Protein AF-A0A7S0HPK4-F1 (afdb_monomer)

Structure (mmCIF, N/CA/C/O backbone):
data_AF-A0A7S0HPK4-F1
#
_entry.id   AF-A0A7S0HPK4-F1
#
loop_
_atom_site.group_PDB
_atom_site.id
_atom_site.type_symbol
_atom_site.label_atom_id
_atom_site.label_alt_id
_atom_site.label_comp_id
_atom_site.label_asym_id
_atom_site.label_entity_id
_atom_site.label_seq_id
_atom_site.pdbx_PDB_ins_code
_atom_site.Cartn_x
_atom_site.Cartn_y
_atom_site.Cartn_z
_atom_site.occupancy
_atom_site.B_iso_or_equiv
_atom_site.auth_seq_id
_atom_site.auth_comp_id
_atom_site.auth_asym_id
_atom_site.auth_atom_id
_atom_site.pdbx_PDB_model_num
ATOM 1 N N . LEU A 1 1 ? 4.032 11.973 -24.132 1.00 57.94 1 LEU A N 1
ATOM 2 C CA . LEU A 1 1 ? 3.463 12.704 -22.970 1.00 57.94 1 LEU A CA 1
ATOM 3 C C . LEU A 1 1 ? 2.819 14.046 -23.347 1.00 57.94 1 LEU A C 1
ATOM 5 O O . LEU A 1 1 ? 1.602 14.115 -23.286 1.00 57.94 1 LEU A O 1
ATOM 9 N N . ARG A 1 2 ? 3.557 15.093 -23.772 1.00 53.19 2 ARG A N 1
ATOM 10 C CA . ARG A 1 2 ? 2.979 16.451 -23.987 1.00 53.19 2 ARG A CA 1
ATOM 11 C C . ARG A 1 2 ? 1.850 16.557 -25.026 1.00 53.19 2 ARG A C 1
ATOM 13 O O . ARG A 1 2 ? 1.040 17.463 -24.925 1.00 53.19 2 ARG A O 1
ATOM 20 N N . SER A 1 3 ? 1.793 15.668 -26.015 1.00 58.78 3 SER A N 1
ATOM 21 C CA . SER A 1 3 ? 0.718 15.642 -27.022 1.00 58.78 3 SER A CA 1
ATOM 22 C C . SER A 1 3 ? -0.564 14.946 -26.549 1.00 58.78 3 SER A C 1
ATOM 24 O O . SER A 1 3 ? -1.574 15.019 -27.240 1.00 58.78 3 SER A O 1
ATOM 26 N N . SER A 1 4 ? -0.510 14.249 -25.410 1.00 71.00 4 SER A N 1
ATOM 27 C CA . SER A 1 4 ? -1.569 13.347 -24.930 1.00 71.00 4 SER A CA 1
ATOM 28 C C . SER A 1 4 ? -2.071 13.701 -23.529 1.00 71.00 4 SER A C 1
ATOM 30 O O . SER A 1 4 ? -3.142 13.241 -23.149 1.00 71.00 4 SER A O 1
ATOM 32 N N . LEU A 1 5 ? -1.324 14.508 -22.766 1.00 80.12 5 LEU A N 1
ATOM 33 C CA . LEU A 1 5 ? -1.651 14.912 -21.398 1.00 80.12 5 LEU A CA 1
ATOM 34 C C . LEU A 1 5 ? -1.548 16.429 -21.229 1.00 80.12 5 LEU A C 1
ATOM 36 O O . LEU A 1 5 ? -0.562 17.040 -21.646 1.00 80.12 5 LEU A O 1
ATOM 40 N N . GLU A 1 6 ? -2.515 17.002 -20.525 1.00 84.31 6 GLU A N 1
ATOM 41 C CA . GLU A 1 6 ? -2.501 18.381 -20.043 1.00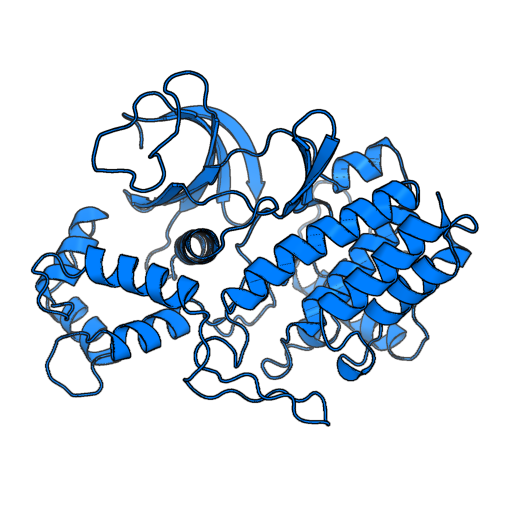 84.31 6 GLU A CA 1
ATOM 42 C C . GLU A 1 6 ? -2.225 18.400 -18.541 1.00 84.31 6 GLU A C 1
ATOM 44 O O . GLU A 1 6 ? -2.950 17.776 -17.771 1.00 84.31 6 GLU A O 1
ATOM 49 N N . MET A 1 7 ? -1.179 19.101 -18.106 1.00 86.12 7 MET A N 1
ATOM 50 C CA . MET A 1 7 ? -0.830 19.183 -16.683 1.00 86.12 7 MET A CA 1
ATOM 51 C C . MET A 1 7 ? -1.745 20.189 -15.982 1.00 86.12 7 MET A C 1
ATOM 53 O O . MET A 1 7 ? -1.786 21.350 -16.380 1.00 86.12 7 MET A O 1
ATOM 57 N N . CYS A 1 8 ? -2.451 19.756 -14.937 1.00 86.69 8 CYS A N 1
ATOM 58 C CA . CYS A 1 8 ? -3.436 20.576 -14.231 1.00 86.69 8 CYS A CA 1
ATOM 59 C C . CYS A 1 8 ? -2.849 21.213 -12.966 1.00 86.69 8 CYS A C 1
ATOM 61 O O . CYS A 1 8 ? -2.929 22.425 -12.786 1.00 86.69 8 CYS A O 1
ATOM 63 N N . SER A 1 9 ? -2.266 20.405 -12.077 1.00 88.06 9 SER A N 1
ATOM 64 C CA . SER A 1 9 ? -1.754 20.871 -10.782 1.00 88.06 9 SER A CA 1
ATOM 65 C C . SER A 1 9 ? -0.655 19.964 -10.227 1.00 88.06 9 SER A C 1
ATOM 67 O O . SER A 1 9 ? -0.541 18.796 -10.601 1.00 88.06 9 SER A O 1
ATOM 69 N N . VAL A 1 10 ? 0.158 20.501 -9.314 1.00 87.94 10 VAL A N 1
ATOM 70 C CA . VAL A 1 10 ? 1.072 19.706 -8.481 1.00 87.94 10 VAL A CA 1
ATOM 71 C C . VAL A 1 10 ? 0.269 19.140 -7.315 1.00 87.94 10 VAL A C 1
ATOM 73 O O . VAL A 1 10 ? -0.391 19.899 -6.611 1.00 87.94 10 VAL A O 1
ATOM 76 N N . ILE A 1 11 ? 0.317 17.822 -7.121 1.00 86.12 11 ILE A N 1
ATOM 77 C CA . ILE A 1 11 ? -0.388 17.127 -6.028 1.00 86.12 11 ILE A CA 1
ATOM 78 C C . ILE A 1 11 ? 0.565 16.529 -4.989 1.00 86.12 11 ILE A C 1
ATOM 80 O O . ILE A 1 11 ? 0.126 16.110 -3.927 1.00 86.12 11 ILE A O 1
ATOM 84 N N . GLY A 1 12 ? 1.871 16.514 -5.265 1.00 77.88 12 GLY A N 1
ATOM 85 C CA . GLY A 1 12 ? 2.880 16.109 -4.294 1.00 77.88 12 GLY A CA 1
ATOM 86 C C . GLY A 1 12 ? 4.286 16.516 -4.717 1.00 77.88 12 GLY A C 1
ATOM 87 O O . GLY A 1 12 ? 4.620 16.513 -5.903 1.00 77.88 12 GLY A O 1
ATOM 88 N N . GLN A 1 13 ? 5.125 16.855 -3.742 1.00 71.81 13 GLN A N 1
ATOM 89 C CA . GLN A 1 13 ? 6.540 17.146 -3.945 1.00 71.81 13 GLN A CA 1
ATOM 90 C C . GLN A 1 13 ? 7.333 16.518 -2.798 1.00 71.81 13 GLN A C 1
ATOM 92 O O . GLN A 1 13 ? 7.083 16.818 -1.634 1.00 71.81 13 GLN A O 1
ATOM 97 N N . GLY A 1 14 ? 8.271 15.632 -3.126 1.00 62.38 14 GLY A N 1
ATOM 98 C CA . GLY A 1 14 ? 9.060 14.895 -2.142 1.00 62.38 14 GLY A CA 1
ATOM 99 C C . GLY A 1 14 ? 10.541 14.843 -2.497 1.00 62.38 14 GLY A C 1
ATOM 100 O O . GLY A 1 14 ? 10.974 15.354 -3.530 1.00 62.38 14 GLY A O 1
ATOM 101 N N . SER A 1 15 ? 11.320 14.174 -1.646 1.00 51.53 15 SER A N 1
ATOM 102 C CA . SER A 1 15 ? 12.773 13.987 -1.797 1.00 51.53 15 SER A CA 1
ATOM 103 C C . SER A 1 15 ? 13.166 13.331 -3.129 1.00 51.53 15 SER A C 1
ATOM 105 O O . SER A 1 15 ? 14.276 13.533 -3.615 1.00 51.53 15 SER A O 1
ATOM 107 N N . PHE A 1 16 ? 12.243 12.564 -3.718 1.00 58.38 16 PHE A N 1
ATOM 108 C CA . PHE A 1 16 ? 12.465 11.695 -4.875 1.00 58.38 16 PHE A CA 1
ATOM 109 C C . PHE A 1 16 ? 11.746 12.163 -6.150 1.00 58.38 16 PHE A C 1
ATOM 111 O O . PHE A 1 16 ? 11.762 11.460 -7.153 1.00 58.38 16 PHE A O 1
ATOM 118 N N . GLY A 1 17 ? 11.111 13.342 -6.154 1.00 71.75 17 GLY A N 1
ATOM 119 C CA . GLY A 1 17 ? 10.465 13.864 -7.359 1.00 71.75 17 GLY A CA 1
ATOM 120 C C . GLY A 1 17 ? 9.186 14.654 -7.113 1.00 71.75 17 GLY A C 1
ATOM 121 O O . GLY A 1 17 ? 8.886 15.083 -5.998 1.00 71.75 17 GLY A O 1
ATOM 122 N N . MET A 1 18 ? 8.438 14.860 -8.193 1.00 84.25 18 MET A N 1
ATOM 123 C CA . MET A 1 18 ? 7.190 15.623 -8.213 1.00 84.25 18 MET A CA 1
ATOM 124 C C . MET A 1 18 ? 6.059 14.762 -8.768 1.00 84.25 18 MET A C 1
ATOM 126 O O . MET A 1 18 ? 6.260 14.039 -9.740 1.00 84.25 18 MET A O 1
ATOM 130 N N . VAL A 1 19 ? 4.872 14.874 -8.178 1.00 86.69 19 VAL A N 1
ATOM 131 C CA . VAL A 1 19 ? 3.646 14.220 -8.640 1.00 86.69 19 VAL A CA 1
ATOM 132 C C . VAL A 1 19 ? 2.668 15.286 -9.123 1.00 86.69 19 VAL A C 1
ATOM 134 O O . VAL A 1 19 ? 2.378 16.254 -8.417 1.00 86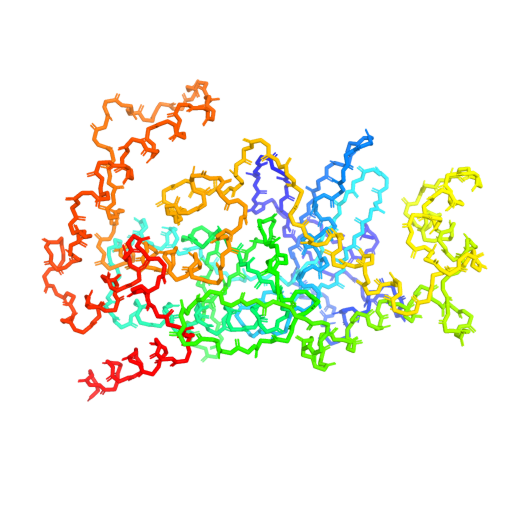.69 19 VAL A O 1
ATOM 137 N N . LEU A 1 20 ? 2.162 15.110 -10.340 1.00 90.06 20 LEU A N 1
ATOM 138 C CA . LEU A 1 20 ? 1.243 16.022 -11.013 1.00 90.06 20 LEU A CA 1
ATOM 139 C C . LEU A 1 20 ? -0.104 15.342 -11.261 1.00 90.06 20 LEU A C 1
ATOM 141 O O . LEU A 1 20 ? -0.140 14.174 -11.639 1.00 90.06 20 LEU A O 1
ATOM 145 N N . LYS A 1 21 ? -1.202 16.085 -11.133 1.00 90.94 21 LYS A N 1
ATOM 146 C CA . LYS A 1 21 ? -2.494 15.713 -11.719 1.00 90.94 21 LYS A CA 1
ATOM 147 C C . LYS A 1 21 ? -2.516 16.191 -13.166 1.00 90.94 21 LYS A C 1
ATOM 149 O O . LYS A 1 21 ? -2.214 17.356 -13.433 1.00 90.94 21 LYS A O 1
ATOM 154 N N . ALA A 1 22 ? -2.886 15.312 -14.089 1.00 88.75 22 ALA A N 1
ATOM 155 C CA . ALA A 1 22 ? -2.996 15.627 -15.506 1.00 88.75 22 ALA A CA 1
ATOM 156 C C . ALA A 1 22 ? -4.315 15.116 -16.093 1.00 88.75 22 ALA A C 1
ATOM 158 O O . ALA A 1 22 ? -4.840 14.095 -15.656 1.00 88.75 22 ALA A O 1
ATOM 159 N N . ARG A 1 23 ? -4.839 15.816 -17.097 1.00 87.00 23 ARG A N 1
ATOM 160 C CA . ARG A 1 23 ? -6.013 15.421 -17.880 1.00 87.00 23 ARG A CA 1
ATOM 161 C C . ARG A 1 23 ? -5.573 14.711 -19.157 1.00 87.00 23 ARG A C 1
ATOM 163 O O . ARG A 1 23 ? -4.655 15.174 -19.837 1.00 87.00 23 ARG A O 1
ATOM 170 N N . VAL A 1 24 ? -6.225 13.598 -19.491 1.00 82.56 24 VAL A N 1
ATOM 171 C CA . VAL A 1 24 ? -5.961 12.862 -20.737 1.00 82.56 24 VAL A CA 1
ATOM 172 C C . VAL A 1 24 ? -6.644 13.573 -21.909 1.00 82.56 24 VAL A C 1
ATOM 174 O O . VAL A 1 24 ? -7.866 13.701 -21.936 1.00 82.56 24 VAL A O 1
ATOM 177 N N . LEU A 1 25 ? -5.845 14.043 -22.871 1.00 74.62 25 LEU A N 1
ATOM 178 C CA . LEU A 1 25 ? -6.308 14.790 -24.047 1.00 74.62 25 LEU A CA 1
ATOM 179 C C . LEU A 1 25 ? -6.608 13.899 -25.257 1.00 74.62 25 LEU A C 1
ATOM 181 O O . LEU A 1 25 ? -7.503 14.223 -26.029 1.00 74.62 25 LEU A O 1
ATOM 185 N N . ARG A 1 26 ? -5.827 12.829 -25.457 1.00 66.12 26 ARG A N 1
ATOM 186 C CA . ARG A 1 26 ? -5.985 11.861 -26.556 1.00 66.12 26 ARG A CA 1
ATOM 187 C C . ARG A 1 26 ? -5.492 10.489 -26.127 1.00 66.12 26 ARG A C 1
ATOM 189 O O . ARG A 1 26 ? -4.371 10.387 -25.616 1.00 66.12 26 ARG A O 1
ATOM 196 N N . VAL A 1 27 ? -6.268 9.448 -26.410 1.00 59.94 27 VAL A N 1
ATOM 197 C CA . VAL A 1 27 ? -5.786 8.064 -26.348 1.00 59.94 27 VAL A CA 1
ATOM 198 C C . VAL A 1 27 ? -5.205 7.749 -27.724 1.00 59.94 27 VAL A C 1
ATOM 200 O O . VAL A 1 27 ? -5.918 7.702 -28.713 1.00 59.94 27 VAL A O 1
ATOM 203 N N . SER A 1 28 ? -3.880 7.637 -27.833 1.00 50.72 28 SER A N 1
ATOM 204 C CA . SER A 1 28 ? -3.264 7.245 -29.112 1.00 50.72 28 SER A CA 1
ATOM 205 C C . SER A 1 28 ? -3.283 5.724 -29.241 1.00 50.72 28 SER A C 1
ATOM 207 O O . SER A 1 28 ? -2.766 5.058 -28.343 1.00 50.72 28 SER A O 1
ATOM 209 N N . ASP A 1 29 ? -3.821 5.214 -30.355 1.00 45.53 29 ASP A N 1
ATOM 210 C CA . ASP A 1 29 ? -4.127 3.803 -30.689 1.00 45.53 29 ASP A CA 1
ATOM 211 C C . ASP A 1 29 ? -2.940 2.807 -30.684 1.00 45.53 29 ASP A C 1
ATOM 213 O O . ASP A 1 29 ? -3.004 1.742 -31.292 1.00 45.53 29 ASP A O 1
ATOM 217 N N . GLY A 1 30 ? -1.827 3.111 -30.019 1.00 44.53 30 GLY A N 1
ATOM 218 C CA . GLY A 1 30 ? -0.682 2.198 -29.978 1.00 44.53 30 GLY A CA 1
ATOM 219 C C . GLY A 1 30 ? 0.512 2.618 -29.128 1.00 44.53 30 GLY A C 1
ATOM 220 O O . GLY A 1 30 ? 1.554 1.977 -29.223 1.00 44.53 30 GLY A O 1
ATOM 221 N N . THR A 1 31 ? 0.408 3.672 -28.310 1.00 42.88 31 THR A N 1
ATOM 222 C CA . THR A 1 31 ? 1.541 4.131 -27.474 1.00 42.88 31 THR A CA 1
ATOM 223 C C . THR A 1 31 ? 1.290 4.056 -25.976 1.00 42.88 31 THR A C 1
ATOM 225 O O . THR A 1 31 ? 2.198 4.344 -25.208 1.00 42.88 31 THR A O 1
ATOM 228 N N . VAL A 1 32 ? 0.090 3.658 -25.550 1.00 47.28 32 VAL A N 1
ATOM 229 C CA . VAL A 1 32 ? -0.235 3.501 -24.130 1.00 47.28 32 VAL A CA 1
ATOM 230 C C . VAL A 1 32 ? -1.079 2.241 -23.958 1.00 47.28 32 VAL A C 1
ATOM 232 O O . VAL A 1 32 ? -2.307 2.295 -23.955 1.00 47.28 32 VAL A O 1
ATOM 235 N N . ASN A 1 33 ? -0.421 1.085 -23.851 1.00 45.78 33 ASN A N 1
ATOM 236 C CA . ASN A 1 33 ? -1.088 -0.218 -23.711 1.00 45.78 33 ASN A CA 1
ATOM 237 C C . ASN A 1 33 ? -2.015 -0.299 -22.472 1.00 45.78 33 ASN A C 1
ATOM 239 O O . ASN A 1 33 ? -2.855 -1.190 -22.408 1.00 45.78 33 ASN A O 1
ATOM 243 N N . GLY A 1 34 ? -1.917 0.643 -21.521 1.00 45.09 34 GLY A N 1
ATOM 244 C CA . GLY A 1 34 ? -2.773 0.735 -20.331 1.00 45.09 34 GLY A CA 1
ATOM 245 C C . GLY A 1 34 ? -4.007 1.649 -20.435 1.00 45.09 34 GLY A C 1
ATOM 246 O O . GLY A 1 34 ? -4.773 1.712 -19.477 1.00 45.09 34 GLY A O 1
ATOM 247 N N . LEU A 1 35 ? -4.230 2.364 -21.550 1.00 45.91 35 LEU A N 1
ATOM 248 C CA . LEU A 1 35 ? -5.402 3.253 -21.724 1.00 45.91 35 LEU A CA 1
ATOM 249 C C . LEU A 1 35 ? -6.591 2.595 -22.445 1.00 45.91 35 LEU A C 1
ATOM 251 O O . LEU A 1 35 ? -7.592 3.267 -22.701 1.00 45.91 35 LEU A O 1
ATOM 255 N N . ALA A 1 36 ? -6.523 1.296 -22.756 1.00 41.50 36 ALA A N 1
ATOM 256 C CA . ALA A 1 36 ? -7.672 0.557 -23.275 1.00 41.50 36 ALA A CA 1
ATOM 257 C C . ALA A 1 36 ? -8.828 0.618 -22.253 1.00 41.50 36 ALA A C 1
ATOM 259 O O . ALA A 1 36 ? -8.762 0.009 -21.187 1.00 41.50 36 ALA A O 1
ATOM 260 N N . GLY A 1 37 ? -9.868 1.402 -22.558 1.00 43.56 37 GLY A N 1
ATOM 261 C CA . GLY A 1 37 ? -11.021 1.628 -21.675 1.00 43.56 37 GLY A CA 1
ATOM 262 C C . GLY A 1 37 ? -11.042 2.966 -20.925 1.00 43.56 37 GLY A C 1
ATOM 263 O O . GLY A 1 37 ? -11.899 3.152 -20.064 1.00 43.56 37 GLY A O 1
ATOM 264 N N . VAL A 1 38 ? -10.139 3.905 -21.229 1.00 50.69 38 VAL A N 1
ATOM 265 C CA . VAL A 1 38 ? -10.174 5.270 -20.678 1.00 50.69 38 VAL A CA 1
ATOM 266 C C . VAL A 1 38 ? -10.930 6.204 -21.626 1.00 50.69 38 VAL A C 1
ATOM 268 O O . VAL A 1 38 ? -10.524 6.380 -22.772 1.00 50.69 38 VAL A O 1
ATOM 271 N N . SER A 1 39 ? -12.024 6.814 -21.159 1.00 51.09 39 SER A N 1
ATOM 272 C CA . SER A 1 39 ? -12.780 7.805 -21.932 1.00 51.09 39 SER A CA 1
ATOM 273 C C . SER A 1 39 ? -11.994 9.115 -22.061 1.00 51.09 39 SER A C 1
ATOM 275 O O . SER A 1 39 ? -11.499 9.664 -21.068 1.00 51.09 39 SER A O 1
ATOM 277 N N . GLU A 1 40 ? -11.873 9.612 -23.295 1.00 54.88 40 GLU A N 1
ATOM 278 C CA . GLU A 1 40 ? -11.239 10.898 -23.606 1.00 54.88 40 GLU A CA 1
ATOM 279 C C . GLU A 1 40 ? -11.957 12.065 -22.901 1.00 54.88 40 GLU A C 1
ATOM 281 O O . GLU A 1 40 ? -13.179 12.069 -22.768 1.00 54.88 40 GLU A O 1
ATOM 286 N N . GLY A 1 41 ? -11.200 13.073 -22.447 1.00 50.44 41 GLY A N 1
ATOM 287 C CA . GLY A 1 41 ? -11.734 14.374 -22.016 1.00 50.44 41 GLY A CA 1
ATOM 288 C C . GLY A 1 41 ? -12.036 14.550 -20.521 1.00 50.44 41 GLY A C 1
ATOM 289 O O . GLY A 1 41 ? -11.820 15.647 -20.007 1.00 50.44 41 GLY A O 1
ATOM 290 N N . GLU A 1 42 ? -12.456 13.505 -19.800 1.00 56.28 42 GLU A N 1
ATOM 291 C CA . GLU A 1 42 ? -12.831 13.610 -18.367 1.00 56.28 42 GLU A CA 1
ATOM 292 C C . GLU A 1 42 ? -11.905 12.846 -17.409 1.00 56.28 42 GLU A C 1
ATOM 294 O O . GLU A 1 42 ? -11.922 13.067 -16.194 1.00 56.28 42 GLU A O 1
ATOM 299 N N . THR A 1 43 ? -11.044 11.978 -17.939 1.00 76.12 43 THR A N 1
ATOM 300 C CA . THR A 1 43 ? -10.190 11.141 -17.096 1.00 76.12 43 THR A CA 1
ATOM 301 C C . THR A 1 43 ? -8.938 11.888 -16.642 1.00 76.12 43 THR A C 1
ATOM 303 O O . THR A 1 43 ? -8.147 12.382 -17.453 1.00 76.12 43 THR A O 1
ATOM 306 N N . HIS A 1 44 ? -8.736 11.922 -15.325 1.00 87.00 44 HIS A N 1
ATOM 307 C CA . HIS A 1 44 ? -7.509 12.409 -14.708 1.00 87.00 44 HIS A CA 1
ATOM 308 C C . HIS A 1 44 ? -6.539 11.258 -14.420 1.00 87.00 44 HIS A C 1
ATOM 310 O O . HIS A 1 44 ? -6.941 10.158 -14.042 1.00 87.00 44 HIS A O 1
ATOM 316 N N . VAL A 1 45 ? -5.247 11.541 -14.556 1.00 90.38 45 VAL A N 1
ATOM 317 C CA . VAL A 1 45 ? -4.137 10.645 -14.218 1.00 90.38 45 VAL A CA 1
ATOM 318 C C . VAL A 1 45 ? -3.169 11.346 -13.273 1.00 90.38 45 VAL A C 1
ATOM 320 O O . VAL A 1 45 ? -3.072 12.576 -13.258 1.00 90.38 45 VAL A O 1
ATOM 323 N N . ALA A 1 46 ? -2.453 10.561 -12.476 1.00 91.25 46 ALA A N 1
ATOM 324 C CA . ALA A 1 46 ? -1.324 11.034 -11.694 1.00 91.25 46 ALA A CA 1
ATOM 325 C C . ALA A 1 46 ? -0.028 10.749 -12.463 1.00 91.25 46 ALA A C 1
ATOM 327 O O . ALA A 1 46 ? 0.164 9.652 -12.987 1.00 91.25 46 ALA A O 1
ATOM 328 N N . VAL A 1 47 ? 0.863 11.736 -12.539 1.00 89.56 47 VAL A N 1
ATOM 329 C CA . VAL A 1 47 ? 2.151 11.637 -13.231 1.00 89.56 47 VAL A CA 1
ATOM 330 C C . VAL A 1 47 ? 3.268 11.934 -12.243 1.00 89.56 47 VAL A C 1
ATOM 332 O O . VAL A 1 47 ? 3.449 13.083 -11.839 1.00 89.56 47 VAL A O 1
ATOM 335 N N . LYS A 1 48 ? 4.026 10.908 -11.859 1.00 89.06 48 LYS A N 1
ATOM 336 C CA . LYS A 1 48 ? 5.234 11.047 -11.036 1.00 89.06 48 LYS A CA 1
ATOM 337 C C . LYS A 1 48 ? 6.432 11.266 -11.954 1.00 89.06 48 LYS A C 1
ATOM 339 O O . LYS A 1 48 ? 6.570 10.577 -12.960 1.00 89.06 48 LYS A O 1
ATOM 344 N N . LEU A 1 49 ? 7.274 12.242 -11.628 1.00 86.19 49 LEU A N 1
ATOM 345 C CA . LEU A 1 49 ? 8.434 12.661 -12.411 1.00 86.19 49 LEU A CA 1
ATOM 346 C C . LEU A 1 49 ? 9.677 12.726 -11.524 1.00 86.19 49 LEU A C 1
ATOM 348 O O . LEU A 1 49 ? 9.655 13.353 -10.463 1.00 86.19 49 LEU A O 1
ATOM 352 N N . MET A 1 50 ? 10.785 12.167 -12.006 1.00 82.44 50 MET A N 1
ATOM 353 C CA . MET A 1 50 ? 12.084 12.221 -11.334 1.00 82.44 50 MET A CA 1
ATOM 354 C C . MET A 1 50 ? 13.195 12.429 -12.362 1.00 82.44 50 MET A C 1
ATOM 356 O O . MET A 1 50 ? 13.228 11.770 -13.400 1.00 82.44 50 MET A O 1
ATOM 360 N N . LYS A 1 51 ? 14.127 13.349 -12.093 1.00 79.38 51 LYS A N 1
ATOM 361 C CA . LYS A 1 51 ? 15.316 13.502 -12.943 1.00 79.38 51 LYS A CA 1
ATOM 362 C C . LYS A 1 51 ? 16.181 12.249 -12.817 1.00 79.38 51 LYS A C 1
ATOM 364 O O . LYS A 1 51 ? 16.551 11.879 -11.709 1.00 79.38 51 LYS A O 1
ATOM 369 N N . SER A 1 52 ? 16.531 11.642 -13.944 1.00 71.00 52 SER A N 1
ATOM 370 C CA . SER A 1 52 ? 17.522 10.570 -13.983 1.00 71.00 52 SER A CA 1
ATOM 371 C C . SER A 1 52 ? 18.916 11.187 -13.888 1.00 71.00 52 SER A C 1
ATOM 373 O O . SER A 1 52 ? 19.258 12.100 -14.647 1.00 71.00 52 SER A O 1
ATOM 375 N N . ARG A 1 53 ? 19.720 10.723 -12.929 1.00 66.94 53 ARG A N 1
ATOM 376 C CA . ARG A 1 53 ? 21.135 11.085 -12.830 1.00 66.94 53 ARG A CA 1
ATOM 377 C C . ARG A 1 53 ? 21.971 10.056 -13.576 1.00 66.94 53 ARG A C 1
ATOM 379 O O . ARG A 1 53 ? 21.678 8.865 -13.584 1.00 66.94 53 ARG A O 1
ATOM 386 N N . LYS A 1 54 ? 23.023 10.531 -14.239 1.00 58.19 54 LYS A N 1
ATOM 387 C CA . LYS A 1 54 ? 23.888 9.686 -15.063 1.00 58.19 54 LYS A CA 1
ATOM 388 C C . LYS A 1 54 ? 24.629 8.687 -14.166 1.00 58.19 54 LYS A C 1
ATOM 390 O O . LYS A 1 54 ? 25.414 9.111 -13.327 1.00 58.19 54 LYS A O 1
ATOM 395 N N . GLY A 1 55 ? 24.396 7.392 -14.380 1.00 53.78 55 GLY A N 1
ATOM 396 C CA . GLY A 1 55 ? 25.013 6.313 -13.600 1.00 53.78 55 GLY A CA 1
ATOM 397 C C . GLY A 1 55 ? 24.250 5.904 -12.336 1.00 53.78 55 GLY A C 1
ATOM 398 O O . GLY A 1 55 ? 24.706 4.995 -11.656 1.00 53.78 55 GLY A O 1
ATOM 399 N N . GLU A 1 56 ? 23.107 6.529 -12.034 1.00 58.47 56 GLU A N 1
ATOM 400 C CA . GLU A 1 56 ? 22.191 6.052 -10.993 1.00 58.47 56 GLU A CA 1
ATOM 401 C C . GLU A 1 56 ? 21.080 5.213 -11.633 1.00 58.47 56 GLU A C 1
ATOM 403 O O . GLU A 1 56 ? 20.589 5.535 -12.723 1.00 58.47 56 GLU A O 1
ATOM 408 N N . GLU A 1 57 ? 20.669 4.140 -10.958 1.00 58.06 57 GLU A N 1
ATOM 409 C CA . GLU A 1 57 ? 19.520 3.364 -11.404 1.00 58.06 57 GLU A CA 1
ATOM 410 C C . GLU A 1 57 ? 18.248 4.214 -11.381 1.00 58.06 57 GLU A C 1
ATOM 412 O O . GLU A 1 57 ? 18.028 5.018 -10.467 1.00 58.06 57 GLU A O 1
ATOM 417 N N . PRO A 1 58 ? 17.371 4.062 -12.381 1.00 65.50 58 PRO A N 1
ATOM 418 C CA . PRO A 1 58 ? 16.140 4.819 -12.430 1.00 65.50 58 PRO A CA 1
ATOM 419 C C . PRO A 1 58 ? 15.133 4.241 -11.422 1.00 65.50 58 PRO A C 1
ATOM 421 O O . PRO A 1 58 ? 14.207 3.545 -11.816 1.00 65.50 58 PRO A O 1
ATOM 424 N N . ILE A 1 59 ? 15.268 4.565 -10.130 1.00 72.12 59 ILE A N 1
ATOM 425 C CA . ILE A 1 59 ? 14.396 4.084 -9.031 1.00 72.12 59 ILE A CA 1
ATOM 426 C C . ILE A 1 59 ? 12.902 4.231 -9.378 1.00 72.12 59 ILE A C 1
ATOM 428 O O . ILE A 1 59 ? 12.096 3.341 -9.126 1.00 72.12 59 ILE A O 1
ATOM 432 N N . LEU A 1 60 ? 12.533 5.324 -10.052 1.00 76.75 60 LEU A N 1
ATOM 433 C CA . LEU A 1 60 ? 11.158 5.564 -10.486 1.00 76.75 60 LEU A CA 1
ATOM 434 C C . LEU A 1 60 ? 10.677 4.598 -11.595 1.00 76.75 60 LEU A C 1
ATOM 436 O O . LEU A 1 60 ? 9.492 4.296 -11.669 1.00 76.75 60 LEU A O 1
ATOM 440 N N . MET A 1 61 ? 11.570 4.081 -12.445 1.00 75.38 61 MET A N 1
ATOM 441 C CA . MET A 1 61 ? 11.219 3.028 -13.413 1.00 75.38 61 MET A CA 1
ATOM 442 C C . MET A 1 61 ? 10.881 1.717 -12.708 1.00 75.38 61 MET A C 1
ATOM 444 O O . MET A 1 61 ? 9.941 1.042 -13.116 1.00 75.38 61 MET A O 1
ATOM 448 N N . ARG A 1 62 ? 11.619 1.374 -11.645 1.00 74.81 62 ARG A N 1
ATOM 449 C CA . ARG A 1 62 ? 11.316 0.206 -10.813 1.00 74.81 62 ARG A CA 1
ATOM 450 C C . ARG A 1 62 ? 9.942 0.339 -10.164 1.00 74.81 62 ARG A C 1
ATOM 452 O O . ARG A 1 62 ? 9.173 -0.611 -10.199 1.00 74.81 62 ARG A O 1
ATOM 459 N N . GLU A 1 63 ? 9.603 1.515 -9.640 1.00 83.69 63 GLU A N 1
ATOM 460 C CA . GLU A 1 63 ? 8.263 1.780 -9.100 1.00 83.69 63 GLU A CA 1
ATOM 461 C C . GLU A 1 63 ? 7.165 1.563 -10.155 1.00 83.69 63 GLU A C 1
ATOM 463 O O . GLU A 1 63 ? 6.192 0.857 -9.894 1.00 83.69 63 GLU A O 1
ATOM 468 N N . GLY A 1 64 ? 7.338 2.113 -11.364 1.00 80.38 64 GLY A N 1
ATOM 469 C CA . GLY A 1 64 ? 6.399 1.910 -12.474 1.00 80.38 64 GLY A CA 1
ATOM 470 C C . GLY A 1 64 ? 6.248 0.441 -12.870 1.00 80.38 64 GLY A C 1
ATOM 471 O O . GLY A 1 64 ? 5.135 -0.023 -13.123 1.00 80.38 64 GLY A O 1
ATOM 472 N N . LEU A 1 65 ? 7.357 -0.299 -12.856 1.00 77.44 65 LEU A N 1
ATOM 473 C CA . LEU A 1 65 ? 7.382 -1.724 -13.147 1.00 77.44 65 LEU A CA 1
ATOM 474 C C . LEU A 1 65 ? 6.635 -2.545 -12.090 1.00 77.44 65 LEU A C 1
ATOM 476 O O . LEU A 1 65 ? 5.752 -3.319 -12.452 1.00 77.44 65 LEU A O 1
ATOM 480 N N . VAL A 1 66 ? 6.933 -2.341 -10.803 1.00 81.19 66 VAL A N 1
ATOM 481 C CA . VAL A 1 66 ? 6.224 -2.997 -9.689 1.00 81.19 66 VAL A CA 1
ATOM 482 C C . VAL A 1 66 ? 4.724 -2.727 -9.793 1.00 81.19 66 VAL A C 1
ATOM 484 O O . VAL A 1 66 ? 3.922 -3.660 -9.782 1.00 81.19 66 VAL A O 1
ATOM 487 N N . LEU A 1 67 ? 4.340 -1.461 -9.984 1.00 84.00 67 LEU A N 1
ATOM 488 C CA . LEU A 1 67 ? 2.938 -1.068 -10.094 1.00 84.00 67 LEU A CA 1
ATOM 489 C C . LEU A 1 67 ? 2.238 -1.715 -11.301 1.00 84.00 67 LEU A C 1
ATOM 491 O O . LEU A 1 67 ? 1.055 -2.026 -11.225 1.00 84.00 67 LEU A O 1
ATOM 495 N N . SER A 1 68 ? 2.952 -1.945 -12.410 1.00 81.00 68 SER A N 1
ATOM 496 C CA . SER A 1 68 ? 2.393 -2.601 -13.603 1.00 81.00 68 SER A CA 1
ATOM 497 C C . SER A 1 68 ? 2.078 -4.089 -13.408 1.00 81.00 68 SER A C 1
ATOM 499 O O . SER A 1 68 ? 1.235 -4.644 -14.115 1.00 81.00 68 SER A O 1
ATOM 501 N N . LEU A 1 69 ? 2.724 -4.739 -12.436 1.00 79.38 69 LEU A N 1
ATOM 502 C CA . LEU A 1 69 ? 2.529 -6.159 -12.150 1.00 79.38 69 LEU A CA 1
ATOM 503 C C . LEU A 1 69 ? 1.378 -6.432 -11.181 1.00 79.38 69 LEU A C 1
ATOM 505 O O . LEU A 1 69 ? 0.857 -7.548 -11.150 1.00 79.38 69 LEU A O 1
ATOM 509 N N . ILE A 1 70 ? 0.925 -5.424 -10.445 1.00 80.69 70 ILE A N 1
ATOM 510 C CA . ILE A 1 70 ? -0.122 -5.563 -9.434 1.00 80.69 70 ILE A CA 1
ATOM 511 C C . ILE A 1 70 ? -1.478 -5.242 -10.066 1.00 80.69 70 ILE A C 1
ATOM 513 O O . ILE A 1 70 ? -1.648 -4.206 -10.701 1.00 80.69 70 ILE A O 1
ATOM 517 N N . ASP A 1 71 ? -2.453 -6.136 -9.901 1.00 81.31 71 ASP A N 1
ATOM 518 C CA . ASP A 1 71 ? -3.852 -5.862 -10.246 1.00 81.31 71 ASP A CA 1
ATOM 519 C C . ASP A 1 71 ? -4.703 -5.959 -8.980 1.00 81.31 71 ASP A C 1
ATOM 521 O O . ASP A 1 71 ? -4.755 -7.005 -8.336 1.00 81.31 71 ASP A O 1
ATOM 525 N N . SER A 1 72 ? -5.292 -4.838 -8.566 1.00 88.56 72 SER A N 1
ATOM 526 C CA . SER A 1 72 ? -6.061 -4.749 -7.328 1.00 88.56 72 SER A CA 1
ATOM 527 C C . SER A 1 72 ? -6.968 -3.519 -7.335 1.00 88.56 72 SER A C 1
ATOM 529 O O . SER A 1 72 ? -6.518 -2.439 -7.714 1.00 88.56 72 SER A O 1
ATOM 531 N N . PRO A 1 73 ? -8.209 -3.599 -6.822 1.00 91.00 73 PRO A N 1
ATOM 532 C CA . PRO A 1 73 ? -9.054 -2.415 -6.642 1.00 91.00 73 PRO A CA 1
ATOM 533 C C . PRO A 1 73 ? -8.512 -1.436 -5.581 1.00 91.00 73 PRO A C 1
ATOM 535 O O . PRO A 1 73 ? -8.943 -0.277 -5.530 1.00 91.00 73 PRO A O 1
ATOM 538 N N . HIS A 1 74 ? -7.568 -1.892 -4.749 1.00 95.88 74 HIS A N 1
ATOM 539 C CA . HIS A 1 74 ? -6.933 -1.120 -3.680 1.00 95.88 74 HIS A CA 1
ATOM 540 C C . HIS A 1 74 ? -5.553 -0.568 -4.064 1.00 95.88 74 HIS A C 1
ATOM 542 O O . HIS A 1 74 ? -4.879 0.011 -3.216 1.00 95.88 74 HIS A O 1
ATOM 548 N N . VAL A 1 75 ? -5.139 -0.712 -5.328 1.00 94.00 75 VAL A N 1
ATOM 549 C CA . VAL A 1 75 ? -3.871 -0.197 -5.861 1.00 94.00 75 VAL A CA 1
ATOM 550 C C . VAL A 1 75 ? -4.150 0.560 -7.166 1.00 94.00 75 VAL A C 1
ATOM 552 O O . VAL A 1 75 ? -4.880 0.050 -8.015 1.00 94.00 75 VAL A O 1
ATOM 555 N N . PRO A 1 76 ? -3.620 1.782 -7.363 1.00 91.75 76 PRO A N 1
ATOM 556 C CA . PRO A 1 76 ? -3.779 2.501 -8.622 1.00 91.75 76 PRO A CA 1
ATOM 557 C C . PRO A 1 76 ? -3.179 1.717 -9.787 1.00 91.75 76 PRO A C 1
ATOM 559 O O . PRO A 1 76 ? -2.038 1.270 -9.718 1.00 91.75 76 PRO A O 1
ATOM 562 N N . ARG A 1 77 ? -3.906 1.614 -10.900 1.00 86.38 77 ARG A N 1
ATOM 563 C CA . ARG A 1 77 ? -3.353 0.973 -12.101 1.00 86.38 77 ARG A CA 1
ATOM 564 C C . ARG A 1 77 ? -2.206 1.796 -12.688 1.00 86.38 77 ARG A C 1
ATOM 566 O O . ARG A 1 77 ? -2.358 3.004 -12.896 1.00 86.38 77 ARG A O 1
ATOM 573 N N . CYS A 1 78 ? -1.097 1.137 -13.016 1.00 84.25 78 CYS A N 1
ATOM 574 C CA . CYS A 1 78 ? -0.056 1.713 -13.863 1.00 84.25 78 CYS A CA 1
ATOM 575 C C . CYS A 1 78 ? -0.571 1.799 -15.306 1.00 84.25 78 CYS A C 1
ATOM 577 O O . CYS A 1 78 ? -1.079 0.816 -15.843 1.00 84.25 78 CYS A O 1
ATOM 579 N N . LEU A 1 79 ? -0.472 2.975 -15.920 1.00 81.00 79 LEU A N 1
ATOM 580 C CA . LEU A 1 79 ? -0.923 3.219 -17.293 1.00 81.00 79 LEU A CA 1
ATOM 581 C C . LEU A 1 79 ? 0.257 3.261 -18.267 1.00 81.00 79 LEU A C 1
ATOM 583 O O . LEU A 1 79 ? 0.141 2.779 -19.392 1.00 81.00 79 LEU A O 1
ATOM 587 N N . ASP A 1 80 ? 1.367 3.859 -17.831 1.00 76.44 80 ASP A N 1
ATOM 588 C CA . ASP A 1 80 ? 2.599 4.009 -18.602 1.00 76.44 80 ASP A CA 1
ATOM 589 C C . ASP A 1 80 ? 3.777 4.308 -17.667 1.00 76.44 80 ASP A C 1
ATOM 591 O O . ASP A 1 80 ? 3.595 4.886 -16.595 1.00 76.44 80 ASP A O 1
ATOM 595 N N . TYR A 1 81 ? 4.996 3.988 -18.076 1.00 80.88 81 TYR A N 1
ATOM 596 C CA . TYR A 1 81 ? 6.210 4.425 -17.391 1.00 80.88 81 TYR A CA 1
ATOM 597 C C . TYR A 1 81 ? 7.390 4.408 -18.359 1.00 80.88 81 TYR A C 1
ATOM 599 O O . TYR A 1 81 ? 7.442 3.623 -19.303 1.00 80.88 81 TYR A O 1
ATOM 607 N N . GLY A 1 82 ? 8.365 5.285 -18.143 1.00 73.50 82 GLY A N 1
ATOM 608 C CA . GLY A 1 82 ? 9.484 5.377 -19.068 1.00 73.50 82 GLY A CA 1
ATOM 609 C C . GLY A 1 82 ? 10.528 6.419 -18.706 1.00 73.50 82 GLY A C 1
ATOM 610 O O . GLY A 1 82 ? 10.440 7.129 -17.706 1.00 73.50 82 GLY A O 1
ATOM 611 N N . LEU A 1 83 ? 11.524 6.532 -19.582 1.00 71.69 83 LEU A N 1
ATOM 612 C CA . LEU A 1 83 ? 12.547 7.568 -19.552 1.00 71.69 83 LEU A CA 1
ATOM 613 C C . LEU A 1 83 ? 12.387 8.443 -20.797 1.00 71.69 83 LEU A C 1
ATOM 615 O O . LEU A 1 83 ? 12.327 7.947 -21.917 1.00 71.69 83 LEU A O 1
ATOM 619 N N . SER A 1 84 ? 12.318 9.758 -20.610 1.00 68.69 84 SER A N 1
ATOM 620 C CA . SER A 1 84 ? 12.237 10.714 -21.714 1.00 68.69 84 SER A CA 1
ATOM 621 C C . SER A 1 84 ? 13.060 11.952 -21.387 1.00 68.69 84 SER A C 1
ATOM 623 O O . SER A 1 84 ? 12.820 12.610 -20.378 1.00 68.69 84 SER A O 1
ATOM 625 N N . ASN A 1 85 ? 14.006 12.313 -22.259 1.00 71.50 85 ASN A N 1
ATOM 626 C CA . ASN A 1 85 ? 14.863 13.500 -22.106 1.00 71.50 85 ASN A CA 1
ATOM 627 C C . ASN A 1 85 ? 15.562 13.586 -20.731 1.00 71.50 85 ASN A C 1
ATOM 629 O O . ASN A 1 85 ? 15.646 14.659 -20.137 1.00 71.50 85 ASN A O 1
ATOM 633 N N . GLY A 1 86 ? 16.024 12.449 -20.198 1.00 71.19 86 GLY A N 1
ATOM 634 C CA . GLY A 1 86 ? 16.676 12.391 -18.883 1.00 71.19 86 GLY A CA 1
ATOM 635 C C . GLY A 1 86 ? 15.723 12.526 -17.688 1.00 71.19 86 GLY A C 1
ATOM 636 O O . GLY A 1 86 ? 16.176 12.729 -16.563 1.00 71.19 86 GLY A O 1
ATOM 637 N N . VAL A 1 87 ? 14.411 12.419 -17.902 1.00 76.19 87 VAL A N 1
ATOM 638 C CA . VAL A 1 87 ? 13.391 12.418 -16.847 1.00 76.19 87 VAL A CA 1
ATOM 639 C C . VAL A 1 87 ? 12.663 11.079 -16.870 1.00 76.19 87 VAL A C 1
ATOM 641 O O . VAL A 1 87 ? 12.061 10.715 -17.882 1.00 76.19 87 VAL A O 1
ATOM 644 N N . CYS A 1 88 ? 12.737 10.343 -15.764 1.00 80.94 88 CYS A N 1
ATOM 645 C CA . CYS A 1 88 ? 11.904 9.171 -15.533 1.00 80.94 88 CYS A CA 1
ATOM 646 C C . CYS A 1 88 ? 10.483 9.625 -15.209 1.00 80.94 88 CYS A C 1
ATOM 648 O O . CYS A 1 88 ? 10.292 10.632 -14.516 1.00 80.94 88 CYS A O 1
ATOM 650 N N . TYR A 1 89 ? 9.498 8.872 -15.679 1.00 82.81 89 TYR A N 1
ATOM 651 C CA . TYR A 1 89 ? 8.098 9.131 -15.405 1.00 82.81 89 TYR A CA 1
ATOM 652 C C . TYR A 1 89 ? 7.326 7.843 -15.140 1.00 82.81 89 TYR A C 1
ATOM 654 O O . TYR A 1 89 ? 7.640 6.798 -15.705 1.00 82.81 89 TYR A O 1
ATOM 662 N N . VAL A 1 90 ? 6.284 7.959 -14.321 1.00 84.06 90 VAL A N 1
ATOM 663 C CA . VAL A 1 90 ? 5.234 6.951 -14.146 1.00 84.06 90 VAL A CA 1
ATOM 664 C C . VAL A 1 90 ? 3.896 7.663 -14.283 1.00 84.06 90 VAL A C 1
ATOM 666 O O . VAL A 1 90 ? 3.650 8.660 -13.601 1.00 84.06 90 VAL A O 1
ATOM 669 N N . VAL A 1 91 ? 3.052 7.175 -15.185 1.00 85.94 91 VAL A N 1
ATOM 670 C CA . VAL A 1 91 ? 1.658 7.582 -15.353 1.00 85.94 91 VAL A CA 1
ATOM 671 C C . VAL A 1 91 ? 0.791 6.499 -14.734 1.00 85.94 91 VAL A C 1
ATOM 673 O O . VAL A 1 91 ? 0.848 5.337 -15.127 1.00 85.94 91 VAL A O 1
ATOM 676 N N . MET A 1 92 ? -0.036 6.883 -13.776 1.00 89.56 92 MET A N 1
ATOM 677 C CA . MET A 1 92 ? -0.902 5.967 -13.044 1.00 89.56 92 MET A CA 1
ATOM 678 C C . MET A 1 92 ? -2.296 6.558 -12.878 1.00 89.56 92 MET A C 1
ATOM 680 O O . MET A 1 92 ? -2.517 7.760 -13.059 1.00 89.56 92 MET A O 1
ATOM 684 N N . GLN A 1 93 ? -3.251 5.703 -12.534 1.00 90.31 93 GLN A N 1
ATOM 685 C CA . GLN A 1 93 ? -4.595 6.125 -12.175 1.00 90.31 93 GLN A CA 1
ATOM 686 C C . GLN A 1 93 ? -4.546 7.208 -11.087 1.00 90.31 93 GLN A C 1
ATOM 688 O O . GLN A 1 93 ? -3.890 7.045 -10.058 1.00 90.31 93 GLN A O 1
ATOM 693 N N . TYR A 1 94 ? -5.260 8.313 -11.305 1.00 91.25 94 TYR A N 1
ATOM 694 C CA . TYR A 1 94 ? -5.476 9.301 -10.255 1.00 91.25 94 TYR A CA 1
ATOM 695 C C . TYR A 1 94 ? -6.515 8.769 -9.264 1.00 91.25 94 TYR A C 1
ATOM 697 O O . TYR A 1 94 ? -7.619 8.396 -9.665 1.00 91.25 94 TYR A O 1
ATOM 705 N N . VAL A 1 95 ? -6.167 8.737 -7.978 1.00 92.44 95 VAL A N 1
ATOM 706 C CA . VAL A 1 95 ? -7.114 8.411 -6.907 1.00 92.44 95 VAL A CA 1
ATOM 707 C C . VAL A 1 95 ? -7.680 9.714 -6.364 1.00 92.44 95 VAL A C 1
ATOM 709 O O . VAL A 1 95 ? -6.970 10.477 -5.715 1.00 92.44 95 VAL A O 1
ATOM 712 N N . ASP A 1 96 ? -8.954 9.966 -6.649 1.00 91.56 96 ASP A N 1
ATOM 713 C CA . ASP A 1 96 ? -9.663 11.132 -6.129 1.00 91.56 96 ASP A CA 1
ATOM 714 C C . ASP A 1 96 ? -10.110 10.876 -4.683 1.00 91.56 96 ASP A C 1
ATOM 716 O O . ASP A 1 96 ? -10.877 9.944 -4.409 1.00 91.56 96 ASP A O 1
ATOM 720 N N . GLY A 1 97 ? -9.573 11.652 -3.744 1.00 93.94 97 GLY A N 1
ATOM 721 C CA . GLY A 1 97 ? -9.749 11.417 -2.316 1.00 93.94 97 GLY A CA 1
ATOM 722 C C . GLY A 1 97 ? -8.793 12.223 -1.440 1.00 93.94 97 GLY A C 1
ATOM 723 O O . GLY A 1 97 ? -8.035 13.057 -1.930 1.00 93.94 97 GLY A O 1
ATOM 724 N N . ILE A 1 98 ? -8.834 11.945 -0.137 1.00 94.81 98 ILE A N 1
ATOM 725 C CA . ILE A 1 98 ? -7.951 12.543 0.878 1.00 94.81 98 ILE A CA 1
ATOM 726 C C . ILE A 1 98 ? -7.029 11.476 1.462 1.00 94.81 98 ILE A C 1
ATOM 728 O O . ILE A 1 98 ? -7.406 10.303 1.532 1.00 94.81 98 ILE A O 1
ATOM 732 N N . SER A 1 99 ? -5.828 11.864 1.887 1.00 95.94 99 SER A N 1
ATOM 733 C CA . SER A 1 99 ? -4.938 10.922 2.574 1.00 95.94 99 SER A CA 1
ATOM 734 C C . SER A 1 99 ? -5.509 10.531 3.942 1.00 95.94 99 SER A C 1
ATOM 736 O O . SER A 1 99 ? -6.235 11.299 4.574 1.00 95.94 99 SER A O 1
ATOM 738 N N . LEU A 1 100 ? -5.181 9.332 4.417 1.00 97.19 100 LEU A N 1
ATOM 739 C CA . LEU A 1 100 ? -5.564 8.870 5.747 1.00 97.19 100 LEU A CA 1
ATOM 740 C C . LEU A 1 100 ? -4.868 9.699 6.836 1.00 97.19 100 LEU A C 1
ATOM 742 O O . LEU A 1 100 ? -5.420 9.852 7.918 1.00 97.19 100 LEU A O 1
ATOM 746 N N . ASP A 1 101 ? -3.694 10.268 6.549 1.00 94.62 101 ASP A N 1
ATOM 747 C CA . ASP A 1 101 ? -3.019 11.195 7.465 1.00 94.62 101 ASP A CA 1
ATOM 748 C C . ASP A 1 101 ? -3.836 12.472 7.667 1.00 94.62 101 ASP A C 1
ATOM 750 O O . ASP A 1 101 ? -4.172 12.806 8.796 1.00 94.62 101 ASP A O 1
ATOM 754 N N . GLU A 1 102 ? -4.242 13.116 6.570 1.00 95.00 102 GLU A N 1
ATOM 755 C CA . GLU A 1 102 ? -5.094 14.311 6.591 1.00 95.00 102 GLU A CA 1
ATOM 756 C C . GLU A 1 102 ? -6.446 14.027 7.260 1.00 95.00 102 GLU A C 1
ATOM 758 O O . GLU A 1 102 ? -6.976 14.851 8.005 1.00 95.00 102 GLU A O 1
ATOM 763 N N . LEU A 1 103 ? -7.003 12.836 7.028 1.00 96.19 103 LEU A N 1
ATOM 764 C CA . LEU A 1 103 ? -8.233 12.403 7.678 1.00 96.19 103 LEU A CA 1
ATOM 765 C C . LEU A 1 103 ? -8.073 12.316 9.204 1.00 96.19 103 LEU A C 1
ATOM 767 O O . LEU A 1 103 ? -8.907 12.857 9.926 1.00 96.19 103 LEU A O 1
ATOM 771 N N . ILE A 1 104 ? -6.998 11.685 9.687 1.00 95.00 104 ILE A N 1
ATOM 772 C CA . ILE A 1 104 ? -6.692 11.575 11.123 1.00 95.00 104 ILE A CA 1
ATOM 773 C C . ILE A 1 104 ? -6.379 12.953 11.722 1.00 95.00 104 ILE A C 1
ATOM 775 O O . ILE A 1 104 ? -6.791 13.241 12.840 1.00 95.00 104 ILE A O 1
ATOM 779 N N . GLU A 1 105 ? -5.685 13.834 10.999 1.00 93.25 105 GLU A N 1
ATOM 780 C CA . GLU A 1 105 ? -5.431 15.207 11.455 1.00 93.25 105 GLU A CA 1
ATOM 781 C C . GLU A 1 105 ? -6.727 16.010 11.624 1.00 93.25 105 GLU A C 1
ATOM 783 O O . GLU A 1 105 ? -6.848 16.803 12.558 1.00 93.25 105 GLU A O 1
ATOM 788 N N . ARG A 1 106 ? -7.708 15.796 10.738 1.00 93.81 106 ARG A N 1
ATOM 789 C CA . ARG A 1 106 ? -8.993 16.501 10.770 1.00 93.81 106 ARG A CA 1
ATOM 790 C C . ARG A 1 106 ? -9.966 15.938 11.804 1.00 93.81 106 ARG A C 1
ATOM 792 O O . ARG A 1 106 ? -10.671 16.709 12.449 1.00 93.81 106 ARG A O 1
ATOM 799 N N . GLU A 1 107 ? -10.065 14.616 11.898 1.00 93.94 107 GLU A N 1
ATOM 800 C CA . GLU A 1 107 ? -11.116 13.922 12.660 1.00 93.94 107 GLU A CA 1
ATOM 801 C C . GLU A 1 107 ? -10.599 13.322 13.977 1.00 93.94 107 GLU A C 1
ATOM 803 O O . GLU A 1 107 ? -11.389 12.961 14.846 1.00 93.94 107 GLU A O 1
ATOM 808 N N . GLY A 1 108 ? -9.280 13.274 14.172 1.00 92.94 108 GLY A N 1
ATOM 809 C CA . GLY A 1 108 ? -8.651 12.606 15.304 1.00 92.94 108 GLY A CA 1
ATOM 810 C C . GLY A 1 108 ? -8.650 11.086 15.138 1.00 92.94 108 GLY A C 1
ATOM 811 O O . GLY A 1 108 ? -8.471 10.554 14.042 1.00 92.94 108 GLY A O 1
ATOM 812 N N . ALA A 1 109 ? -8.815 10.374 16.253 1.00 94.00 109 ALA A N 1
ATOM 813 C CA . ALA A 1 109 ? -8.957 8.923 16.237 1.00 94.00 109 ALA A CA 1
ATOM 814 C C . ALA A 1 109 ? -10.243 8.516 15.500 1.00 94.00 109 ALA A C 1
ATOM 816 O O . ALA A 1 109 ? -11.325 9.001 15.826 1.00 94.00 109 ALA A O 1
ATOM 817 N N . LEU A 1 110 ? -10.130 7.594 14.545 1.00 95.81 110 LEU A N 1
ATOM 818 C CA . LEU A 1 110 ? -11.276 7.087 13.796 1.00 95.81 110 LEU A CA 1
ATOM 819 C C . LEU A 1 110 ? -12.000 5.993 14.578 1.00 95.81 110 LEU A C 1
ATOM 821 O O . LEU A 1 110 ? -11.404 5.230 15.348 1.00 95.81 110 LEU A O 1
ATOM 825 N N . GLU A 1 111 ? -13.301 5.873 14.329 1.00 95.06 111 GLU A N 1
ATOM 826 C CA . GLU A 1 111 ? -14.109 4.819 14.925 1.00 95.06 111 GLU A CA 1
ATOM 827 C C . GLU A 1 111 ? -13.600 3.435 14.517 1.00 95.06 111 GLU A C 1
ATOM 829 O O . GLU A 1 111 ? -13.147 3.197 13.394 1.00 95.06 111 GLU A O 1
ATOM 834 N N . SER A 1 112 ? -13.751 2.454 15.408 1.00 93.69 112 SER A N 1
ATOM 835 C CA . SER A 1 112 ? -13.212 1.115 15.151 1.00 93.69 112 SER A CA 1
ATOM 836 C C . SER A 1 112 ? -13.844 0.417 13.937 1.00 93.69 112 SER A C 1
ATOM 838 O O . SER A 1 112 ? -13.218 -0.471 13.374 1.00 93.69 112 SER A O 1
ATOM 840 N N . GLY A 1 113 ? -15.044 0.818 13.496 1.00 94.06 113 GLY A N 1
ATOM 841 C CA . GLY A 1 113 ? -15.611 0.338 12.228 1.00 94.06 113 GLY A CA 1
ATOM 842 C C . GLY A 1 113 ? -14.825 0.823 11.003 1.00 94.06 113 GLY A C 1
ATOM 843 O O . GLY A 1 113 ? -14.520 0.030 10.113 1.00 94.06 113 GLY A O 1
ATOM 844 N N . GLU A 1 114 ? -14.438 2.100 10.986 1.00 95.56 114 GLU A N 1
ATOM 845 C CA . GLU A 1 114 ? -13.605 2.676 9.927 1.00 95.56 114 GLU A CA 1
ATOM 846 C C . GLU A 1 114 ? -12.180 2.111 9.984 1.00 95.56 114 GLU A C 1
ATOM 848 O O . GLU A 1 114 ? -11.634 1.728 8.952 1.00 95.56 114 GLU A O 1
ATOM 853 N N . ALA A 1 115 ? -11.616 1.928 11.181 1.00 96.12 115 ALA A N 1
ATOM 854 C CA . ALA A 1 115 ? -10.310 1.291 11.354 1.00 96.12 115 ALA A CA 1
ATOM 855 C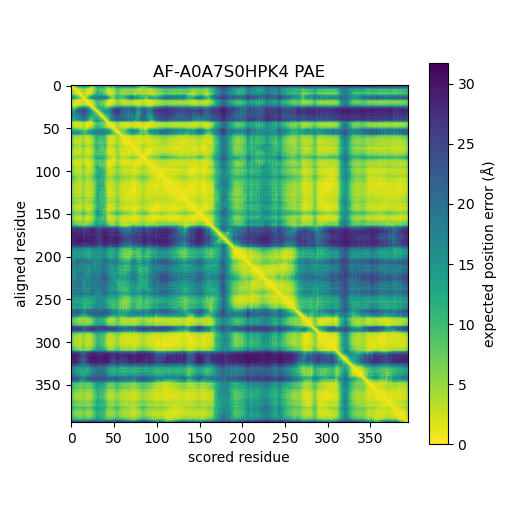 C . ALA A 1 115 ? -10.266 -0.148 10.808 1.00 96.12 115 ALA A C 1
ATOM 857 O O . ALA A 1 115 ? -9.311 -0.524 10.128 1.00 96.12 115 ALA A O 1
ATOM 858 N N . ILE A 1 116 ? -11.313 -0.947 11.050 1.00 96.19 116 ILE A N 1
ATOM 859 C CA . ILE A 1 116 ? -11.428 -2.299 10.482 1.00 96.19 116 ILE A CA 1
ATOM 860 C C . ILE A 1 116 ? -11.532 -2.233 8.955 1.00 96.19 116 ILE A C 1
ATOM 862 O O . ILE A 1 116 ? -10.887 -3.018 8.263 1.00 96.19 116 ILE A O 1
ATOM 866 N N . LYS A 1 117 ? -12.288 -1.273 8.408 1.00 96.31 117 LYS A N 1
ATOM 867 C CA . LYS A 1 117 ? -12.391 -1.079 6.957 1.00 96.31 117 LYS A CA 1
ATOM 868 C C . LYS A 1 117 ? -11.045 -0.697 6.330 1.00 96.31 117 LYS A C 1
ATOM 870 O O . LYS A 1 117 ? -10.693 -1.261 5.293 1.00 96.31 117 LYS A O 1
ATOM 875 N N . VAL A 1 118 ? -10.279 0.194 6.967 1.00 97.75 118 VAL A N 1
ATOM 876 C CA . VAL A 1 118 ? -8.892 0.506 6.580 1.00 97.75 118 VAL A CA 1
ATOM 877 C C . VAL A 1 118 ? -8.056 -0.774 6.575 1.00 97.75 118 VAL A C 1
ATOM 879 O O . VAL A 1 118 ? -7.439 -1.085 5.560 1.00 97.75 118 VAL A O 1
ATOM 882 N N . ALA A 1 119 ? -8.082 -1.550 7.664 1.00 96.88 119 ALA A N 1
ATOM 883 C CA . ALA A 1 119 ? -7.317 -2.791 7.784 1.00 96.88 119 ALA A CA 1
ATOM 884 C C . ALA A 1 119 ? -7.642 -3.784 6.659 1.00 96.88 119 ALA A C 1
ATOM 886 O O . ALA A 1 119 ? -6.739 -4.275 5.988 1.00 96.88 119 ALA A O 1
ATOM 887 N N . GLN A 1 120 ? -8.926 -4.039 6.407 1.00 95.44 120 GLN A N 1
ATOM 888 C CA . GLN A 1 120 ? -9.377 -4.969 5.371 1.00 95.44 120 GLN A CA 1
ATOM 889 C C . GLN A 1 120 ? -8.937 -4.536 3.965 1.00 95.44 120 GLN A C 1
ATOM 891 O O . GLN A 1 120 ? -8.507 -5.368 3.169 1.00 95.44 120 GLN A O 1
ATOM 896 N N . ASP A 1 121 ? -9.043 -3.246 3.640 1.00 97.19 121 ASP A N 1
ATOM 897 C CA . ASP A 1 121 ? -8.624 -2.727 2.333 1.00 97.19 121 ASP A CA 1
ATOM 898 C C . ASP A 1 121 ? -7.100 -2.779 2.163 1.00 97.19 121 ASP A C 1
ATOM 900 O O . ASP A 1 121 ? -6.614 -3.150 1.093 1.00 97.19 121 ASP A O 1
ATOM 904 N N . MET A 1 122 ? -6.340 -2.489 3.225 1.00 97.44 122 MET A N 1
ATOM 905 C CA . MET A 1 122 ? -4.881 -2.627 3.211 1.00 97.44 122 MET A CA 1
ATOM 906 C C . MET A 1 122 ? -4.448 -4.085 3.091 1.00 97.44 122 MET A C 1
ATOM 908 O O . MET A 1 122 ? -3.545 -4.375 2.315 1.00 97.44 122 MET A O 1
ATOM 912 N N . ILE A 1 123 ? -5.128 -5.020 3.758 1.00 92.88 123 ILE A N 1
ATOM 913 C CA . ILE A 1 123 ? -4.864 -6.452 3.589 1.00 92.88 123 ILE A CA 1
ATOM 914 C C . ILE A 1 123 ? -5.103 -6.876 2.135 1.00 92.88 123 ILE A C 1
ATOM 916 O O . ILE A 1 123 ? -4.255 -7.549 1.560 1.00 92.88 123 ILE A O 1
ATOM 920 N N . ARG A 1 124 ? -6.197 -6.445 1.492 1.00 91.94 124 ARG A N 1
ATOM 921 C CA . ARG A 1 124 ? -6.453 -6.756 0.070 1.00 91.94 124 ARG A CA 1
ATOM 922 C C . ARG A 1 124 ? -5.372 -6.192 -0.857 1.00 91.94 124 ARG A C 1
ATOM 924 O O . ARG A 1 124 ? -4.967 -6.872 -1.803 1.00 91.94 124 ARG A O 1
ATOM 931 N N . ALA A 1 125 ? -4.887 -4.978 -0.586 1.00 94.12 125 ALA A N 1
ATOM 932 C CA . ALA A 1 125 ? -3.755 -4.403 -1.310 1.00 94.12 125 ALA A CA 1
ATOM 933 C C . ALA A 1 125 ? -2.485 -5.248 -1.110 1.00 94.12 125 ALA A C 1
ATOM 935 O O . ALA A 1 125 ? -1.889 -5.690 -2.090 1.00 94.12 125 ALA A O 1
ATOM 936 N N . LEU A 1 126 ? -2.119 -5.540 0.142 1.00 88.88 126 LEU A N 1
ATOM 937 C CA . LEU A 1 126 ? -0.927 -6.316 0.493 1.00 88.88 126 LEU A CA 1
ATOM 938 C C . LEU A 1 126 ? -0.965 -7.737 -0.076 1.00 88.88 126 LEU A C 1
ATOM 940 O O . LEU A 1 126 ? 0.034 -8.171 -0.632 1.00 88.88 126 LEU A O 1
ATOM 944 N N . VAL A 1 127 ? -2.113 -8.424 -0.055 1.00 82.94 127 VAL A N 1
ATOM 945 C CA . VAL A 1 127 ? -2.275 -9.740 -0.700 1.00 82.94 127 VAL A CA 1
ATOM 946 C C . VAL A 1 127 ? -1.918 -9.660 -2.182 1.00 82.94 127 VAL A C 1
ATOM 948 O O . VAL A 1 127 ? -1.206 -10.522 -2.688 1.00 82.94 127 VAL A O 1
ATOM 951 N N . SER A 1 128 ? -2.376 -8.615 -2.875 1.00 81.31 128 SER A N 1
ATOM 952 C CA . SER A 1 128 ? -2.107 -8.429 -4.308 1.00 81.31 128 SER A CA 1
ATOM 953 C C . SER A 1 128 ? -0.621 -8.143 -4.571 1.00 81.31 128 SER A C 1
ATOM 955 O O . SER A 1 128 ? -0.056 -8.635 -5.543 1.00 81.31 128 SER A O 1
ATOM 957 N N . ILE A 1 129 ? 0.023 -7.380 -3.684 1.00 84.44 129 ILE A N 1
ATOM 958 C CA . ILE A 1 129 ? 1.452 -7.038 -3.746 1.00 84.44 129 ILE A CA 1
ATOM 959 C C . ILE A 1 129 ? 2.321 -8.274 -3.478 1.00 84.44 129 ILE A C 1
ATOM 961 O O . ILE A 1 129 ? 3.218 -8.583 -4.261 1.00 84.44 129 ILE A O 1
ATOM 965 N N . HIS A 1 130 ? 2.017 -9.015 -2.410 1.00 81.19 130 HIS A N 1
ATOM 966 C CA . HIS A 1 130 ? 2.739 -10.223 -2.001 1.00 81.19 130 HIS A CA 1
ATOM 967 C C . HIS A 1 130 ? 2.588 -11.336 -3.036 1.00 81.19 130 HIS A C 1
ATOM 969 O O . HIS A 1 130 ? 3.569 -11.988 -3.381 1.00 81.19 130 HIS A O 1
ATOM 975 N N . SER A 1 131 ? 1.391 -11.494 -3.609 1.00 73.12 131 SER A N 1
ATOM 976 C CA . SER A 1 131 ? 1.127 -12.461 -4.688 1.00 73.12 131 SER A CA 1
ATOM 977 C C . SER A 1 131 ? 1.852 -12.109 -5.994 1.00 73.12 131 SER A C 1
ATOM 979 O O . SER A 1 131 ? 2.130 -12.986 -6.811 1.00 73.12 131 SER A O 1
ATOM 981 N N . ALA A 1 132 ? 2.191 -10.832 -6.189 1.00 73.44 132 ALA A N 1
ATOM 982 C CA . ALA A 1 132 ? 3.049 -10.375 -7.280 1.00 73.44 132 ALA A CA 1
ATOM 983 C C . ALA A 1 132 ? 4.555 -10.547 -6.981 1.00 73.44 132 ALA A C 1
ATOM 985 O O . ALA A 1 132 ? 5.377 -10.202 -7.825 1.00 73.44 132 ALA A O 1
ATOM 986 N N . GLY A 1 133 ? 4.923 -11.098 -5.816 1.00 72.56 133 GLY A N 1
ATOM 987 C CA . GLY A 1 133 ? 6.311 -11.351 -5.410 1.00 72.56 133 GLY A CA 1
ATOM 988 C C . GLY A 1 133 ? 6.994 -10.169 -4.713 1.00 72.56 133 GLY A C 1
ATOM 989 O O . GLY A 1 133 ? 8.212 -10.189 -4.525 1.00 72.56 133 GLY A O 1
ATOM 990 N N . PHE A 1 134 ? 6.236 -9.141 -4.317 1.00 79.62 134 PHE A N 1
ATOM 991 C CA . PHE A 1 134 ? 6.765 -7.911 -3.723 1.00 79.62 134 PHE A CA 1
ATOM 992 C C . PHE A 1 134 ? 6.393 -7.758 -2.244 1.00 79.62 134 PHE A C 1
ATOM 994 O O . PHE A 1 134 ? 5.386 -8.282 -1.787 1.00 79.62 134 PHE A O 1
ATOM 1001 N N . ILE A 1 135 ? 7.179 -6.979 -1.506 1.00 83.38 135 ILE A N 1
ATOM 1002 C CA . ILE A 1 135 ? 6.886 -6.464 -0.161 1.00 83.38 135 ILE A CA 1
ATOM 1003 C C . ILE A 1 135 ? 6.757 -4.946 -0.281 1.00 83.38 135 ILE A C 1
ATOM 1005 O O . ILE A 1 135 ? 7.563 -4.316 -0.977 1.00 83.38 135 ILE A O 1
ATOM 1009 N N . TYR A 1 136 ? 5.772 -4.346 0.387 1.00 88.44 136 TYR A N 1
ATOM 1010 C CA . TYR A 1 136 ? 5.473 -2.922 0.228 1.00 88.44 136 TYR A CA 1
ATOM 1011 C C . TYR A 1 136 ? 6.425 -2.004 1.019 1.00 88.44 136 TYR A C 1
ATOM 1013 O O . TYR A 1 136 ? 7.011 -1.084 0.447 1.00 88.44 136 TYR A O 1
ATOM 1021 N N . ARG A 1 137 ? 6.642 -2.297 2.309 1.00 85.19 137 ARG A N 1
ATOM 1022 C CA . ARG A 1 137 ? 7.664 -1.729 3.217 1.00 85.19 137 ARG A CA 1
ATOM 1023 C C . ARG A 1 137 ? 7.516 -0.289 3.706 1.00 85.19 137 ARG A C 1
ATOM 1025 O O . ARG A 1 137 ? 8.299 0.107 4.567 1.00 85.19 137 ARG A O 1
ATOM 1032 N N . ASP A 1 138 ? 6.563 0.492 3.208 1.00 87.56 138 ASP A N 1
ATOM 1033 C CA . ASP A 1 138 ? 6.375 1.892 3.635 1.00 87.56 138 ASP A CA 1
ATOM 1034 C C . ASP A 1 138 ? 4.909 2.201 3.972 1.00 87.56 138 ASP A C 1
ATOM 1036 O O . ASP A 1 138 ? 4.355 3.224 3.568 1.00 87.56 138 ASP A O 1
ATOM 1040 N N . LEU A 1 139 ? 4.239 1.276 4.672 1.00 92.56 139 LEU A N 1
ATOM 1041 C CA . LEU A 1 139 ? 2.824 1.418 5.020 1.00 92.56 139 LEU A CA 1
ATOM 1042 C C . LEU A 1 139 ? 2.633 2.465 6.120 1.00 92.56 139 LEU A C 1
ATOM 1044 O O . LEU A 1 139 ? 3.027 2.272 7.268 1.00 92.56 139 LEU A O 1
ATOM 1048 N N . LYS A 1 140 ? 2.005 3.581 5.744 1.00 92.19 140 LYS A N 1
ATOM 1049 C CA . LYS A 1 140 ? 1.764 4.750 6.597 1.00 92.19 140 LYS A CA 1
ATOM 1050 C C . LYS A 1 140 ? 0.546 5.545 6.109 1.00 92.19 140 LYS A C 1
ATOM 1052 O O . LYS A 1 140 ? 0.192 5.430 4.934 1.00 92.19 140 LYS A O 1
ATOM 1057 N N . PRO A 1 141 ? -0.073 6.392 6.953 1.00 95.31 141 PRO A N 1
ATOM 1058 C CA . PRO A 1 141 ? -1.293 7.115 6.596 1.00 95.31 141 PRO A CA 1
ATOM 1059 C C . PRO A 1 141 ? -1.166 7.994 5.343 1.00 95.31 141 PRO A C 1
ATOM 1061 O O . PRO A 1 141 ? -2.123 8.121 4.585 1.00 95.31 141 PRO A O 1
ATOM 1064 N N . GLN A 1 142 ? 0.012 8.567 5.079 1.00 92.62 142 GLN A N 1
ATOM 1065 C CA . GLN A 1 142 ? 0.245 9.416 3.903 1.00 92.62 142 GLN A CA 1
ATOM 1066 C C . GLN A 1 142 ? 0.137 8.641 2.584 1.00 92.62 142 GLN A C 1
ATOM 1068 O O . GLN A 1 142 ? -0.207 9.220 1.556 1.00 92.62 142 GLN A O 1
ATOM 1073 N N . ASN A 1 143 ? 0.399 7.333 2.621 1.00 95.00 143 ASN A N 1
ATOM 1074 C CA . ASN A 1 143 ? 0.360 6.469 1.449 1.00 95.00 143 ASN A CA 1
ATOM 1075 C C . ASN A 1 143 ? -0.998 5.772 1.279 1.00 95.00 143 ASN A C 1
ATOM 1077 O O . ASN A 1 143 ? -1.164 4.962 0.373 1.00 95.00 143 ASN A O 1
ATOM 1081 N N . VAL A 1 144 ? -1.987 6.073 2.122 1.00 97.75 144 VAL A N 1
ATOM 1082 C CA . VAL A 1 144 ? -3.333 5.499 2.032 1.00 97.75 144 VAL A CA 1
ATOM 1083 C C . VAL A 1 144 ? -4.314 6.611 1.698 1.00 97.75 144 VAL A C 1
ATOM 1085 O O . VAL A 1 144 ? -4.437 7.565 2.455 1.00 97.75 144 VAL A O 1
ATOM 1088 N N . ILE A 1 145 ? -5.039 6.500 0.586 1.00 97.44 145 ILE A N 1
ATOM 1089 C CA . ILE A 1 145 ? -6.059 7.481 0.191 1.00 97.44 145 ILE A CA 1
ATOM 1090 C C . ILE A 1 145 ? -7.452 6.916 0.453 1.00 97.44 145 ILE A C 1
ATOM 1092 O O . ILE A 1 145 ? -7.804 5.861 -0.081 1.00 97.44 145 ILE A O 1
ATOM 1096 N N . ARG A 1 146 ? -8.269 7.648 1.223 1.00 97.38 146 ARG A N 1
ATOM 1097 C CA . ARG A 1 146 ? -9.715 7.422 1.310 1.00 97.38 146 ARG A CA 1
ATOM 1098 C C . ARG A 1 146 ? -10.380 8.029 0.085 1.00 97.38 146 ARG A C 1
ATOM 1100 O O . ARG A 1 146 ? -10.365 9.241 -0.115 1.00 97.38 146 ARG A O 1
ATOM 1107 N N . SER A 1 147 ? -11.004 7.171 -0.702 1.00 95.00 147 SER A N 1
ATOM 1108 C CA . SER A 1 147 ? -11.716 7.508 -1.933 1.00 95.00 147 SER A CA 1
ATOM 1109 C C . SER A 1 147 ? -13.114 6.894 -1.917 1.00 95.00 147 SER A C 1
ATOM 1111 O O . SER A 1 147 ? -13.477 6.204 -0.963 1.00 95.00 147 SER A O 1
ATOM 1113 N N . TRP A 1 148 ? -13.906 7.142 -2.958 1.00 92.38 148 TRP A N 1
ATOM 1114 C CA . TRP A 1 148 ? -15.294 6.688 -3.023 1.00 92.38 148 TRP A CA 1
ATOM 1115 C C . TRP A 1 148 ? -15.545 5.817 -4.249 1.00 92.38 148 TRP A C 1
ATOM 1117 O O . TRP A 1 148 ? -15.074 6.114 -5.346 1.00 92.38 148 TRP A O 1
ATOM 1127 N N . GLN A 1 149 ? -16.300 4.740 -4.056 1.00 88.19 149 GLN A N 1
ATOM 1128 C CA . GLN A 1 149 ? -16.788 3.871 -5.121 1.00 88.19 149 GLN A CA 1
ATOM 1129 C C . GLN A 1 149 ? -18.210 3.433 -4.776 1.00 88.19 149 GLN A C 1
ATOM 1131 O O . GLN A 1 149 ? -18.446 2.915 -3.686 1.00 88.19 149 GLN A O 1
ATOM 1136 N N . ASP A 1 150 ? -19.163 3.699 -5.672 1.00 89.69 150 ASP A N 1
ATOM 1137 C CA . ASP A 1 150 ? -20.588 3.381 -5.490 1.00 89.69 150 ASP A CA 1
ATOM 1138 C C . ASP A 1 150 ? -21.154 3.865 -4.139 1.00 89.69 150 ASP A C 1
ATOM 1140 O O . ASP A 1 150 ? -21.872 3.153 -3.435 1.00 89.69 150 ASP A O 1
ATOM 1144 N N . GLY A 1 151 ? -20.767 5.082 -3.735 1.00 88.44 151 GLY A N 1
ATOM 1145 C CA . GLY A 1 151 ? -21.189 5.703 -2.474 1.00 88.44 151 GLY A CA 1
ATOM 1146 C C . GLY A 1 151 ? -20.549 5.116 -1.210 1.00 88.44 151 GLY A C 1
ATOM 1147 O O . GLY A 1 151 ? -20.923 5.508 -0.108 1.00 88.44 151 GLY A O 1
ATOM 1148 N N . LYS A 1 152 ? -19.580 4.201 -1.335 1.00 91.44 152 LYS A N 1
ATOM 1149 C CA . LYS A 1 152 ? -18.858 3.595 -0.209 1.00 91.44 152 LYS A CA 1
ATOM 1150 C C . LYS A 1 152 ? -17.407 4.052 -0.173 1.00 91.44 152 LYS A C 1
ATOM 1152 O O . LYS A 1 152 ? -16.764 4.184 -1.215 1.00 91.44 152 LYS A O 1
ATOM 1157 N N . ALA A 1 153 ? -16.887 4.246 1.036 1.00 94.00 153 ALA A N 1
ATOM 1158 C CA . ALA A 1 153 ? -15.473 4.518 1.237 1.00 94.00 153 ALA A CA 1
ATOM 1159 C C . ALA A 1 153 ? -14.628 3.296 0.832 1.00 94.00 153 ALA A C 1
ATOM 1161 O O . ALA A 1 153 ? -14.914 2.158 1.222 1.00 94.00 153 ALA A O 1
ATOM 1162 N N . VAL A 1 154 ? -13.579 3.553 0.055 1.00 96.31 154 VAL A N 1
ATOM 1163 C CA . VAL A 1 154 ? -12.568 2.582 -0.368 1.00 96.31 154 VAL A CA 1
ATOM 1164 C C . VAL A 1 154 ? -11.195 3.188 -0.122 1.00 96.31 154 VAL A C 1
ATOM 1166 O O . VAL A 1 154 ? -10.914 4.301 -0.577 1.00 96.31 154 VAL A O 1
ATOM 1169 N N . TYR A 1 155 ? -10.335 2.448 0.571 1.00 97.94 155 TYR A N 1
ATOM 1170 C CA . TYR A 1 155 ? -8.958 2.864 0.813 1.00 97.94 155 TYR A CA 1
ATOM 1171 C C . TYR A 1 155 ? -8.037 2.254 -0.236 1.00 97.94 155 TYR A C 1
ATOM 1173 O O . TYR A 1 155 ? -8.150 1.068 -0.561 1.00 97.94 155 TYR A O 1
ATOM 1181 N N . ARG A 1 156 ? -7.144 3.076 -0.787 1.00 97.56 156 ARG A N 1
ATOM 1182 C CA . ARG A 1 156 ? -6.171 2.663 -1.802 1.00 97.56 156 ARG A CA 1
ATOM 1183 C C . ARG A 1 156 ? -4.761 2.999 -1.355 1.00 97.56 156 ARG A C 1
ATOM 1185 O O . ARG A 1 156 ? -4.520 4.106 -0.879 1.00 97.56 156 ARG A O 1
ATOM 1192 N N . LEU A 1 157 ? -3.859 2.044 -1.524 1.00 96.75 157 LEU A N 1
ATOM 1193 C CA . LEU A 1 157 ? -2.444 2.184 -1.223 1.00 96.75 157 LEU A CA 1
ATOM 1194 C C . LEU A 1 157 ? -1.725 2.793 -2.430 1.00 96.75 157 LEU A C 1
ATOM 1196 O O . LEU A 1 157 ? -1.885 2.319 -3.554 1.00 96.75 157 LEU A O 1
ATOM 1200 N N . ILE A 1 158 ? -0.959 3.852 -2.201 1.00 93.25 158 ILE A N 1
ATOM 1201 C CA . ILE A 1 158 ? -0.198 4.589 -3.215 1.00 93.25 158 ILE A CA 1
ATOM 1202 C C . ILE A 1 158 ? 1.296 4.585 -2.876 1.00 93.25 158 ILE A C 1
ATOM 1204 O O . ILE A 1 158 ? 1.678 4.134 -1.808 1.00 93.25 158 ILE A O 1
ATOM 1208 N N . ASP A 1 159 ? 2.127 5.129 -3.766 1.00 89.00 159 ASP A N 1
ATOM 1209 C CA . ASP A 1 159 ? 3.583 5.282 -3.594 1.00 89.00 159 ASP A CA 1
ATOM 1210 C C . ASP A 1 159 ? 4.327 3.955 -3.366 1.00 89.00 159 ASP A C 1
ATOM 1212 O O . ASP A 1 159 ? 4.440 3.444 -2.255 1.00 89.00 159 ASP A O 1
ATOM 1216 N N . PHE A 1 160 ? 4.857 3.393 -4.452 1.00 86.69 160 PHE A N 1
ATOM 1217 C CA . PHE A 1 160 ? 5.520 2.084 -4.457 1.00 86.69 160 PHE A CA 1
ATOM 1218 C C . PHE A 1 160 ? 7.045 2.218 -4.537 1.00 86.69 160 PHE A C 1
ATOM 1220 O O . PHE A 1 160 ? 7.744 1.243 -4.805 1.00 86.69 160 PHE A O 1
ATOM 1227 N N . GLY A 1 161 ? 7.584 3.420 -4.301 1.00 79.19 161 GLY A N 1
ATOM 1228 C CA . GLY A 1 161 ? 9.017 3.701 -4.426 1.00 79.19 161 GLY A CA 1
ATOM 1229 C C . GLY A 1 161 ? 9.906 2.899 -3.467 1.00 79.19 161 GLY A C 1
ATOM 1230 O O . GLY A 1 161 ? 11.082 2.692 -3.755 1.00 79.19 161 GLY A O 1
ATOM 1231 N N . SER A 1 162 ? 9.342 2.414 -2.357 1.00 75.94 162 SER A N 1
ATOM 1232 C CA . SER A 1 162 ? 10.034 1.571 -1.371 1.00 75.94 162 SER A CA 1
ATOM 1233 C C . SER A 1 162 ? 9.809 0.072 -1.591 1.00 75.94 162 SER A C 1
ATOM 1235 O O . SER A 1 162 ? 10.461 -0.743 -0.927 1.00 75.94 162 SER A O 1
ATOM 1237 N N . ALA A 1 163 ? 8.917 -0.308 -2.511 1.00 77.06 163 ALA A N 1
ATOM 1238 C CA . ALA A 1 163 ? 8.560 -1.698 -2.732 1.00 77.06 163 ALA A CA 1
ATOM 1239 C C . ALA A 1 163 ? 9.743 -2.488 -3.307 1.00 77.06 163 ALA A C 1
ATOM 1241 O O . ALA A 1 163 ? 10.536 -2.016 -4.132 1.00 77.06 163 ALA A O 1
ATOM 1242 N N . THR A 1 164 ? 9.881 -3.723 -2.850 1.00 73.12 164 THR A N 1
ATOM 1243 C CA . THR A 1 164 ? 10.973 -4.599 -3.267 1.00 73.12 164 THR A CA 1
ATOM 1244 C C . THR A 1 164 ? 10.491 -6.000 -3.495 1.00 73.12 164 THR A C 1
ATOM 1246 O O . THR A 1 164 ? 9.517 -6.418 -2.881 1.00 73.12 164 THR A O 1
ATOM 1249 N N . GLY A 1 165 ? 11.191 -6.735 -4.350 1.00 66.25 165 GLY A N 1
ATOM 1250 C CA . GLY A 1 165 ? 11.051 -8.178 -4.371 1.00 66.25 165 GLY A CA 1
ATOM 1251 C C . GLY A 1 165 ? 11.247 -8.746 -2.978 1.00 66.25 165 GLY A C 1
ATOM 1252 O O . GLY A 1 165 ? 12.227 -8.395 -2.313 1.00 66.25 165 GLY A O 1
ATOM 1253 N N . ALA A 1 166 ? 10.323 -9.593 -2.533 1.00 57.69 166 ALA A N 1
ATOM 1254 C CA . ALA A 1 166 ? 10.539 -10.353 -1.314 1.00 57.69 166 ALA A CA 1
ATOM 1255 C C . ALA A 1 166 ? 11.809 -11.185 -1.508 1.00 57.69 166 ALA A C 1
ATOM 1257 O O . ALA A 1 166 ? 11.912 -11.916 -2.502 1.00 57.69 166 ALA A O 1
ATOM 1258 N N . GLN A 1 167 ? 12.774 -11.061 -0.585 1.00 46.19 167 GLN A N 1
ATOM 1259 C CA . GLN A 1 167 ? 13.883 -12.005 -0.536 1.00 46.19 167 GLN A CA 1
ATOM 1260 C C . GLN A 1 167 ? 13.258 -13.383 -0.435 1.00 46.19 167 GLN A C 1
ATOM 1262 O O . GLN A 1 167 ? 12.579 -13.715 0.530 1.00 46.19 167 GLN A O 1
ATOM 1267 N N . GLY A 1 168 ? 13.425 -14.138 -1.504 1.00 39.66 168 GLY A N 1
ATOM 1268 C CA . GLY A 1 168 ? 12.904 -15.468 -1.565 1.00 39.66 168 GLY A CA 1
ATOM 1269 C C . GLY A 1 168 ? 11.526 -15.697 -2.214 1.00 39.66 168 GLY A C 1
ATOM 1270 O O . GLY A 1 168 ? 11.058 -16.832 -2.226 1.00 39.66 168 GLY A O 1
ATOM 1271 N N . CYS A 1 169 ? 10.880 -14.669 -2.770 1.00 39.72 169 CYS A N 1
ATOM 1272 C CA . CYS A 1 169 ? 9.630 -14.834 -3.536 1.00 39.72 169 CYS A CA 1
ATOM 1273 C C . CYS A 1 169 ? 9.756 -14.451 -5.007 1.00 39.72 169 CYS A C 1
ATOM 1275 O O . CYS A 1 169 ? 8.871 -14.795 -5.781 1.00 39.72 169 CYS A O 1
ATOM 1277 N N . LEU A 1 170 ? 10.824 -13.753 -5.411 1.00 37.81 170 LEU A N 1
ATOM 1278 C CA . LEU A 1 170 ? 11.043 -13.536 -6.838 1.00 37.81 170 LEU A CA 1
ATOM 1279 C C . LEU A 1 170 ? 11.345 -14.875 -7.507 1.00 37.81 170 LEU A C 1
ATOM 1281 O O . LEU A 1 170 ? 10.628 -15.268 -8.393 1.00 37.81 170 LEU A O 1
ATOM 1285 N N . PHE A 1 171 ? 12.256 -15.703 -7.013 1.00 37.47 171 PHE A N 1
ATOM 1286 C CA . PHE A 1 171 ? 12.597 -16.953 -7.710 1.00 37.47 171 PHE A CA 1
ATOM 1287 C C . PHE A 1 171 ? 12.360 -18.163 -6.823 1.00 37.47 171 PHE A C 1
ATOM 1289 O O . PHE A 1 171 ? 13.279 -18.950 -6.605 1.00 37.47 171 PHE A O 1
ATOM 1296 N N . GLY A 1 172 ? 11.154 -18.250 -6.237 1.00 30.19 172 GLY A N 1
ATOM 1297 C CA . GLY A 1 172 ? 10.938 -18.963 -4.980 1.00 30.19 172 GLY A CA 1
ATOM 1298 C C . GLY A 1 172 ? 9.616 -19.676 -4.720 1.00 30.19 172 GLY A C 1
ATOM 1299 O O . GLY A 1 172 ? 8.581 -19.028 -4.687 1.00 30.19 172 GLY A O 1
ATOM 1300 N N . LYS A 1 173 ? 9.657 -20.982 -4.431 1.00 32.91 173 LYS A N 1
ATOM 1301 C CA . LYS A 1 173 ? 8.574 -21.882 -4.096 1.00 32.91 173 LYS A CA 1
ATOM 1302 C C . LYS A 1 173 ? 8.325 -21.672 -2.632 1.00 32.91 173 LYS A C 1
ATOM 1304 O O . LYS A 1 173 ? 9.178 -21.999 -1.810 1.00 32.91 173 LYS A O 1
ATOM 1309 N N . TRP A 1 174 ? 7.179 -21.089 -2.324 1.00 37.28 174 TRP A N 1
ATOM 1310 C CA . TRP A 1 174 ? 6.772 -20.909 -0.947 1.00 37.28 174 TRP A CA 1
ATOM 1311 C C . TRP A 1 174 ? 6.394 -22.274 -0.372 1.00 37.28 174 TRP A C 1
ATOM 1313 O O . TRP A 1 174 ? 5.308 -22.798 -0.620 1.00 37.28 174 TRP A O 1
ATOM 1323 N N . THR A 1 175 ? 7.309 -22.886 0.371 1.00 34.94 175 THR A N 1
ATOM 1324 C CA . THR A 1 175 ? 6.973 -23.998 1.257 1.00 34.94 175 THR A CA 1
ATOM 1325 C C . THR A 1 175 ? 6.949 -23.473 2.678 1.00 34.94 175 THR A C 1
ATOM 1327 O O . THR A 1 175 ? 7.980 -23.037 3.186 1.00 34.94 175 THR A O 1
ATOM 1330 N N . ASN A 1 176 ? 5.780 -23.545 3.317 1.00 36.16 176 ASN A N 1
ATOM 1331 C CA . ASN A 1 176 ? 5.658 -23.425 4.765 1.00 36.16 176 ASN A CA 1
ATOM 1332 C C . ASN A 1 176 ? 6.648 -24.395 5.422 1.00 36.16 176 ASN A C 1
ATOM 1334 O O . ASN A 1 176 ? 6.427 -25.607 5.416 1.00 36.16 176 ASN A O 1
ATOM 1338 N N . THR A 1 177 ? 7.736 -23.879 5.984 1.00 37.84 177 THR A N 1
ATOM 1339 C CA . THR A 1 177 ? 8.498 -24.606 6.993 1.00 37.84 177 THR A CA 1
ATOM 1340 C C . THR A 1 177 ? 7.887 -24.280 8.351 1.00 37.84 177 THR A C 1
ATOM 1342 O O . THR A 1 177 ? 7.511 -23.141 8.626 1.00 37.84 177 THR A O 1
ATOM 1345 N N . ASN A 1 178 ? 7.763 -25.291 9.211 1.00 36.78 178 ASN A N 1
ATOM 1346 C CA . ASN A 1 178 ? 7.143 -25.179 10.539 1.00 36.78 178 ASN A CA 1
ATOM 1347 C C . ASN A 1 178 ? 7.887 -24.229 11.508 1.00 36.78 178 ASN A C 1
ATOM 1349 O O . ASN A 1 178 ? 7.475 -24.096 12.655 1.00 36.78 178 ASN A O 1
ATOM 1353 N N . ASP A 1 179 ? 8.980 -23.601 11.072 1.00 39.91 179 ASP A N 1
ATOM 1354 C CA . ASP A 1 179 ? 9.847 -22.713 11.852 1.00 39.91 17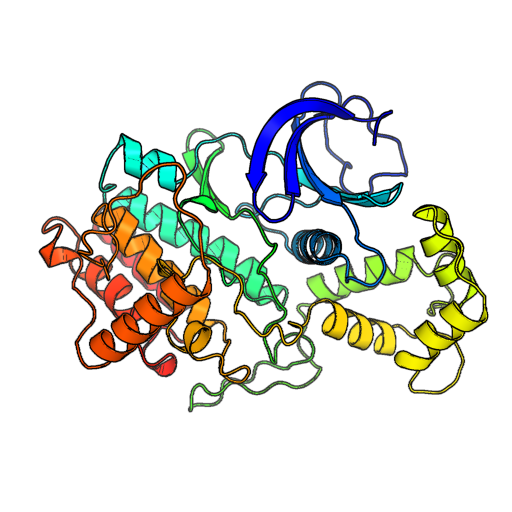9 ASP A CA 1
ATOM 1355 C C . ASP A 1 179 ? 9.761 -21.234 11.429 1.00 39.91 179 ASP A C 1
ATOM 1357 O O . ASP A 1 179 ? 10.527 -20.411 11.921 1.00 39.91 179 ASP A O 1
ATOM 1361 N N . GLY A 1 180 ? 8.849 -20.881 10.512 1.00 40.09 180 GLY A N 1
ATOM 1362 C CA . GLY A 1 180 ? 8.619 -19.490 10.103 1.00 40.09 180 GLY A CA 1
ATOM 1363 C C . GLY A 1 180 ? 9.761 -18.849 9.302 1.00 40.09 180 GLY A C 1
ATOM 1364 O O . GLY A 1 180 ? 9.712 -17.648 9.046 1.00 40.09 180 GLY A O 1
ATOM 1365 N N . SER A 1 181 ? 10.770 -19.623 8.883 1.00 38.38 181 SER A N 1
ATOM 1366 C CA . SER A 1 181 ? 11.990 -19.105 8.242 1.00 38.38 181 SER A CA 1
ATOM 1367 C C . SER A 1 181 ? 11.954 -19.025 6.707 1.00 38.38 181 SER A C 1
ATOM 1369 O O . SER A 1 181 ? 12.898 -18.504 6.125 1.00 38.38 181 SER A O 1
ATOM 1371 N N . GLY A 1 182 ? 10.877 -19.502 6.063 1.00 36.00 182 GLY A N 1
ATOM 1372 C CA . GLY A 1 182 ? 10.530 -19.315 4.642 1.00 36.00 182 GLY A CA 1
ATOM 1373 C C . GLY A 1 182 ? 11.703 -19.174 3.656 1.00 36.00 182 GLY A C 1
ATOM 1374 O O . GLY A 1 182 ? 12.149 -18.064 3.378 1.00 36.00 182 GLY A O 1
ATOM 1375 N N . VAL A 1 183 ? 12.160 -20.284 3.065 1.00 34.03 183 VAL A N 1
ATOM 1376 C CA . VAL A 1 183 ? 13.255 -20.315 2.068 1.00 34.03 183 VAL A CA 1
ATOM 1377 C C . VAL A 1 183 ? 12.715 -20.515 0.634 1.00 34.03 183 VAL A C 1
ATOM 1379 O O . VAL A 1 183 ? 11.672 -21.128 0.434 1.00 34.03 183 VAL A O 1
ATOM 1382 N N . CYS A 1 184 ? 13.440 -20.003 -0.367 1.00 36.94 184 CYS A N 1
ATOM 1383 C CA . CYS A 1 184 ? 13.053 -19.779 -1.774 1.00 36.94 184 CYS A CA 1
ATOM 1384 C C . CYS A 1 184 ? 13.652 -20.753 -2.806 1.00 36.94 184 CYS A C 1
ATOM 1386 O O . CYS A 1 184 ? 14.867 -20.918 -2.827 1.00 36.94 184 CYS A O 1
ATOM 1388 N N . THR A 1 185 ? 12.848 -21.294 -3.739 1.00 31.91 185 THR A N 1
ATOM 1389 C CA . THR A 1 185 ? 13.289 -21.989 -4.997 1.00 31.91 185 THR A CA 1
ATOM 1390 C C . THR A 1 185 ? 12.461 -21.702 -6.291 1.00 31.91 185 THR A C 1
ATOM 1392 O O . THR A 1 185 ? 11.266 -21.636 -6.214 1.00 31.91 185 THR A O 1
ATOM 1395 N N . LEU A 1 186 ? 12.991 -21.594 -7.516 1.00 32.47 186 LEU A N 1
ATOM 1396 C CA . LEU A 1 186 ? 12.364 -21.032 -8.764 1.00 32.47 186 LEU A CA 1
ATOM 1397 C C . LEU A 1 186 ? 10.864 -21.251 -9.188 1.00 32.47 186 LEU A C 1
ATOM 1399 O O . LEU A 1 186 ? 10.447 -20.676 -10.189 1.00 32.47 186 LEU A O 1
ATOM 1403 N N . GLU A 1 187 ? 10.011 -22.012 -8.497 1.00 33.75 187 GLU A N 1
ATOM 1404 C CA . GLU A 1 187 ? 8.745 -22.556 -9.028 1.00 33.75 187 GLU A CA 1
ATOM 1405 C C . GLU A 1 187 ? 7.413 -21.849 -8.647 1.00 33.75 187 GLU A C 1
ATOM 1407 O O . GLU A 1 187 ? 6.362 -22.358 -9.031 1.00 33.75 187 GLU A O 1
ATOM 1412 N N . THR A 1 188 ? 7.367 -20.703 -7.947 1.00 39.50 188 THR A N 1
ATOM 1413 C CA . THR A 1 188 ? 6.081 -19.970 -7.751 1.00 39.50 188 THR A CA 1
ATOM 1414 C C . THR A 1 188 ? 6.181 -18.458 -7.906 1.00 39.50 188 THR A C 1
ATOM 1416 O O . THR A 1 188 ? 6.042 -17.704 -6.948 1.00 39.50 188 THR A O 1
ATOM 1419 N N . TYR A 1 189 ? 6.282 -17.998 -9.146 1.00 49.75 189 TYR A N 1
ATOM 1420 C CA . TYR A 1 189 ? 5.564 -16.780 -9.513 1.00 49.75 189 TYR A CA 1
ATOM 1421 C C . TYR A 1 189 ? 4.090 -17.143 -9.745 1.00 49.75 189 TYR A C 1
ATOM 1423 O O . TYR A 1 189 ? 3.802 -18.179 -10.347 1.00 49.75 189 TYR A O 1
ATOM 1431 N N . GLY A 1 190 ? 3.140 -16.306 -9.316 1.00 52.94 190 GLY A N 1
ATOM 1432 C CA . GLY A 1 190 ? 1.745 -16.471 -9.741 1.00 52.94 190 GLY A CA 1
ATOM 1433 C C . GLY A 1 190 ? 1.662 -16.479 -11.274 1.00 52.94 190 GLY A C 1
ATOM 1434 O O . GLY A 1 190 ? 2.306 -15.647 -11.917 1.00 52.94 190 GLY A O 1
ATOM 1435 N N . GLU A 1 191 ? 0.896 -17.402 -11.872 1.00 58.84 191 GLU A N 1
ATOM 1436 C CA . GLU A 1 191 ? 0.783 -17.545 -13.339 1.00 58.84 191 GLU A CA 1
ATOM 1437 C C . GLU A 1 191 ? 0.471 -16.210 -14.039 1.00 58.84 191 GLU A C 1
ATOM 1439 O O . GLU A 1 191 ? 0.946 -15.942 -15.144 1.00 58.84 191 GLU A O 1
ATOM 1444 N N . ASP A 1 192 ? -0.285 -15.338 -13.370 1.00 59.84 192 ASP A N 1
ATOM 1445 C CA . ASP A 1 192 ? -0.622 -13.997 -13.842 1.00 59.84 192 ASP A CA 1
ATOM 1446 C C . ASP A 1 192 ? 0.584 -13.050 -13.870 1.00 59.84 192 ASP A C 1
ATOM 1448 O O . ASP A 1 192 ? 0.760 -12.312 -14.840 1.00 59.84 192 ASP A O 1
ATOM 1452 N N . THR A 1 193 ? 1.446 -13.087 -12.853 1.00 62.09 193 THR A N 1
ATOM 1453 C CA . THR A 1 193 ? 2.685 -12.298 -12.801 1.00 62.09 193 THR A CA 1
ATOM 1454 C C . THR A 1 193 ? 3.646 -12.749 -13.895 1.00 62.09 193 THR A C 1
ATOM 1456 O O . THR A 1 193 ? 4.165 -11.908 -14.627 1.00 62.09 193 THR A O 1
ATOM 1459 N N . MET A 1 194 ? 3.797 -14.064 -14.097 1.00 66.19 194 MET A N 1
ATOM 1460 C CA . MET A 1 194 ? 4.588 -14.609 -15.209 1.00 66.19 194 MET A CA 1
ATOM 1461 C C . MET A 1 194 ? 4.043 -14.162 -16.555 1.00 66.19 194 MET A C 1
ATOM 1463 O O . MET A 1 194 ? 4.800 -13.744 -17.424 1.00 66.19 194 MET A O 1
ATOM 1467 N N . ARG A 1 195 ? 2.718 -14.180 -16.726 1.00 70.88 195 ARG A N 1
ATOM 1468 C CA . ARG A 1 195 ? 2.079 -13.705 -17.956 1.00 70.88 195 ARG A CA 1
ATOM 1469 C C . ARG A 1 195 ? 2.350 -12.220 -18.201 1.00 70.88 195 ARG A C 1
ATOM 1471 O O . ARG A 1 195 ? 2.587 -11.834 -19.343 1.00 70.88 195 ARG A O 1
ATOM 1478 N N . LYS A 1 196 ? 2.354 -11.391 -17.152 1.00 68.06 196 LYS A N 1
ATOM 1479 C CA . LYS A 1 196 ? 2.674 -9.958 -17.251 1.00 68.06 196 LYS A CA 1
ATOM 1480 C C . LYS A 1 196 ? 4.152 -9.716 -17.560 1.00 68.06 196 LYS A C 1
ATOM 1482 O O . LYS A 1 196 ? 4.443 -8.956 -18.477 1.00 68.06 196 LYS A O 1
ATOM 1487 N N . ILE A 1 197 ? 5.078 -10.396 -16.881 1.00 70.19 197 ILE A N 1
ATOM 1488 C CA . ILE A 1 197 ? 6.519 -10.295 -17.174 1.00 70.19 197 ILE A CA 1
ATOM 1489 C C . ILE A 1 197 ? 6.803 -10.793 -18.597 1.00 70.19 197 ILE A C 1
ATOM 1491 O O . ILE A 1 197 ? 7.487 -10.115 -19.362 1.00 70.19 197 ILE A O 1
ATOM 1495 N N . LYS A 1 198 ? 6.188 -11.908 -19.009 1.00 76.06 198 LYS A N 1
ATOM 1496 C CA . LYS A 1 198 ? 6.246 -12.397 -20.389 1.00 76.06 198 LYS A CA 1
ATOM 1497 C C . LYS A 1 198 ? 5.675 -11.379 -21.377 1.00 76.06 198 LYS A C 1
ATOM 1499 O O . LYS A 1 198 ? 6.240 -11.202 -22.444 1.00 76.06 198 LYS A O 1
ATOM 1504 N N . SER A 1 199 ? 4.606 -10.659 -21.039 1.00 71.81 199 SER A N 1
ATOM 1505 C CA . SER A 1 199 ? 4.105 -9.575 -21.893 1.00 71.81 199 SER A CA 1
ATOM 1506 C C . SER A 1 199 ? 5.126 -8.443 -22.057 1.00 71.81 199 SER A C 1
ATOM 1508 O O . SER A 1 199 ? 5.173 -7.830 -23.124 1.00 71.81 199 SER A O 1
ATOM 1510 N N . VAL A 1 200 ? 5.938 -8.150 -21.033 1.00 71.12 200 VAL A N 1
ATOM 1511 C CA . VAL A 1 200 ? 7.051 -7.193 -21.149 1.00 71.12 200 VAL A CA 1
ATOM 1512 C C . VAL A 1 200 ? 8.129 -7.762 -22.070 1.00 71.12 200 VAL A C 1
ATOM 1514 O O . VAL A 1 200 ? 8.549 -7.069 -22.997 1.00 71.12 200 VAL A O 1
ATOM 1517 N N . PHE A 1 201 ? 8.511 -9.025 -21.881 1.00 75.31 201 PHE A N 1
ATOM 1518 C CA . PHE A 1 201 ? 9.450 -9.731 -22.754 1.00 75.31 201 PHE A CA 1
ATOM 1519 C C . PHE A 1 201 ? 8.996 -9.710 -24.221 1.00 75.31 201 PHE A C 1
ATOM 1521 O O . PHE A 1 201 ? 9.728 -9.240 -25.087 1.00 75.31 201 PHE A O 1
ATOM 1528 N N . ASP A 1 202 ? 7.751 -10.105 -24.491 1.00 76.38 202 ASP A N 1
ATOM 1529 C CA . ASP A 1 202 ? 7.147 -10.136 -25.827 1.00 76.38 202 ASP A CA 1
ATOM 1530 C C . ASP A 1 202 ? 7.087 -8.732 -26.466 1.00 76.38 202 ASP A C 1
ATOM 1532 O O . ASP A 1 202 ? 7.133 -8.595 -27.688 1.00 76.38 202 ASP A O 1
ATOM 1536 N N . SER A 1 203 ? 6.989 -7.664 -25.661 1.00 68.94 203 SER A N 1
ATOM 1537 C CA . SER A 1 203 ? 7.032 -6.281 -26.161 1.00 68.94 203 SER A CA 1
ATOM 1538 C C . SER A 1 203 ? 8.437 -5.841 -26.597 1.00 68.94 203 SER A C 1
ATOM 1540 O O . SER A 1 203 ? 8.573 -4.983 -27.478 1.00 68.94 203 SER A O 1
ATOM 1542 N N . MET A 1 204 ? 9.476 -6.435 -25.997 1.00 70.88 204 MET A N 1
ATOM 1543 C CA . MET A 1 204 ? 10.878 -6.227 -26.361 1.00 70.88 204 MET A CA 1
ATOM 1544 C C . MET A 1 204 ? 11.294 -7.135 -27.528 1.00 70.88 204 MET A C 1
ATOM 1546 O O . MET A 1 204 ? 11.973 -6.663 -28.439 1.00 70.88 204 MET A O 1
ATOM 1550 N N . ASP A 1 205 ? 10.821 -8.384 -27.566 1.00 75.69 205 ASP A N 1
ATOM 1551 C CA . ASP A 1 205 ? 10.999 -9.330 -28.674 1.00 75.69 205 ASP A CA 1
ATOM 1552 C C . ASP A 1 205 ? 10.064 -9.007 -29.855 1.00 75.69 205 ASP A C 1
ATOM 1554 O O . ASP A 1 205 ? 9.099 -9.708 -30.177 1.00 75.69 205 ASP A O 1
ATOM 1558 N N . ARG A 1 206 ? 10.358 -7.913 -30.564 1.00 66.88 206 ARG A N 1
ATOM 1559 C CA . ARG A 1 206 ? 9.549 -7.480 -31.718 1.00 66.88 206 ARG A CA 1
ATOM 1560 C C . ARG A 1 206 ? 9.521 -8.491 -32.858 1.00 66.88 206 ARG A C 1
ATOM 1562 O O . ARG A 1 206 ? 8.572 -8.489 -33.645 1.00 66.88 206 ARG A O 1
ATOM 1569 N N . LYS A 1 207 ? 10.571 -9.303 -32.991 1.00 76.38 207 LYS A N 1
ATOM 1570 C CA . LYS A 1 207 ? 10.665 -10.326 -34.038 1.00 76.38 207 LYS A CA 1
ATOM 1571 C C . LYS A 1 207 ? 9.905 -11.600 -33.669 1.00 76.38 207 LYS A C 1
ATOM 1573 O O . LYS A 1 207 ? 9.709 -12.426 -34.557 1.00 76.38 207 LYS A O 1
ATOM 1578 N N . LYS A 1 208 ? 9.432 -11.719 -32.421 1.00 78.56 208 LYS A N 1
ATOM 1579 C CA . LYS A 1 208 ? 8.712 -12.879 -31.881 1.00 78.56 208 LYS A CA 1
ATOM 1580 C C . LYS A 1 208 ? 9.507 -14.173 -32.046 1.00 78.56 208 LYS A C 1
ATOM 1582 O O . LYS A 1 208 ? 8.952 -15.207 -32.414 1.00 78.56 208 LYS A O 1
ATOM 1587 N N . ILE A 1 209 ? 10.818 -14.084 -31.839 1.00 79.94 209 ILE A N 1
ATOM 1588 C CA . ILE A 1 209 ? 11.757 -15.204 -31.974 1.00 79.94 209 ILE A CA 1
ATOM 1589 C C . ILE A 1 209 ? 12.028 -15.911 -30.640 1.00 79.94 209 ILE A C 1
ATOM 1591 O O . ILE A 1 209 ? 12.746 -16.905 -30.621 1.00 79.94 209 ILE A O 1
ATOM 1595 N N . GLY A 1 210 ? 11.436 -15.433 -29.544 1.00 81.12 210 GLY A N 1
ATOM 1596 C CA . GLY A 1 210 ? 11.570 -15.994 -28.203 1.00 81.12 210 GLY A CA 1
ATOM 1597 C C . GLY A 1 210 ? 12.833 -15.559 -27.461 1.00 81.12 210 GLY A C 1
ATOM 1598 O O . GLY A 1 210 ? 13.153 -16.169 -26.445 1.00 81.12 210 GLY A O 1
ATOM 1599 N N . VAL A 1 211 ? 13.546 -14.538 -27.954 1.00 84.75 211 VAL A N 1
ATOM 1600 C CA . VAL A 1 211 ? 14.797 -14.008 -27.378 1.00 84.75 211 VAL A CA 1
ATOM 1601 C C . VAL A 1 211 ? 14.905 -12.497 -27.596 1.00 84.75 211 VAL A C 1
ATOM 1603 O O . VAL A 1 211 ? 14.406 -11.972 -28.591 1.00 84.75 211 VAL A O 1
ATOM 1606 N N . ILE A 1 212 ? 15.596 -11.794 -26.698 1.00 82.94 212 ILE A N 1
ATOM 1607 C CA . ILE A 1 212 ? 15.904 -10.363 -26.832 1.00 82.94 212 ILE A CA 1
ATOM 1608 C C . ILE A 1 212 ? 17.338 -10.207 -27.342 1.00 82.94 212 ILE A C 1
ATOM 1610 O O . ILE A 1 212 ? 18.297 -10.619 -26.691 1.00 82.94 212 ILE A O 1
ATOM 1614 N N . SER A 1 213 ? 17.500 -9.579 -28.508 1.00 84.12 213 SER A N 1
ATOM 1615 C CA . SER A 1 213 ? 18.812 -9.352 -29.121 1.00 84.12 213 SER A CA 1
ATOM 1616 C C . SER A 1 213 ? 19.414 -7.988 -28.766 1.00 84.12 213 SER A C 1
ATOM 1618 O O . SER A 1 213 ? 18.723 -7.059 -28.340 1.00 84.12 213 SER A O 1
ATOM 1620 N N . SER A 1 214 ? 20.709 -7.805 -29.044 1.00 81.62 214 SER A N 1
ATOM 1621 C CA . SER A 1 214 ? 21.384 -6.498 -28.940 1.00 81.62 214 SER A CA 1
ATOM 1622 C C . SER A 1 214 ? 20.699 -5.400 -29.755 1.00 81.62 214 SER A C 1
ATOM 1624 O O . SER A 1 214 ? 20.672 -4.243 -29.332 1.00 81.62 214 SER A O 1
ATOM 1626 N N . ALA A 1 215 ? 20.088 -5.745 -30.891 1.00 78.62 215 ALA A N 1
ATOM 1627 C CA . ALA A 1 215 ? 19.328 -4.807 -31.708 1.00 78.62 215 ALA A CA 1
ATOM 1628 C C . ALA A 1 215 ? 18.038 -4.344 -31.013 1.00 78.62 215 ALA A C 1
ATOM 1630 O O . ALA A 1 215 ? 17.713 -3.153 -31.089 1.00 78.62 215 ALA A O 1
ATOM 1631 N N . ASP A 1 216 ? 17.353 -5.254 -30.315 1.00 79.56 216 ASP A N 1
ATOM 1632 C CA . ASP A 1 216 ? 16.134 -4.958 -29.557 1.00 79.56 216 ASP A CA 1
ATOM 1633 C C . ASP A 1 216 ? 16.465 -4.052 -28.365 1.00 79.56 216 ASP A C 1
ATOM 1635 O O . ASP A 1 216 ? 15.873 -2.980 -28.217 1.00 79.56 216 ASP A O 1
ATOM 1639 N N . VAL A 1 217 ? 17.517 -4.383 -27.605 1.00 73.31 217 VAL A N 1
ATOM 1640 C CA . VAL A 1 217 ? 18.026 -3.543 -26.505 1.00 73.31 217 VAL A CA 1
ATOM 1641 C C . VAL A 1 217 ? 18.440 -2.158 -27.015 1.00 73.31 217 VAL A C 1
ATOM 1643 O O . VAL A 1 217 ? 18.029 -1.135 -26.461 1.00 73.31 217 VAL A O 1
ATOM 1646 N N . ALA A 1 218 ? 19.195 -2.089 -28.118 1.00 71.06 218 ALA A N 1
ATOM 1647 C CA . ALA A 1 218 ? 19.590 -0.823 -28.738 1.00 71.06 218 ALA A CA 1
ATOM 1648 C C . ALA A 1 218 ? 18.375 0.029 -29.125 1.00 71.06 218 ALA A C 1
ATOM 1650 O O . ALA A 1 218 ? 18.409 1.259 -29.042 1.00 71.06 218 ALA A O 1
ATOM 1651 N N . GLN A 1 219 ? 17.300 -0.613 -29.579 1.00 67.12 219 GLN A N 1
ATOM 1652 C CA . GLN A 1 219 ? 16.072 0.059 -29.971 1.00 67.12 219 GLN A CA 1
ATOM 1653 C C . GLN A 1 219 ? 15.279 0.565 -28.767 1.00 67.12 219 GLN A C 1
ATOM 1655 O O . GLN A 1 219 ? 14.786 1.692 -28.829 1.00 67.12 219 GLN A O 1
ATOM 1660 N N . CYS A 1 220 ? 15.229 -0.194 -27.671 1.00 64.25 220 CYS A N 1
ATOM 1661 C CA . CYS A 1 220 ? 14.683 0.268 -26.396 1.00 64.25 220 CYS A CA 1
ATOM 1662 C C . CYS A 1 220 ? 15.406 1.535 -25.916 1.00 64.25 220 CYS A C 1
ATOM 1664 O O . CYS A 1 220 ? 14.756 2.533 -25.604 1.00 64.25 220 CYS A O 1
ATOM 1666 N N . PHE A 1 221 ? 16.743 1.564 -25.973 1.00 60.62 221 PHE A N 1
ATOM 1667 C CA . PHE A 1 221 ? 17.512 2.770 -25.650 1.00 60.62 221 PHE A CA 1
ATOM 1668 C C . PHE A 1 221 ? 17.201 3.944 -26.585 1.00 60.62 221 PHE A C 1
ATOM 1670 O O . PHE A 1 221 ? 17.004 5.068 -26.120 1.00 60.62 221 PHE A O 1
ATOM 1677 N N . ARG A 1 222 ? 17.094 3.697 -27.896 1.00 63.59 222 ARG A N 1
ATOM 1678 C CA . ARG A 1 222 ? 16.716 4.743 -28.861 1.00 63.59 222 ARG A CA 1
ATOM 1679 C C . ARG A 1 222 ? 15.325 5.310 -28.582 1.00 63.59 222 ARG A C 1
ATOM 1681 O O . ARG A 1 222 ? 15.145 6.518 -28.719 1.00 63.59 222 ARG A O 1
ATOM 1688 N N . ALA A 1 223 ? 14.370 4.473 -28.173 1.00 51.88 223 ALA A N 1
ATOM 1689 C CA . ALA A 1 223 ? 13.011 4.895 -27.838 1.00 51.88 223 ALA A CA 1
ATOM 1690 C C . ALA A 1 223 ? 12.970 5.855 -26.636 1.00 51.88 223 ALA A C 1
ATOM 1692 O O . ALA A 1 223 ? 12.157 6.775 -26.622 1.00 51.88 223 ALA A O 1
ATOM 1693 N N . VAL A 1 224 ? 13.896 5.707 -25.682 1.00 44.66 224 VAL A N 1
ATOM 1694 C CA . VAL A 1 224 ? 14.050 6.612 -24.525 1.00 44.66 224 VAL A CA 1
ATOM 1695 C C . VAL A 1 224 ? 15.020 7.780 -24.776 1.00 44.66 224 VAL A C 1
ATOM 1697 O O . VAL A 1 224 ? 15.377 8.519 -23.857 1.00 44.66 224 VAL A O 1
ATOM 1700 N N . GLY A 1 225 ? 15.454 7.976 -26.028 1.00 43.97 225 GLY A N 1
ATOM 1701 C CA . GLY A 1 225 ? 16.346 9.067 -26.435 1.00 43.97 225 GLY A CA 1
ATOM 1702 C C . GLY A 1 225 ? 17.832 8.835 -26.134 1.00 43.97 225 GLY A C 1
ATOM 1703 O O . GLY A 1 225 ? 18.631 9.762 -26.258 1.00 43.97 225 GLY A O 1
ATOM 1704 N N . ALA A 1 226 ? 18.224 7.615 -25.765 1.00 54.50 226 ALA A N 1
ATOM 1705 C CA . ALA A 1 226 ? 19.607 7.222 -25.519 1.00 54.50 226 ALA A CA 1
ATOM 1706 C C . ALA A 1 226 ? 20.231 6.523 -26.743 1.00 54.50 226 ALA A C 1
ATOM 1708 O O . ALA A 1 226 ? 19.562 5.842 -27.519 1.00 54.50 226 ALA A O 1
ATOM 1709 N N . ARG A 1 227 ? 21.546 6.688 -26.929 1.00 71.19 227 ARG A N 1
ATOM 1710 C CA . ARG A 1 227 ? 22.323 6.034 -27.999 1.00 71.19 227 ARG A CA 1
ATOM 1711 C C . ARG A 1 227 ? 23.587 5.392 -27.415 1.00 71.19 227 ARG A C 1
ATOM 1713 O O . ARG A 1 227 ? 24.655 5.994 -27.507 1.00 71.19 227 ARG A O 1
ATOM 1720 N N . PRO A 1 228 ? 23.465 4.234 -26.748 1.00 71.00 228 PRO A N 1
ATOM 1721 C CA . PRO A 1 228 ? 24.617 3.525 -26.202 1.00 71.00 228 PRO A CA 1
ATOM 1722 C C . PRO A 1 228 ? 25.523 2.988 -27.317 1.00 71.00 228 PRO A C 1
ATOM 1724 O O . PRO A 1 228 ? 25.061 2.696 -28.422 1.00 71.00 228 PRO A O 1
ATOM 1727 N N . LEU A 1 229 ? 26.815 2.863 -27.011 1.00 78.25 229 LEU A N 1
ATOM 1728 C CA . LEU A 1 229 ? 27.787 2.191 -27.875 1.00 78.25 229 LEU A CA 1
ATOM 1729 C C . LEU A 1 229 ? 27.530 0.680 -27.882 1.00 78.25 229 LEU A C 1
ATOM 1731 O O . LEU A 1 229 ? 27.068 0.122 -26.888 1.00 78.25 229 LEU A O 1
ATOM 1735 N N . GLU A 1 230 ? 27.894 0.008 -28.971 1.00 79.31 230 GLU A N 1
ATOM 1736 C CA . GLU A 1 230 ? 27.701 -1.440 -29.123 1.00 79.31 230 GLU A CA 1
ATOM 1737 C C . GLU A 1 230 ? 28.374 -2.237 -27.993 1.00 79.31 230 GLU A C 1
ATOM 1739 O O . GLU A 1 230 ? 27.744 -3.096 -27.387 1.00 79.31 230 GLU A O 1
ATOM 1744 N N . GLU A 1 231 ? 29.588 -1.858 -27.582 1.00 77.94 231 GLU A N 1
ATOM 1745 C CA . GLU A 1 231 ? 30.283 -2.459 -26.432 1.00 77.94 231 GLU A CA 1
ATOM 1746 C C . GLU A 1 231 ? 29.543 -2.306 -25.092 1.00 77.94 231 GLU A C 1
ATOM 1748 O O . GLU A 1 231 ? 29.766 -3.084 -24.165 1.00 77.94 231 GLU A O 1
ATOM 1753 N N . GLN A 1 232 ? 28.705 -1.279 -24.929 1.00 71.25 232 GLN A N 1
ATOM 1754 C CA . GLN A 1 232 ? 27.895 -1.117 -23.717 1.00 71.25 232 GLN A CA 1
ATOM 1755 C C . GLN A 1 232 ? 26.714 -2.082 -23.735 1.00 71.25 232 GLN A C 1
ATOM 1757 O O . GLN A 1 232 ? 26.436 -2.716 -22.724 1.00 71.25 232 GLN A O 1
ATOM 1762 N N . ILE A 1 233 ? 26.070 -2.237 -24.893 1.00 72.31 233 ILE A N 1
ATOM 1763 C CA . ILE A 1 233 ? 24.958 -3.173 -25.078 1.00 72.31 233 ILE A CA 1
ATOM 1764 C C . ILE A 1 233 ? 25.445 -4.612 -24.910 1.00 72.31 233 ILE A C 1
ATOM 1766 O O . ILE A 1 233 ? 24.838 -5.378 -24.170 1.00 72.31 233 ILE A O 1
ATOM 1770 N N . SER A 1 234 ? 26.579 -4.961 -25.522 1.00 76.69 234 SER A N 1
ATOM 1771 C CA . SER A 1 234 ? 27.177 -6.291 -25.386 1.00 76.69 234 SER A CA 1
ATOM 1772 C C . SER A 1 234 ? 27.551 -6.606 -23.939 1.00 76.69 234 SER A C 1
ATOM 1774 O O . SER A 1 234 ? 27.331 -7.723 -23.492 1.00 76.69 234 SER A O 1
ATOM 1776 N N . ARG A 1 235 ? 28.049 -5.623 -23.172 1.00 75.56 235 ARG A N 1
ATOM 1777 C CA . ARG A 1 235 ? 28.299 -5.790 -21.729 1.00 75.56 235 ARG A CA 1
ATOM 1778 C C . ARG A 1 235 ? 27.021 -5.977 -20.916 1.00 75.56 235 ARG A C 1
ATOM 1780 O O . ARG A 1 235 ? 27.041 -6.723 -19.947 1.00 75.56 235 ARG A O 1
ATOM 1787 N N . MET A 1 236 ? 25.936 -5.297 -21.285 1.00 69.81 236 MET A N 1
ATOM 1788 C CA . MET A 1 236 ? 24.644 -5.460 -20.617 1.00 69.81 236 MET A CA 1
ATOM 1789 C C . MET A 1 236 ? 24.054 -6.848 -20.856 1.00 69.81 236 MET A C 1
ATOM 1791 O O . MET A 1 236 ? 23.577 -7.455 -19.908 1.00 69.81 236 MET A O 1
ATOM 1795 N N . ILE A 1 237 ? 24.111 -7.349 -22.093 1.00 78.00 237 ILE A N 1
ATOM 1796 C CA . ILE A 1 237 ? 23.643 -8.701 -22.424 1.00 78.00 237 ILE A CA 1
ATOM 1797 C C . ILE A 1 237 ? 24.523 -9.742 -21.738 1.00 78.00 237 ILE A C 1
ATOM 1799 O O . ILE A 1 237 ? 23.999 -10.566 -21.006 1.00 78.00 237 ILE A O 1
ATOM 1803 N N . ALA A 1 238 ? 25.850 -9.629 -21.851 1.00 80.31 238 ALA A N 1
ATOM 1804 C CA . ALA A 1 238 ? 26.798 -10.566 -21.242 1.00 80.31 238 ALA A CA 1
ATOM 1805 C C . ALA A 1 238 ? 26.707 -10.664 -19.707 1.00 80.31 238 ALA A C 1
ATOM 1807 O O . ALA A 1 238 ? 27.283 -11.575 -19.124 1.00 80.31 238 ALA A O 1
ATOM 1808 N N . LYS A 1 239 ? 26.032 -9.719 -19.038 1.00 77.06 239 LYS A N 1
ATOM 1809 C CA . LYS A 1 239 ? 25.762 -9.804 -17.599 1.00 77.06 239 LYS A CA 1
ATOM 1810 C C . LYS A 1 239 ? 24.723 -10.888 -17.273 1.00 77.06 239 LYS A C 1
ATOM 1812 O O . LYS A 1 239 ? 24.830 -11.501 -16.218 1.00 77.06 239 LYS A O 1
ATOM 1817 N N . TYR A 1 240 ? 23.739 -11.081 -18.149 1.00 73.62 240 TYR A N 1
ATOM 1818 C CA . TYR A 1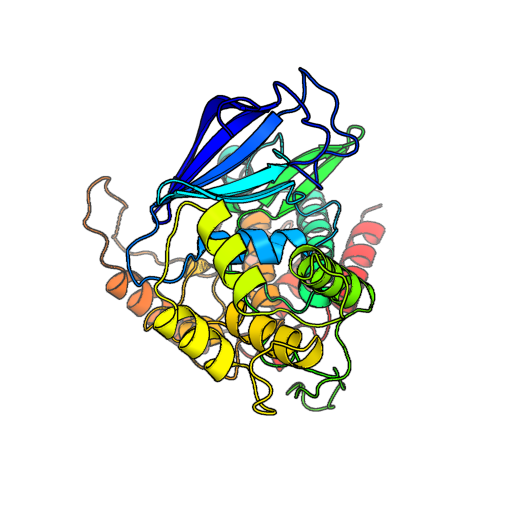 240 ? 22.574 -11.947 -17.923 1.00 73.62 240 TYR A CA 1
ATOM 1819 C C . TYR A 1 240 ? 22.499 -13.135 -18.888 1.00 73.62 240 TYR A C 1
ATOM 1821 O O . TYR A 1 240 ? 21.754 -14.067 -18.632 1.00 73.62 240 TYR A O 1
ATOM 1829 N N . ASP A 1 241 ? 23.266 -13.102 -19.975 1.00 80.81 241 ASP A N 1
ATOM 1830 C CA . ASP A 1 241 ? 23.489 -14.211 -20.901 1.00 80.81 241 ASP A CA 1
ATOM 1831 C C . ASP A 1 241 ? 24.378 -15.269 -20.223 1.00 80.81 241 ASP A C 1
ATOM 1833 O O . ASP A 1 241 ? 25.609 -15.167 -20.201 1.00 80.81 241 ASP A O 1
ATOM 1837 N N . VAL A 1 242 ? 23.734 -16.250 -19.593 1.00 76.56 242 VAL A N 1
ATOM 1838 C CA . VAL A 1 242 ? 24.385 -17.330 -18.841 1.00 76.56 242 VAL A CA 1
ATOM 1839 C C . VAL A 1 242 ? 24.943 -18.377 -19.800 1.00 76.56 242 VAL A C 1
ATOM 1841 O O . VAL A 1 242 ? 25.976 -18.993 -19.521 1.00 76.56 242 VAL A O 1
ATOM 1844 N N . ASN A 1 243 ? 24.266 -18.598 -20.928 1.00 78.62 243 ASN A N 1
ATOM 1845 C CA . ASN A 1 243 ? 24.602 -19.661 -21.870 1.00 78.62 243 ASN A CA 1
ATOM 1846 C C . ASN A 1 243 ? 25.644 -19.232 -22.940 1.00 78.62 243 ASN A C 1
ATOM 1848 O O . ASN A 1 243 ? 26.240 -20.091 -23.598 1.00 78.62 243 ASN A O 1
ATOM 1852 N N . GLY A 1 244 ? 25.916 -17.929 -23.069 1.00 81.50 244 GLY A N 1
ATOM 1853 C CA . GLY A 1 244 ? 26.902 -17.323 -23.964 1.00 81.50 244 GLY A CA 1
ATOM 1854 C C . GLY A 1 244 ? 26.439 -17.124 -25.414 1.00 81.50 244 GLY A C 1
ATOM 1855 O O . GLY A 1 244 ? 27.288 -16.940 -26.298 1.00 81.50 244 GLY A O 1
ATOM 1856 N N . ASP A 1 245 ? 25.137 -17.192 -25.696 1.00 85.50 245 ASP A N 1
ATOM 1857 C CA . ASP A 1 245 ? 24.560 -17.104 -27.044 1.00 85.50 245 ASP A CA 1
ATOM 1858 C C . ASP A 1 245 ? 24.378 -15.660 -27.558 1.00 85.50 245 ASP A C 1
ATOM 1860 O O . ASP A 1 245 ? 24.038 -15.445 -28.730 1.00 85.50 245 ASP A O 1
ATOM 1864 N N . ARG A 1 246 ? 24.723 -14.665 -26.730 1.00 83.38 246 ARG A N 1
ATOM 1865 C CA . ARG A 1 246 ? 24.647 -13.217 -26.987 1.00 83.38 246 ARG A CA 1
ATOM 1866 C C . ARG A 1 246 ? 23.227 -12.694 -27.182 1.00 83.38 246 ARG A C 1
ATOM 1868 O O . ARG A 1 246 ? 23.052 -11.608 -27.756 1.00 83.38 246 ARG A O 1
ATOM 1875 N N . VAL A 1 247 ? 22.227 -13.425 -26.712 1.00 85.50 247 VAL A N 1
ATOM 1876 C CA . VAL A 1 247 ? 20.850 -12.957 -26.578 1.00 85.50 247 VAL A CA 1
ATOM 1877 C C . VAL A 1 247 ? 20.394 -13.127 -25.128 1.00 85.50 247 VAL A C 1
ATOM 1879 O O . VAL A 1 247 ? 21.144 -13.584 -24.279 1.00 85.50 247 VAL A O 1
ATOM 1882 N N . ILE A 1 248 ? 19.199 -12.636 -24.807 1.00 81.75 248 ILE A N 1
ATOM 1883 C CA . ILE A 1 248 ? 18.570 -12.873 -23.505 1.00 81.75 248 ILE A CA 1
ATOM 1884 C C . ILE A 1 248 ? 17.346 -13.748 -23.760 1.00 81.75 248 ILE A C 1
ATOM 1886 O O . ILE A 1 248 ? 16.386 -13.311 -24.409 1.00 81.75 248 ILE A O 1
ATOM 1890 N N . SER A 1 249 ? 17.391 -14.988 -23.285 1.00 82.81 249 SER A N 1
ATOM 1891 C CA . SER A 1 249 ? 16.256 -15.912 -23.285 1.00 82.81 249 SER A CA 1
ATOM 1892 C C . SER A 1 249 ? 15.170 -15.473 -22.296 1.00 82.81 249 SER A C 1
ATOM 1894 O O . SER A 1 249 ? 15.375 -14.591 -21.465 1.00 82.81 249 SER A O 1
ATOM 1896 N N . LEU A 1 250 ? 13.983 -16.083 -22.362 1.00 76.88 250 LEU A N 1
ATOM 1897 C CA . LEU A 1 250 ? 12.918 -15.792 -21.395 1.00 76.88 250 LEU A CA 1
ATOM 1898 C C . LEU A 1 250 ? 13.329 -16.145 -19.950 1.00 76.88 250 LEU A C 1
ATOM 1900 O O . LEU A 1 250 ? 12.932 -15.444 -19.026 1.00 76.88 250 LEU A O 1
ATOM 1904 N N . GLU A 1 251 ? 14.126 -17.199 -19.761 1.00 74.25 251 GLU A N 1
ATOM 1905 C CA . GLU A 1 251 ? 14.633 -17.623 -18.447 1.00 74.25 251 GLU A CA 1
ATOM 1906 C C . GLU A 1 251 ? 15.632 -16.605 -17.880 1.00 74.25 251 GLU A C 1
ATOM 1908 O O . GLU A 1 251 ? 15.427 -16.081 -16.789 1.00 74.25 251 GLU A O 1
ATOM 1913 N N . GLU A 1 252 ? 16.619 -16.200 -18.678 1.00 72.62 252 GLU A N 1
ATOM 1914 C CA . GLU A 1 252 ? 17.585 -15.153 -18.306 1.00 72.62 252 GLU A CA 1
ATOM 1915 C C . GLU A 1 252 ? 16.913 -13.786 -18.120 1.00 72.62 252 GLU A C 1
ATOM 1917 O O . GLU A 1 252 ? 17.336 -12.968 -17.300 1.00 72.62 252 GLU A O 1
ATOM 1922 N N . PHE A 1 253 ? 15.830 -13.523 -18.857 1.00 73.44 253 PHE A N 1
ATOM 1923 C CA . PHE A 1 253 ? 15.021 -12.328 -18.660 1.00 73.44 253 PHE A CA 1
ATOM 1924 C C . PHE A 1 253 ? 14.301 -12.345 -17.314 1.00 73.44 253 PHE A C 1
ATOM 1926 O O . PHE A 1 253 ? 14.192 -11.286 -16.695 1.00 73.44 253 PHE A O 1
ATOM 1933 N N . TYR A 1 254 ? 13.828 -13.506 -16.845 1.00 70.94 254 TYR A N 1
ATOM 1934 C CA . TYR A 1 254 ? 13.285 -13.616 -15.494 1.00 70.94 254 TYR A CA 1
ATOM 1935 C C . TYR A 1 254 ? 14.363 -13.295 -14.465 1.00 70.94 254 TYR A C 1
ATOM 1937 O O . TYR A 1 254 ? 14.112 -12.437 -13.623 1.00 70.94 254 TYR A O 1
ATOM 1945 N N . ASP A 1 255 ? 15.556 -13.884 -14.564 1.00 66.12 255 ASP A N 1
ATOM 1946 C CA . ASP A 1 255 ? 16.666 -13.622 -13.634 1.00 66.12 255 ASP A CA 1
ATOM 1947 C C . ASP A 1 255 ? 17.052 -12.136 -13.602 1.00 66.12 255 ASP A C 1
ATOM 1949 O O . ASP A 1 255 ? 17.117 -11.513 -12.536 1.00 66.12 255 ASP A O 1
ATOM 1953 N N . MET A 1 256 ? 17.197 -11.527 -14.783 1.00 68.12 256 MET A N 1
ATOM 1954 C CA . MET A 1 256 ? 17.415 -10.088 -14.931 1.00 68.12 256 MET A CA 1
ATOM 1955 C C . MET A 1 256 ? 16.301 -9.274 -14.262 1.00 68.12 256 MET A C 1
ATOM 1957 O O . MET A 1 256 ? 16.567 -8.263 -13.606 1.00 68.12 256 MET A O 1
ATOM 1961 N N . PHE A 1 257 ? 15.045 -9.689 -14.437 1.00 66.88 257 PHE A N 1
ATOM 1962 C CA . PHE A 1 257 ? 13.889 -9.001 -13.881 1.00 66.88 257 PHE A CA 1
ATOM 1963 C C . PHE A 1 257 ? 13.935 -8.968 -12.359 1.00 66.88 257 PHE A C 1
ATOM 1965 O O . PHE A 1 257 ? 13.722 -7.916 -11.757 1.00 66.88 257 PHE A O 1
ATOM 1972 N N . GLY A 1 258 ? 14.226 -10.098 -11.724 1.00 63.34 258 GLY A N 1
ATOM 1973 C CA . GLY A 1 258 ? 14.272 -10.134 -10.272 1.00 63.34 258 GLY A CA 1
ATOM 1974 C C . GLY A 1 258 ? 15.500 -9.451 -9.679 1.00 63.34 258 GLY A C 1
ATOM 1975 O O . GLY A 1 258 ? 15.366 -8.899 -8.594 1.00 63.34 258 GLY A O 1
ATOM 1976 N N . GLU A 1 259 ? 16.638 -9.357 -10.380 1.00 63.66 259 GLU A N 1
ATOM 1977 C CA . GLU A 1 259 ? 17.721 -8.454 -9.946 1.00 63.66 259 GLU A CA 1
ATOM 1978 C C . GLU A 1 259 ? 17.266 -6.983 -9.998 1.00 63.66 259 GLU A C 1
ATOM 1980 O O . GLU A 1 259 ? 17.492 -6.227 -9.056 1.00 63.66 259 GLU A O 1
ATOM 1985 N N . LEU A 1 260 ? 16.552 -6.581 -11.057 1.00 62.28 260 LEU A N 1
ATOM 1986 C CA . LEU A 1 260 ? 16.076 -5.203 -11.241 1.00 62.28 260 LEU A CA 1
ATOM 1987 C C . LEU A 1 260 ? 15.108 -4.746 -10.136 1.00 62.28 260 LEU A C 1
ATOM 1989 O O . LEU A 1 260 ? 15.053 -3.563 -9.784 1.00 62.28 260 LEU A O 1
ATOM 1993 N N . VAL A 1 261 ? 14.312 -5.672 -9.605 1.00 63.12 261 VAL A N 1
ATOM 1994 C CA . VAL A 1 261 ? 13.353 -5.392 -8.530 1.00 63.12 261 VAL A CA 1
ATOM 1995 C C . VAL A 1 261 ? 13.835 -5.820 -7.142 1.00 63.12 261 VAL A C 1
ATOM 1997 O O . VAL A 1 261 ? 13.179 -5.491 -6.147 1.00 63.12 261 VAL A O 1
ATOM 2000 N N . ALA A 1 262 ? 14.972 -6.510 -7.044 1.00 60.91 262 ALA A N 1
ATOM 2001 C CA . ALA A 1 262 ? 15.638 -6.782 -5.780 1.00 60.91 262 ALA A CA 1
ATOM 2002 C C . ALA A 1 262 ? 16.180 -5.480 -5.186 1.00 60.91 262 ALA A C 1
ATOM 2004 O O . ALA A 1 262 ? 16.597 -4.559 -5.885 1.00 60.91 262 ALA A O 1
ATOM 2005 N N . GLU A 1 263 ? 16.115 -5.351 -3.867 1.00 58.62 263 GLU A N 1
ATOM 2006 C CA . GLU A 1 263 ? 16.721 -4.226 -3.164 1.00 58.62 263 GLU A CA 1
ATOM 2007 C C . GLU A 1 263 ? 18.231 -4.200 -3.421 1.00 58.62 263 GLU A C 1
ATOM 2009 O O . GLU A 1 263 ? 18.909 -5.205 -3.227 1.00 58.62 263 GLU A O 1
ATOM 2014 N N . GLN A 1 264 ? 18.754 -3.044 -3.831 1.00 52.38 264 GLN A N 1
ATOM 2015 C CA . GLN A 1 264 ? 20.193 -2.815 -3.796 1.00 52.38 264 GLN A CA 1
ATOM 2016 C C . GLN A 1 264 ? 20.602 -2.422 -2.383 1.00 52.38 264 GLN A C 1
ATOM 2018 O O . GLN A 1 264 ? 19.880 -1.673 -1.722 1.00 52.38 264 GLN A O 1
ATOM 2023 N N . ASP A 1 265 ? 21.765 -2.901 -1.939 1.00 47.50 265 ASP A N 1
ATOM 2024 C CA . ASP A 1 265 ? 22.352 -2.556 -0.646 1.00 47.50 265 ASP A CA 1
ATOM 2025 C C . ASP A 1 265 ? 22.618 -1.046 -0.559 1.00 47.50 265 ASP A C 1
ATOM 2027 O O . ASP A 1 265 ? 23.699 -0.537 -0.857 1.00 47.50 265 ASP A O 1
ATOM 2031 N N . SER A 1 266 ? 21.608 -0.294 -0.137 1.00 48.19 266 SER A N 1
ATOM 2032 C CA . SER A 1 266 ? 21.768 1.090 0.268 1.00 48.19 266 SER A CA 1
ATOM 2033 C C . SER A 1 266 ? 22.211 1.123 1.725 1.00 48.19 266 SER A C 1
ATOM 2035 O O . SER A 1 266 ? 21.592 0.497 2.586 1.00 48.19 266 SER A O 1
ATOM 2037 N N . ALA A 1 267 ? 23.228 1.930 2.033 1.00 44.03 267 ALA A N 1
ATOM 2038 C CA . ALA A 1 267 ? 23.718 2.125 3.403 1.00 44.03 267 ALA A CA 1
ATOM 2039 C C . ALA A 1 267 ? 22.637 2.634 4.390 1.00 44.03 267 ALA A C 1
ATOM 2041 O O . ALA A 1 267 ? 22.829 2.582 5.610 1.00 44.03 267 ALA A O 1
ATOM 2042 N N . PHE A 1 268 ? 21.499 3.114 3.872 1.00 50.72 268 PHE A N 1
ATOM 2043 C CA . PHE A 1 268 ? 20.385 3.666 4.635 1.00 50.72 268 PHE A CA 1
ATOM 2044 C C . PHE A 1 268 ? 19.054 3.033 4.201 1.00 50.72 268 PHE A C 1
ATOM 2046 O O . PHE A 1 268 ? 18.746 3.081 3.012 1.00 50.72 268 PHE A O 1
ATOM 2053 N N . PRO A 1 269 ? 18.249 2.477 5.127 1.00 56.88 269 PRO A N 1
ATOM 2054 C CA . PRO A 1 269 ? 16.930 1.951 4.794 1.00 56.88 269 PRO A CA 1
ATOM 2055 C C . PRO A 1 269 ? 15.988 3.088 4.366 1.00 56.88 269 PRO A C 1
ATOM 2057 O O . PRO A 1 269 ? 15.873 4.104 5.052 1.00 56.88 269 PRO A O 1
ATOM 2060 N N . ALA A 1 270 ? 15.320 2.918 3.225 1.00 56.12 270 ALA A N 1
ATOM 2061 C CA . ALA A 1 270 ? 14.322 3.857 2.717 1.00 56.12 270 ALA A CA 1
ATOM 2062 C C . ALA A 1 270 ? 12.967 3.668 3.422 1.00 56.12 270 ALA A C 1
ATOM 2064 O O . ALA A 1 270 ? 12.529 2.536 3.618 1.00 56.12 270 ALA A O 1
ATOM 2065 N N . GLY A 1 271 ? 12.300 4.770 3.783 1.00 62.28 271 GLY A N 1
ATOM 2066 C CA . GLY A 1 271 ? 10.944 4.780 4.352 1.00 62.28 271 GLY A CA 1
ATOM 2067 C C . GLY A 1 271 ? 10.784 5.758 5.518 1.00 62.28 271 GLY A C 1
ATOM 2068 O O . GLY A 1 271 ? 11.696 6.513 5.857 1.00 62.28 271 GLY A O 1
ATOM 2069 N N . THR A 1 272 ? 9.607 5.773 6.142 1.00 74.38 272 THR A N 1
ATOM 2070 C CA . THR A 1 272 ? 9.348 6.586 7.343 1.00 74.38 272 THR A CA 1
ATOM 2071 C C . THR A 1 272 ? 9.628 5.787 8.616 1.00 74.38 272 THR A C 1
ATOM 2073 O O . THR A 1 272 ? 8.842 4.921 8.987 1.00 74.38 272 THR A O 1
ATOM 2076 N N . TYR A 1 273 ? 10.729 6.108 9.308 1.00 78.06 273 TYR A N 1
ATOM 2077 C CA . TYR A 1 273 ? 11.257 5.340 10.450 1.00 78.06 273 TYR A CA 1
ATOM 2078 C C . TYR A 1 273 ? 10.226 4.995 11.540 1.00 78.06 273 TYR A C 1
ATOM 2080 O O . TYR A 1 273 ? 10.281 3.903 12.090 1.00 78.06 273 TYR A O 1
ATOM 2088 N N . ALA A 1 274 ? 9.255 5.875 11.806 1.00 82.50 274 ALA A N 1
ATOM 2089 C CA . ALA A 1 274 ? 8.206 5.656 12.807 1.00 82.50 274 ALA A CA 1
ATOM 2090 C C . ALA A 1 274 ? 7.287 4.448 12.525 1.00 82.50 274 ALA A C 1
ATOM 2092 O O . ALA A 1 274 ? 6.647 3.944 13.444 1.00 82.50 274 ALA A O 1
ATOM 2093 N N . TYR A 1 275 ? 7.199 4.008 11.265 1.00 87.00 275 TYR A N 1
ATOM 2094 C CA . TYR A 1 275 ? 6.376 2.873 10.829 1.00 87.00 275 TYR A CA 1
ATOM 2095 C C . TYR A 1 275 ? 7.215 1.646 10.457 1.00 87.00 275 TYR A C 1
ATOM 2097 O O . TYR A 1 275 ? 6.651 0.599 10.139 1.00 87.00 275 TYR A O 1
ATOM 2105 N N . MET A 1 276 ? 8.547 1.760 10.474 1.00 84.50 276 MET A N 1
ATOM 2106 C CA . MET A 1 276 ? 9.430 0.645 10.143 1.00 84.50 276 MET A CA 1
ATOM 2107 C C . MET A 1 276 ? 9.419 -0.404 11.247 1.00 84.50 276 MET A C 1
ATOM 2109 O O . MET A 1 276 ? 9.454 -0.088 12.437 1.00 84.50 276 MET A O 1
ATOM 2113 N N . SER A 1 277 ? 9.441 -1.660 10.825 1.00 84.50 277 SER A N 1
ATOM 2114 C CA . SER A 1 277 ? 9.654 -2.790 11.719 1.00 84.50 277 SER A CA 1
ATOM 2115 C C . SER A 1 277 ? 11.076 -2.802 12.311 1.00 84.50 277 SER A C 1
ATOM 2117 O O . SER A 1 277 ? 12.011 -2.258 11.703 1.00 84.50 277 SER A O 1
ATOM 2119 N N . PRO A 1 278 ? 11.281 -3.429 13.485 1.00 80.88 278 PRO A N 1
ATOM 2120 C CA . PRO A 1 278 ? 12.605 -3.558 14.093 1.00 80.88 278 PRO A CA 1
ATOM 2121 C C . PRO A 1 278 ? 13.641 -4.187 13.163 1.00 80.88 278 PRO A C 1
ATOM 2123 O O . PRO A 1 278 ? 14.761 -3.686 13.049 1.00 80.88 278 PRO A O 1
ATOM 2126 N N . GLU A 1 279 ? 13.258 -5.229 12.429 1.00 77.00 279 GLU A N 1
ATOM 2127 C CA . GLU A 1 279 ? 14.137 -5.910 11.485 1.00 77.00 279 GLU A CA 1
ATOM 2128 C C . GLU A 1 279 ? 14.575 -5.015 10.309 1.00 77.00 279 GLU A C 1
ATOM 2130 O O . GLU A 1 279 ? 15.709 -5.127 9.837 1.00 77.00 279 GLU A O 1
ATOM 2135 N N . GLN A 1 280 ? 13.735 -4.066 9.873 1.00 76.88 280 GLN A N 1
ATOM 2136 C CA . GLN A 1 280 ? 14.107 -3.084 8.849 1.00 76.88 280 GLN A CA 1
ATOM 2137 C C . GLN A 1 280 ? 15.143 -2.077 9.372 1.00 76.88 280 GLN A C 1
ATOM 2139 O O . GLN A 1 280 ? 16.086 -1.735 8.654 1.00 76.88 280 GLN A O 1
ATOM 2144 N N . LEU A 1 281 ? 14.999 -1.622 10.621 1.00 73.25 281 LEU A N 1
ATOM 2145 C CA . LEU A 1 281 ? 15.875 -0.620 11.244 1.00 73.25 281 LEU A CA 1
ATOM 2146 C C . LEU A 1 281 ? 17.247 -1.169 11.657 1.00 73.25 281 LEU A C 1
ATOM 2148 O O . LEU A 1 281 ? 18.229 -0.416 11.715 1.00 73.25 281 LEU A O 1
ATOM 2152 N N . LEU A 1 282 ? 17.327 -2.473 11.916 1.00 68.88 282 LEU A N 1
ATOM 2153 C CA . LEU A 1 282 ? 18.571 -3.174 12.236 1.00 68.88 282 LEU A CA 1
ATOM 2154 C C . LEU A 1 282 ? 19.392 -3.552 10.990 1.00 68.88 282 LEU A C 1
ATOM 2156 O O . LEU A 1 282 ? 20.500 -4.056 11.130 1.00 68.88 282 LEU A O 1
ATOM 2160 N N . CYS A 1 283 ? 18.906 -3.245 9.779 1.00 59.06 283 CYS A N 1
ATOM 2161 C CA . CYS A 1 283 ? 19.588 -3.498 8.502 1.00 59.06 283 CYS A CA 1
ATOM 2162 C C . CYS A 1 283 ? 20.007 -4.961 8.264 1.00 59.06 283 CYS A C 1
ATOM 2164 O O . CYS A 1 283 ? 20.901 -5.209 7.455 1.00 59.06 283 CYS A O 1
ATOM 2166 N N . ASN A 1 284 ? 19.345 -5.934 8.892 1.00 52.50 284 ASN A N 1
ATOM 2167 C CA . ASN A 1 284 ? 19.549 -7.335 8.546 1.00 52.50 284 ASN A CA 1
ATOM 2168 C C . ASN A 1 284 ? 18.829 -7.611 7.221 1.00 52.50 284 ASN A C 1
ATOM 2170 O O . ASN A 1 284 ? 17.606 -7.732 7.165 1.00 52.50 284 ASN A O 1
ATOM 2174 N N . ALA A 1 285 ? 19.598 -7.653 6.129 1.00 45.25 285 ALA A N 1
ATOM 2175 C CA . ALA A 1 285 ? 19.072 -7.907 4.789 1.00 45.25 285 ALA A CA 1
ATOM 2176 C C . ALA A 1 285 ? 18.286 -9.227 4.727 1.00 45.25 285 ALA A C 1
ATOM 2178 O O . ALA A 1 285 ? 17.249 -9.279 4.079 1.00 45.25 285 ALA A O 1
ATOM 2179 N N . SER A 1 286 ? 18.726 -10.231 5.491 1.00 42.59 286 SER A N 1
ATOM 2180 C CA . SER A 1 286 ? 18.166 -11.582 5.590 1.00 42.59 286 SER A CA 1
ATOM 2181 C C . SER A 1 286 ? 16.827 -11.704 6.334 1.00 42.59 286 SER A C 1
ATOM 2183 O O . SER A 1 286 ? 16.290 -12.804 6.410 1.00 42.59 286 SER A O 1
ATOM 2185 N N . THR A 1 287 ? 16.270 -10.620 6.889 1.00 47.41 287 THR A N 1
ATOM 2186 C CA . THR A 1 287 ? 15.022 -10.666 7.686 1.00 47.41 287 THR A CA 1
ATOM 2187 C C . THR A 1 287 ? 13.899 -9.778 7.146 1.00 47.41 287 THR A C 1
ATOM 2189 O O . THR A 1 287 ? 12.843 -9.681 7.770 1.00 47.41 287 THR A O 1
ATOM 2192 N N . ARG A 1 288 ? 14.088 -9.126 5.988 1.00 56.34 288 ARG A N 1
ATOM 2193 C CA . ARG A 1 288 ? 13.057 -8.286 5.348 1.00 56.34 288 ARG A CA 1
ATOM 2194 C C . ARG A 1 288 ? 11.997 -9.173 4.697 1.00 56.34 288 ARG A C 1
ATOM 2196 O O . ARG A 1 288 ? 12.071 -9.495 3.515 1.00 56.34 288 ARG A O 1
ATOM 2203 N N . SER A 1 289 ? 11.035 -9.587 5.509 1.00 68.50 289 SER A N 1
ATOM 2204 C CA . SER A 1 289 ? 9.977 -10.526 5.149 1.00 68.50 289 SER A CA 1
ATOM 2205 C C . SER A 1 289 ? 8.629 -9.819 5.015 1.00 68.50 289 SER A C 1
ATOM 2207 O O . SER A 1 289 ? 8.461 -8.663 5.409 1.00 68.50 289 SER A O 1
ATOM 2209 N N . VAL A 1 290 ? 7.631 -10.536 4.500 1.00 75.31 290 VAL A N 1
ATOM 2210 C CA . VAL A 1 290 ? 6.224 -10.097 4.518 1.00 75.31 290 VAL A CA 1
ATOM 2211 C C . VAL A 1 290 ? 5.751 -9.702 5.924 1.00 75.31 290 VAL A C 1
ATOM 2213 O O . VAL A 1 290 ? 4.867 -8.857 6.051 1.00 75.31 290 VAL A O 1
ATOM 2216 N N . SER A 1 291 ? 6.388 -10.243 6.975 1.00 83.06 291 SER A N 1
ATOM 2217 C CA . SER A 1 291 ? 6.126 -9.914 8.381 1.00 83.06 291 SER A CA 1
ATOM 2218 C C . SER A 1 291 ? 6.326 -8.424 8.692 1.00 83.06 291 SER A C 1
ATOM 2220 O O . SER A 1 291 ? 5.633 -7.871 9.550 1.00 83.06 291 SER A O 1
ATOM 2222 N N . SER A 1 292 ? 7.214 -7.732 7.970 1.00 85.44 292 SER A N 1
ATOM 2223 C CA . SER A 1 292 ? 7.435 -6.294 8.157 1.00 85.44 292 SER A CA 1
ATOM 2224 C C . SER A 1 292 ? 6.206 -5.458 7.777 1.00 85.44 292 SER A C 1
ATOM 2226 O O . SER A 1 292 ? 5.889 -4.496 8.475 1.00 85.44 292 SER A O 1
ATOM 2228 N N . ASP A 1 293 ? 5.456 -5.857 6.740 1.00 89.75 293 ASP A N 1
ATOM 2229 C CA . ASP A 1 293 ? 4.215 -5.167 6.355 1.00 89.75 293 ASP A CA 1
ATOM 2230 C C . ASP A 1 293 ? 3.120 -5.333 7.427 1.00 89.75 293 ASP A C 1
ATOM 2232 O O . ASP A 1 293 ? 2.332 -4.410 7.642 1.00 89.75 293 ASP A O 1
ATOM 2236 N N . PHE A 1 294 ? 3.100 -6.455 8.165 1.00 90.75 294 PHE A N 1
ATOM 2237 C CA . PHE A 1 294 ? 2.199 -6.619 9.315 1.00 90.75 294 PHE A CA 1
ATOM 2238 C C . PHE A 1 294 ? 2.532 -5.643 10.437 1.00 90.75 294 PHE A C 1
ATOM 2240 O O . PHE A 1 294 ? 1.617 -5.059 11.016 1.00 90.75 294 PHE A O 1
ATOM 2247 N N . TYR A 1 295 ? 3.816 -5.436 10.734 1.00 91.81 295 TYR A N 1
ATOM 2248 C CA . TYR A 1 295 ? 4.221 -4.479 11.760 1.00 91.81 295 TYR A CA 1
ATOM 2249 C C . TYR A 1 295 ? 3.802 -3.059 11.384 1.00 91.81 295 TYR A C 1
ATOM 2251 O O . TYR A 1 295 ? 3.139 -2.381 12.171 1.00 91.81 295 TYR A O 1
ATOM 2259 N N . SER A 1 296 ? 4.105 -2.625 10.157 1.00 92.75 296 SER A N 1
ATOM 2260 C CA . SER A 1 296 ? 3.695 -1.303 9.678 1.00 92.75 296 SER A CA 1
ATOM 2261 C C . SER A 1 296 ? 2.169 -1.146 9.653 1.00 92.75 296 SER A C 1
ATOM 2263 O O . SER A 1 296 ? 1.663 -0.077 9.994 1.00 92.75 296 SER A O 1
ATOM 2265 N N . LEU A 1 297 ? 1.414 -2.211 9.344 1.00 95.56 297 LEU A N 1
ATOM 2266 C CA . LEU A 1 297 ? -0.049 -2.219 9.456 1.00 95.56 297 LEU A CA 1
ATOM 2267 C C . LEU A 1 297 ? -0.507 -2.085 10.915 1.00 95.56 297 LEU A C 1
ATOM 2269 O O . LEU A 1 297 ? -1.443 -1.340 11.191 1.00 95.56 297 LEU A O 1
ATOM 2273 N N . GLY A 1 298 ? 0.171 -2.732 11.863 1.00 95.44 298 GLY A N 1
ATOM 2274 C CA . GLY A 1 298 ? -0.073 -2.565 13.297 1.00 95.44 298 GLY A CA 1
ATOM 2275 C C . GLY A 1 298 ? 0.130 -1.122 13.762 1.00 95.44 298 GLY A C 1
ATOM 2276 O O . GLY A 1 298 ? -0.740 -0.564 14.430 1.00 95.44 298 GLY A O 1
ATOM 2277 N N . VAL A 1 299 ? 1.233 -0.486 13.352 1.00 94.31 299 VAL A N 1
ATOM 2278 C CA . VAL A 1 299 ? 1.512 0.930 13.659 1.00 94.31 299 VAL A CA 1
ATOM 2279 C C . VAL A 1 299 ? 0.457 1.840 13.026 1.00 94.31 299 VAL A C 1
ATOM 2281 O O . VAL A 1 299 ? -0.054 2.746 13.689 1.00 94.31 299 VAL A O 1
ATOM 2284 N N . LEU A 1 300 ? 0.094 1.582 11.765 1.00 96.19 300 LEU A N 1
ATOM 2285 C CA . LEU A 1 300 ? -0.956 2.310 11.057 1.00 96.19 300 LEU A CA 1
ATOM 2286 C C . LEU A 1 300 ? -2.282 2.238 11.822 1.00 96.19 300 LEU A C 1
ATOM 2288 O O . LEU A 1 300 ? -2.879 3.273 12.108 1.00 96.19 300 LEU A O 1
ATOM 2292 N N . LEU A 1 301 ? -2.728 1.033 12.185 1.00 96.94 301 LEU A N 1
ATOM 2293 C CA . LEU A 1 301 ? -3.994 0.823 12.887 1.00 96.94 301 LEU A CA 1
ATOM 2294 C C . LEU A 1 301 ? -3.979 1.409 14.295 1.00 96.94 301 LEU A C 1
ATOM 2296 O O . LEU A 1 301 ? -4.977 2.001 14.699 1.00 96.94 301 LEU A O 1
ATOM 2300 N N . TYR A 1 302 ? -2.854 1.319 15.010 1.00 95.81 302 TYR A N 1
ATOM 2301 C CA . TYR A 1 302 ? -2.677 2.006 16.287 1.00 95.81 302 TYR A CA 1
ATOM 2302 C C . TYR A 1 302 ? -2.914 3.512 16.121 1.00 95.81 302 TYR A C 1
ATOM 2304 O O . TYR A 1 302 ? -3.707 4.093 16.865 1.00 95.81 302 TYR A O 1
ATOM 2312 N N . LYS A 1 303 ? -2.292 4.145 15.116 1.00 95.12 303 LYS A N 1
ATOM 2313 C CA . LYS A 1 303 ? -2.489 5.577 14.852 1.00 95.12 303 LYS A CA 1
ATOM 2314 C C . LYS A 1 303 ? -3.919 5.901 14.444 1.00 95.12 303 LYS A C 1
ATOM 2316 O O . LYS A 1 303 ? -4.460 6.889 14.921 1.00 95.12 303 LYS A O 1
ATOM 2321 N N . VAL A 1 304 ? -4.554 5.062 13.631 1.00 96.75 304 VAL A N 1
ATOM 2322 C CA . VAL A 1 304 ? -5.955 5.249 13.232 1.00 96.75 304 VAL A CA 1
ATOM 2323 C C . VAL A 1 304 ? -6.883 5.251 14.449 1.00 96.75 304 VAL A C 1
ATOM 2325 O O . VAL A 1 304 ? -7.719 6.139 14.557 1.00 96.75 304 VAL A O 1
ATOM 2328 N N . VAL A 1 305 ? -6.733 4.306 15.383 1.00 96.56 305 VAL A N 1
ATOM 2329 C CA . VAL A 1 305 ? -7.664 4.174 16.523 1.00 96.56 305 VAL A CA 1
ATOM 2330 C C . VAL A 1 305 ? -7.318 5.048 17.728 1.00 96.56 305 VAL A C 1
ATOM 2332 O O . VAL A 1 305 ? -8.138 5.172 18.633 1.00 96.56 305 VAL A O 1
ATOM 2335 N N . THR A 1 306 ? -6.123 5.639 17.782 1.00 94.75 306 THR A N 1
ATOM 2336 C CA . THR A 1 306 ? -5.686 6.476 18.921 1.00 94.75 306 THR A CA 1
ATOM 2337 C C . THR A 1 306 ? -5.359 7.920 18.542 1.00 94.75 306 THR A C 1
ATOM 2339 O O . THR A 1 306 ? -5.235 8.768 19.421 1.00 94.75 306 THR A O 1
ATOM 2342 N N . GLY A 1 307 ? -5.169 8.213 17.253 1.00 92.50 307 GLY A N 1
ATOM 2343 C CA . GLY A 1 307 ? -4.619 9.478 16.758 1.00 92.50 307 GLY A CA 1
ATOM 2344 C C . GLY A 1 307 ? -3.116 9.663 17.023 1.00 92.50 307 GLY A C 1
ATOM 2345 O O . GLY A 1 307 ? -2.532 10.643 16.564 1.00 92.50 307 GLY A O 1
ATOM 2346 N N . LYS A 1 308 ? -2.461 8.740 17.741 1.00 90.00 308 LYS A N 1
ATOM 2347 C CA . LYS A 1 308 ? -1.059 8.841 18.179 1.00 90.00 308 LYS A CA 1
ATOM 2348 C C . LYS A 1 308 ? -0.229 7.679 17.646 1.00 90.00 308 LYS A C 1
ATOM 2350 O O . LYS A 1 308 ? -0.756 6.626 17.320 1.00 90.00 308 LYS A O 1
ATOM 2355 N N . LEU A 1 309 ? 1.088 7.844 17.567 1.00 88.44 309 LEU A N 1
ATOM 2356 C CA . LEU A 1 309 ? 1.979 6.715 17.289 1.00 88.44 309 LEU A CA 1
ATOM 2357 C C . LEU A 1 309 ? 2.123 5.828 18.539 1.00 88.44 309 LEU A C 1
ATOM 2359 O O . LEU A 1 309 ? 2.097 6.364 19.647 1.00 88.44 309 LEU A O 1
ATOM 2363 N N . PRO A 1 310 ? 2.315 4.502 18.381 1.00 86.44 310 PRO A N 1
ATOM 2364 C CA . PRO A 1 310 ? 2.561 3.604 19.511 1.00 86.44 310 PRO A CA 1
ATOM 2365 C C . PRO A 1 310 ? 3.820 4.012 20.275 1.00 86.44 310 PRO A C 1
ATOM 2367 O O . PRO A 1 310 ? 3.837 4.057 21.500 1.00 86.44 310 PRO A O 1
ATOM 2370 N N . TYR A 1 311 ? 4.857 4.393 19.538 1.00 80.12 311 TYR A N 1
ATOM 2371 C CA . TYR A 1 311 ? 6.113 4.858 20.091 1.00 80.12 311 TYR A CA 1
ATOM 2372 C C . TYR A 1 311 ? 6.265 6.340 19.743 1.00 80.12 311 TYR A C 1
ATOM 2374 O O . TYR A 1 311 ? 6.447 6.691 18.578 1.00 80.12 311 TYR A O 1
ATOM 2382 N N . SER A 1 312 ? 6.147 7.218 20.738 1.00 64.69 312 SER A N 1
ATOM 2383 C CA . SER A 1 312 ? 6.400 8.655 20.591 1.00 64.69 312 SER A CA 1
ATOM 2384 C C . SER A 1 312 ? 7.705 9.035 21.278 1.00 64.69 312 SER A C 1
ATOM 2386 O O . SER A 1 312 ? 7.985 8.572 22.384 1.00 64.69 312 SER A O 1
ATOM 2388 N N . ILE A 1 313 ? 8.475 9.923 20.653 1.00 52.44 313 ILE A N 1
ATOM 2389 C CA . ILE A 1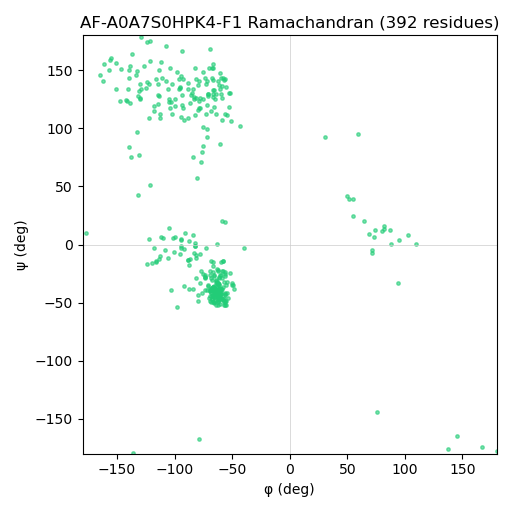 313 ? 9.573 10.608 21.328 1.00 52.44 313 ILE A CA 1
ATOM 2390 C C . ILE A 1 313 ? 9.010 11.917 21.878 1.00 52.44 313 ILE A C 1
ATOM 2392 O O . ILE A 1 313 ? 8.592 12.772 21.101 1.00 52.44 313 ILE A O 1
ATOM 2396 N N . ASP A 1 314 ? 9.024 12.078 23.197 1.00 42.12 314 ASP A N 1
ATOM 2397 C CA . ASP A 1 314 ? 8.901 13.392 23.829 1.00 42.12 314 ASP A CA 1
ATOM 2398 C C . ASP A 1 314 ? 10.310 13.998 23.847 1.00 42.12 314 ASP A C 1
ATOM 2400 O O . ASP A 1 314 ? 11.054 13.910 24.823 1.00 42.12 314 ASP A O 1
ATOM 2404 N N . THR A 1 315 ? 10.776 14.465 22.692 1.00 39.12 315 THR A N 1
ATOM 2405 C CA . THR A 1 315 ? 11.977 15.292 22.637 1.00 39.12 315 THR A CA 1
ATOM 2406 C C . THR A 1 315 ? 11.521 16.725 22.472 1.00 39.12 315 THR A C 1
ATOM 2408 O O . THR A 1 315 ? 10.694 17.022 21.612 1.00 39.12 315 THR A O 1
ATOM 2411 N N . ASP A 1 316 ? 12.171 17.638 23.194 1.00 34.47 316 ASP A N 1
ATOM 2412 C CA . ASP A 1 316 ? 12.193 19.092 22.954 1.00 34.47 316 ASP A CA 1
ATOM 2413 C C . ASP A 1 316 ? 12.679 19.480 21.530 1.00 34.47 316 ASP A C 1
ATOM 2415 O O . ASP A 1 316 ? 13.067 20.613 21.251 1.00 34.47 316 ASP A O 1
ATOM 2419 N N . PHE A 1 317 ? 12.648 18.546 20.582 1.00 38.94 317 PHE A N 1
ATOM 2420 C CA . PHE A 1 317 ? 12.774 18.728 19.151 1.00 38.94 317 PHE A CA 1
ATOM 2421 C C . PHE A 1 317 ? 11.422 19.179 18.582 1.00 38.94 317 PHE A C 1
ATOM 2423 O O . PHE A 1 317 ? 10.841 18.552 17.698 1.00 38.94 317 PHE A O 1
ATOM 2430 N N . THR A 1 318 ? 10.901 20.296 19.098 1.00 31.50 318 THR A N 1
ATOM 2431 C CA . THR A 1 318 ? 9.797 20.988 18.432 1.00 31.50 318 THR A CA 1
ATOM 2432 C C . THR A 1 318 ? 10.243 21.304 17.012 1.00 31.50 318 THR A C 1
ATOM 2434 O O . THR A 1 318 ? 11.166 22.085 16.773 1.00 31.50 318 THR A O 1
ATOM 2437 N N . TRP A 1 319 ? 9.597 20.631 16.066 1.00 32.44 319 TRP A N 1
ATOM 2438 C CA . TRP A 1 319 ? 9.641 20.907 14.643 1.00 32.44 319 TRP A CA 1
ATOM 2439 C C . TRP A 1 319 ? 9.544 22.422 14.414 1.00 32.44 319 TRP A C 1
ATOM 2441 O O . TRP A 1 319 ? 8.477 23.025 14.519 1.00 32.44 319 TRP A O 1
ATOM 2451 N N . LYS A 1 320 ? 10.686 23.055 14.128 1.00 26.06 320 LYS A N 1
ATOM 2452 C CA . LYS A 1 320 ? 10.748 24.419 13.607 1.00 26.06 320 LYS A CA 1
ATOM 2453 C C . LYS A 1 320 ? 10.963 24.322 12.100 1.00 26.06 320 LYS A C 1
ATOM 2455 O O . LYS A 1 320 ? 11.941 23.694 11.678 1.00 26.06 320 LYS A O 1
ATOM 2460 N N . PRO A 1 321 ? 10.103 24.943 11.276 1.00 28.41 321 PRO A N 1
ATOM 2461 C CA . PRO A 1 321 ? 10.365 25.076 9.850 1.00 28.41 321 PRO A CA 1
ATOM 2462 C C . PRO A 1 321 ? 11.760 25.689 9.644 1.00 28.41 321 PRO A C 1
ATOM 2464 O O . PRO A 1 321 ? 12.022 26.792 10.118 1.00 28.41 321 PRO A O 1
ATOM 2467 N N . GLY A 1 322 ? 12.668 24.958 8.987 1.00 35.47 322 GLY A N 1
ATOM 2468 C CA . GLY A 1 322 ? 14.034 25.420 8.696 1.00 35.47 322 GLY A CA 1
ATOM 2469 C C . GLY A 1 322 ? 15.178 24.737 9.461 1.00 35.47 322 GLY A C 1
ATOM 2470 O O . GLY A 1 322 ? 16.332 25.074 9.207 1.00 35.47 322 GLY A O 1
ATOM 2471 N N . ALA A 1 323 ? 14.917 23.767 10.346 1.00 37.41 323 ALA A N 1
ATOM 2472 C CA . ALA A 1 323 ? 15.989 22.954 10.929 1.00 37.41 323 ALA A CA 1
ATOM 2473 C C . ALA A 1 323 ? 16.586 21.988 9.883 1.00 37.41 323 ALA A C 1
ATOM 2475 O O . ALA A 1 323 ? 15.862 21.265 9.195 1.00 37.41 323 ALA A O 1
ATOM 2476 N N . VAL A 1 324 ? 17.917 21.983 9.752 1.00 35.66 324 VAL A N 1
ATOM 2477 C CA . VAL A 1 324 ? 18.649 21.100 8.832 1.00 35.66 324 VAL A CA 1
ATOM 2478 C C . VAL A 1 324 ? 18.446 19.646 9.264 1.00 35.66 324 VAL A C 1
ATOM 2480 O O . VAL A 1 324 ? 18.915 19.228 10.321 1.00 35.66 324 VAL A O 1
ATOM 2483 N N . LYS A 1 325 ? 17.734 18.876 8.436 1.00 41.53 325 LYS A N 1
ATOM 2484 C CA . LYS A 1 325 ? 17.515 17.438 8.621 1.00 41.53 325 LYS A CA 1
ATOM 2485 C C . LYS A 1 325 ? 18.834 16.690 8.422 1.00 41.53 325 LYS A C 1
ATOM 2487 O O . LYS A 1 325 ? 19.348 16.654 7.307 1.00 41.53 325 LYS A O 1
ATOM 2492 N N . SER A 1 326 ? 19.362 16.059 9.468 1.00 45.56 326 SER A N 1
ATOM 2493 C CA . SER A 1 326 ? 20.341 14.980 9.303 1.00 45.56 326 SER A CA 1
ATOM 2494 C C . SER A 1 326 ? 19.618 13.654 9.506 1.00 45.56 326 SER A C 1
ATOM 2496 O O . SER A 1 326 ? 19.186 13.354 10.618 1.00 45.56 326 SER A O 1
ATOM 2498 N N . ALA A 1 327 ? 19.486 12.864 8.439 1.00 47.03 327 ALA A N 1
ATOM 2499 C CA . ALA A 1 327 ? 18.837 11.549 8.466 1.00 47.03 327 ALA A CA 1
ATOM 2500 C C . ALA A 1 327 ? 19.465 10.584 9.496 1.00 47.03 327 ALA A C 1
ATOM 2502 O O . ALA A 1 327 ? 18.791 9.677 9.982 1.00 47.03 327 ALA A O 1
ATOM 2503 N N . ASN A 1 328 ? 20.731 10.811 9.872 1.00 53.22 328 ASN A N 1
ATOM 2504 C CA . ASN A 1 328 ? 21.433 10.021 10.885 1.00 53.22 328 ASN A CA 1
ATOM 2505 C C . ASN A 1 328 ? 20.829 10.196 12.287 1.00 53.22 328 ASN A C 1
ATOM 2507 O O . ASN A 1 328 ? 20.734 9.226 13.035 1.00 53.22 328 ASN A O 1
ATOM 2511 N N . ASN A 1 329 ? 20.365 11.402 12.626 1.00 59.53 329 ASN A N 1
ATOM 2512 C CA . ASN A 1 329 ? 19.855 11.701 13.965 1.00 59.53 329 ASN A CA 1
ATOM 2513 C C . ASN A 1 329 ? 18.501 11.022 14.209 1.00 59.53 329 ASN A C 1
ATOM 2515 O O . ASN A 1 329 ? 18.248 10.506 15.296 1.00 59.53 329 ASN A O 1
ATOM 2519 N N . GLU A 1 330 ? 17.638 10.987 13.191 1.00 57.75 330 GLU A N 1
ATOM 2520 C CA . GLU A 1 330 ? 16.339 10.311 13.264 1.00 57.75 330 GLU A CA 1
ATOM 2521 C C . GLU A 1 330 ? 16.524 8.796 13.421 1.00 57.75 330 GLU A C 1
ATOM 2523 O O . GLU A 1 330 ? 15.912 8.197 14.303 1.00 57.75 330 GLU A O 1
ATOM 2528 N N . ARG A 1 331 ? 17.430 8.185 12.643 1.00 61.50 331 ARG A N 1
ATOM 2529 C CA . ARG A 1 331 ? 17.740 6.752 12.739 1.00 61.50 331 ARG A CA 1
ATOM 2530 C C . ARG A 1 331 ? 18.264 6.363 14.116 1.00 61.50 331 ARG A C 1
ATOM 2532 O O . ARG A 1 331 ? 17.743 5.417 14.692 1.00 61.50 331 ARG A O 1
ATOM 2539 N N . GLU A 1 332 ? 19.277 7.056 14.638 1.00 66.81 332 GLU A N 1
ATOM 2540 C CA . GLU A 1 332 ? 19.826 6.742 15.966 1.00 66.81 332 GLU A CA 1
ATOM 2541 C C . GLU A 1 332 ? 18.757 6.856 17.052 1.00 66.81 332 GLU A C 1
ATOM 2543 O O . GLU A 1 332 ? 18.703 6.035 17.967 1.00 66.81 332 GLU A O 1
ATOM 2548 N N . THR A 1 333 ? 17.882 7.855 16.932 1.00 66.38 333 THR A N 1
ATOM 2549 C CA . THR A 1 333 ? 16.788 8.059 17.881 1.00 66.38 333 THR A CA 1
ATOM 2550 C C . THR A 1 333 ? 15.799 6.900 17.821 1.00 66.38 333 THR A C 1
ATOM 2552 O O . THR A 1 333 ? 15.496 6.313 18.857 1.00 66.38 333 THR A O 1
ATOM 2555 N N . TRP A 1 334 ? 15.358 6.507 16.623 1.00 65.81 334 TRP A N 1
ATOM 2556 C CA . TRP A 1 334 ? 14.436 5.384 16.442 1.00 65.81 334 TRP A CA 1
ATOM 2557 C C . TRP A 1 334 ? 15.060 4.033 16.790 1.00 65.81 334 TRP A C 1
ATOM 2559 O O . TRP A 1 334 ? 14.396 3.211 17.411 1.00 65.81 334 TRP A O 1
ATOM 2569 N N . GLN A 1 335 ? 16.338 3.810 16.475 1.00 67.56 335 GLN A N 1
ATOM 2570 C CA . GLN A 1 335 ? 17.059 2.600 16.876 1.00 67.56 335 GLN A CA 1
ATOM 2571 C C . GLN A 1 335 ? 17.141 2.480 18.396 1.00 67.56 335 GLN A C 1
ATOM 2573 O O . GLN A 1 335 ? 16.829 1.423 18.931 1.00 67.56 335 GLN A O 1
ATOM 2578 N N . ARG A 1 336 ? 17.490 3.561 19.106 1.00 70.00 336 ARG A N 1
ATOM 2579 C CA . ARG A 1 336 ? 17.507 3.563 20.578 1.00 70.00 336 ARG A CA 1
ATOM 2580 C C . ARG A 1 336 ? 16.122 3.312 21.159 1.00 70.00 336 ARG A C 1
ATOM 2582 O O . ARG A 1 336 ? 16.006 2.608 22.154 1.00 70.00 336 ARG A O 1
ATOM 2589 N N . LEU A 1 337 ? 15.083 3.863 20.537 1.00 67.94 337 LEU A N 1
ATOM 2590 C CA . LEU A 1 337 ? 13.709 3.678 20.987 1.00 67.94 337 LEU A CA 1
ATOM 2591 C C . LEU A 1 337 ? 13.217 2.259 20.777 1.00 67.94 337 LEU A C 1
ATOM 2593 O O . LEU A 1 337 ? 12.635 1.697 21.692 1.00 67.94 337 LEU A O 1
ATOM 2597 N N . LEU A 1 338 ? 13.486 1.667 19.616 1.00 67.38 338 LEU A N 1
ATOM 2598 C CA . LEU A 1 338 ? 13.161 0.271 19.372 1.00 67.38 338 LEU A CA 1
ATOM 2599 C C . LEU A 1 338 ? 13.973 -0.666 20.249 1.00 67.38 338 LEU A C 1
ATOM 2601 O O . LEU A 1 338 ? 13.424 -1.641 20.733 1.00 67.38 338 LEU A O 1
ATOM 2605 N N . GLN A 1 339 ? 15.244 -0.364 20.498 1.00 66.38 339 GLN A N 1
ATOM 2606 C CA . GLN A 1 339 ? 16.061 -1.159 21.406 1.00 66.38 339 GLN A CA 1
ATOM 2607 C C . GLN A 1 339 ? 15.558 -1.054 22.853 1.00 66.38 339 GLN A C 1
ATOM 2609 O O . GLN A 1 339 ? 15.508 -2.057 23.547 1.00 66.38 339 GLN A O 1
ATOM 2614 N N . ALA A 1 340 ? 15.105 0.126 23.286 1.00 63.22 340 ALA A N 1
ATOM 2615 C CA . ALA A 1 340 ? 14.468 0.313 24.590 1.00 63.22 340 ALA A CA 1
ATOM 2616 C C . ALA A 1 340 ? 13.041 -0.268 24.663 1.00 63.22 340 ALA A C 1
ATOM 2618 O O . ALA A 1 340 ? 12.572 -0.620 25.746 1.00 63.22 340 ALA A O 1
ATOM 2619 N N . ALA A 1 341 ? 12.334 -0.328 23.532 1.00 60.34 341 ALA A N 1
ATOM 2620 C CA . ALA A 1 341 ? 11.002 -0.909 23.414 1.00 60.34 341 ALA A CA 1
ATOM 2621 C C . ALA A 1 341 ? 11.043 -2.434 23.292 1.00 60.34 341 ALA A C 1
ATOM 2623 O O . ALA A 1 341 ? 10.122 -3.067 23.779 1.00 60.34 341 ALA A O 1
ATOM 2624 N N . ALA A 1 342 ? 12.110 -3.019 22.737 1.00 60.28 342 ALA A N 1
ATOM 2625 C CA . ALA A 1 342 ? 12.304 -4.467 22.647 1.00 60.28 342 ALA A CA 1
ATOM 2626 C C . ALA A 1 342 ? 12.286 -5.160 24.023 1.00 60.28 342 ALA A C 1
ATOM 2628 O O . ALA A 1 342 ? 11.949 -6.336 24.109 1.00 60.28 342 ALA A O 1
ATOM 2629 N N . ASP A 1 343 ? 12.578 -4.415 25.093 1.00 53.97 343 ASP A N 1
ATOM 2630 C CA . ASP A 1 343 ? 12.504 -4.878 26.482 1.00 53.97 343 ASP A CA 1
ATOM 2631 C C . ASP A 1 343 ? 11.105 -4.702 27.121 1.00 53.97 343 ASP A C 1
ATOM 2633 O O . ASP A 1 343 ? 10.929 -4.949 28.317 1.00 53.97 343 ASP A O 1
ATOM 2637 N N . ARG A 1 344 ? 10.098 -4.219 26.376 1.00 60.59 344 ARG A N 1
ATOM 2638 C CA . ARG A 1 344 ? 8.751 -3.901 26.881 1.00 60.59 344 ARG A CA 1
ATOM 2639 C C . ARG A 1 344 ? 7.664 -4.455 25.962 1.00 60.59 344 ARG A C 1
ATOM 2641 O O . ARG A 1 344 ? 7.785 -4.424 24.744 1.00 60.59 344 ARG A O 1
ATOM 2648 N N . ASP A 1 345 ? 6.546 -4.874 26.548 1.00 62.53 345 ASP A N 1
ATOM 2649 C CA . ASP A 1 345 ? 5.354 -5.212 25.767 1.00 62.53 345 ASP A CA 1
ATOM 2650 C C . ASP A 1 345 ? 4.898 -4.009 24.916 1.00 62.53 345 ASP A C 1
ATOM 2652 O O . ASP A 1 345 ? 4.962 -2.862 25.391 1.00 62.53 345 ASP A O 1
ATOM 2656 N N . PRO A 1 346 ? 4.395 -4.236 23.685 1.00 66.69 346 PRO A N 1
ATOM 2657 C CA . PRO A 1 346 ? 3.897 -3.159 22.845 1.00 66.69 346 PRO A CA 1
ATOM 2658 C C . PRO A 1 346 ? 2.778 -2.385 23.564 1.00 66.69 346 PRO A C 1
ATOM 2660 O O . PRO A 1 346 ? 1.939 -2.979 24.256 1.00 66.69 346 PRO A O 1
ATOM 2663 N N . PRO A 1 347 ? 2.733 -1.048 23.417 1.00 77.50 347 PRO A N 1
ATOM 2664 C CA . PRO A 1 347 ? 1.712 -0.230 24.051 1.00 77.50 347 PRO A CA 1
ATOM 2665 C C . PRO A 1 347 ? 0.327 -0.678 23.585 1.00 77.50 347 PRO A C 1
ATOM 2667 O O . PRO A 1 347 ? 0.091 -0.958 22.410 1.00 77.50 347 PRO A O 1
ATOM 2670 N N . THR A 1 348 ? -0.603 -0.771 24.531 1.00 87.56 348 THR A N 1
ATOM 2671 C CA . THR A 1 348 ? -1.954 -1.264 24.264 1.00 87.56 348 THR A CA 1
ATOM 2672 C C . THR A 1 348 ? -2.842 -0.110 23.792 1.00 87.56 348 THR A C 1
ATOM 2674 O O . THR A 1 348 ? -3.034 0.836 24.558 1.00 87.56 348 THR A O 1
ATOM 2677 N N . PRO A 1 349 ? -3.457 -0.180 22.590 1.00 91.12 349 PRO A N 1
ATOM 2678 C CA . PRO A 1 349 ? -4.346 0.870 22.080 1.00 91.12 349 PRO A CA 1
ATOM 2679 C C . PRO A 1 349 ? -5.432 1.299 23.070 1.00 91.12 349 PRO A C 1
ATOM 2681 O O . PRO A 1 349 ? -5.768 2.475 23.162 1.00 91.12 349 PRO A O 1
ATOM 2684 N N . ARG A 1 350 ? -5.944 0.349 23.864 1.00 92.19 350 ARG A N 1
ATOM 2685 C CA . ARG A 1 350 ? -6.989 0.593 24.866 1.00 92.19 350 ARG A CA 1
ATOM 2686 C C . ARG A 1 350 ? -6.573 1.480 26.036 1.00 92.19 350 ARG A C 1
ATOM 2688 O O . ARG A 1 350 ? -7.452 1.991 26.722 1.00 92.19 350 ARG A O 1
ATOM 2695 N N . ARG A 1 351 ? -5.270 1.658 26.285 1.00 88.88 351 ARG A N 1
ATOM 2696 C CA . ARG A 1 351 ? -4.788 2.627 27.282 1.00 88.88 351 ARG A CA 1
ATOM 2697 C C . ARG A 1 351 ? -4.980 4.063 26.807 1.00 88.88 351 ARG A C 1
ATOM 2699 O O . ARG A 1 351 ? -5.299 4.916 27.624 1.00 88.88 351 ARG A O 1
ATOM 2706 N N . GLU A 1 352 ? -4.819 4.304 25.508 1.00 88.75 352 GLU A N 1
ATOM 2707 C CA . GLU A 1 352 ? -5.005 5.625 24.897 1.00 88.75 352 GLU A CA 1
ATOM 2708 C C . GLU A 1 352 ? -6.462 5.876 24.493 1.00 88.75 352 GLU A C 1
ATOM 2710 O O . GLU A 1 352 ? -6.965 6.983 24.660 1.00 88.75 352 GLU A O 1
ATOM 2715 N N . ASN A 1 353 ? -7.150 4.849 23.984 1.00 91.31 353 ASN A N 1
ATOM 2716 C CA . ASN A 1 353 ? -8.556 4.913 23.601 1.00 91.31 353 ASN A CA 1
ATOM 2717 C C . ASN A 1 353 ? -9.338 3.704 24.169 1.00 91.31 353 ASN A C 1
ATOM 2719 O O . ASN A 1 353 ? -9.345 2.629 23.556 1.00 91.31 353 ASN A O 1
ATOM 2723 N N . PRO A 1 354 ? -10.016 3.854 25.32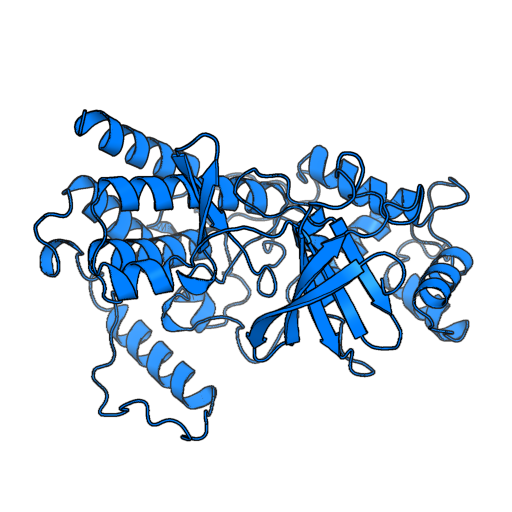5 1.00 92.38 354 PRO A N 1
ATOM 2724 C CA . PRO A 1 354 ? -10.762 2.773 25.981 1.00 92.38 354 PRO A CA 1
ATOM 2725 C C . PRO A 1 354 ? -11.887 2.147 25.141 1.00 92.38 354 PRO A C 1
ATOM 2727 O O . PRO A 1 354 ? -12.233 0.980 25.382 1.00 92.38 354 PRO A O 1
ATOM 2730 N N . ASP A 1 355 ? -12.405 2.888 24.154 1.00 90.44 355 ASP A N 1
ATOM 2731 C CA . ASP A 1 355 ? -13.516 2.491 23.276 1.00 90.44 355 ASP A CA 1
ATOM 2732 C C . ASP A 1 355 ? -13.091 1.508 22.174 1.00 90.44 355 ASP A C 1
ATOM 2734 O O . ASP A 1 355 ? -13.926 0.941 21.461 1.00 90.44 355 ASP A O 1
ATOM 2738 N N . VAL A 1 356 ? -11.786 1.255 22.030 1.00 93.00 356 VAL A N 1
ATOM 2739 C CA . VAL A 1 356 ? -11.277 0.245 21.099 1.00 93.00 356 VAL A CA 1
ATOM 2740 C C . VAL A 1 356 ? -11.737 -1.157 21.545 1.00 93.00 356 VAL A C 1
ATOM 2742 O O . VAL A 1 356 ? -11.454 -1.570 22.675 1.00 93.00 356 VAL A O 1
ATOM 2745 N N . PRO 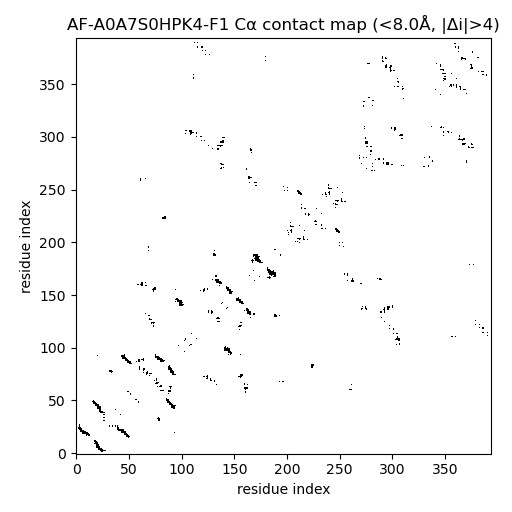A 1 357 ? -12.405 -1.940 20.669 1.00 93.12 357 PRO A N 1
ATOM 2746 C CA . PRO A 1 357 ? -12.828 -3.301 20.980 1.00 93.12 357 PRO A CA 1
ATOM 2747 C C . PRO A 1 357 ? -11.656 -4.190 21.407 1.00 93.12 357 PRO A C 1
ATOM 2749 O O . PRO A 1 357 ? -10.571 -4.114 20.831 1.00 93.12 357 PRO A O 1
ATOM 2752 N N . ALA A 1 358 ? -11.887 -5.079 22.380 1.00 92.31 358 ALA A N 1
ATOM 2753 C CA . ALA A 1 358 ? -10.849 -5.965 22.920 1.00 92.31 358 ALA A CA 1
ATOM 2754 C C . ALA A 1 358 ? -10.141 -6.780 21.828 1.00 92.31 358 ALA A C 1
ATOM 2756 O O . ALA A 1 358 ? -8.916 -6.816 21.790 1.00 92.31 358 ALA A O 1
ATOM 2757 N N . HIS A 1 359 ? -10.912 -7.363 20.911 1.00 92.50 359 HIS A N 1
ATOM 2758 C CA . HIS A 1 359 ? -10.372 -8.150 19.807 1.00 92.50 359 HIS A CA 1
ATOM 2759 C C . HIS A 1 359 ? -9.562 -7.298 18.820 1.00 92.50 359 HIS A C 1
ATOM 2761 O O . HIS A 1 359 ? -8.469 -7.687 18.434 1.00 92.50 359 HIS A O 1
ATOM 2767 N N . LEU A 1 360 ? -10.013 -6.081 18.484 1.00 94.56 360 LEU A N 1
ATOM 2768 C CA . LEU A 1 360 ? -9.227 -5.184 17.624 1.00 94.56 360 LEU A CA 1
ATOM 2769 C C . LEU A 1 360 ? -7.904 -4.780 18.294 1.00 94.56 360 LEU A C 1
ATOM 2771 O O . LEU A 1 360 ? -6.868 -4.712 17.638 1.00 94.56 360 LEU A O 1
ATOM 2775 N N . CYS A 1 361 ? -7.920 -4.559 19.610 1.00 94.50 361 CYS A N 1
ATOM 2776 C CA . CYS A 1 361 ? -6.706 -4.320 20.386 1.00 94.50 361 CYS A CA 1
ATOM 2777 C C . CYS A 1 361 ? -5.737 -5.509 20.312 1.00 94.50 361 CYS A C 1
ATOM 2779 O O . CYS A 1 361 ? -4.541 -5.294 20.142 1.00 94.50 361 CYS A O 1
ATOM 2781 N N . GLN A 1 362 ? -6.237 -6.745 20.415 1.00 93.56 362 GLN A N 1
ATOM 2782 C CA . GLN A 1 362 ? -5.421 -7.961 20.304 1.00 93.56 362 GLN A CA 1
ATOM 2783 C C . GLN A 1 362 ? -4.775 -8.079 18.921 1.00 93.56 362 GLN A C 1
ATOM 2785 O O . GLN A 1 362 ? -3.569 -8.302 18.843 1.00 93.56 362 GLN A O 1
ATOM 2790 N N . VAL A 1 363 ? -5.540 -7.831 17.851 1.00 95.19 363 VAL A N 1
ATOM 2791 C CA . VAL A 1 363 ? -5.018 -7.814 16.476 1.00 95.19 363 VAL A CA 1
ATOM 2792 C C . VAL A 1 363 ? -3.864 -6.817 16.344 1.00 95.19 363 VAL A C 1
ATOM 2794 O O . VAL A 1 363 ? -2.793 -7.186 15.866 1.00 95.19 363 VAL A O 1
ATOM 2797 N N . ILE A 1 364 ? -4.050 -5.577 16.814 1.00 95.56 364 ILE A N 1
ATOM 2798 C CA . ILE A 1 364 ? -3.015 -4.533 16.750 1.00 95.56 364 ILE A CA 1
ATOM 2799 C C . ILE A 1 364 ? -1.774 -4.941 17.558 1.00 95.56 364 ILE A C 1
ATOM 2801 O O . ILE A 1 364 ? -0.659 -4.856 17.050 1.00 95.56 364 ILE A O 1
ATOM 2805 N N . CYS A 1 365 ? -1.945 -5.428 18.790 1.00 93.25 365 CYS A N 1
ATOM 2806 C CA . CYS A 1 365 ? -0.827 -5.861 19.632 1.00 93.25 365 CYS A CA 1
ATOM 2807 C C . CYS A 1 365 ? -0.064 -7.057 19.042 1.00 93.25 365 CYS A C 1
ATOM 2809 O O . CYS A 1 365 ? 1.152 -7.137 19.207 1.00 93.25 365 CYS A O 1
ATOM 2811 N N . ARG A 1 366 ? -0.746 -7.970 18.340 1.00 93.00 366 ARG A N 1
ATOM 2812 C CA . ARG A 1 366 ? -0.103 -9.093 17.647 1.00 93.00 366 ARG A CA 1
ATOM 2813 C C . ARG A 1 366 ? 0.714 -8.632 16.439 1.00 93.00 366 ARG A C 1
ATOM 2815 O O . ARG A 1 366 ? 1.809 -9.129 16.214 1.00 93.00 366 ARG A O 1
ATOM 2822 N N . CYS A 1 367 ? 0.231 -7.646 15.685 1.00 92.62 367 CYS A N 1
ATOM 2823 C CA . CYS A 1 367 ? 1.010 -7.031 14.606 1.00 92.62 367 CYS A CA 1
ATOM 2824 C C . CYS A 1 367 ? 2.272 -6.316 15.120 1.00 92.62 367 CYS A C 1
ATOM 2826 O O . CYS A 1 367 ? 3.293 -6.320 14.442 1.00 92.62 367 CYS A O 1
ATOM 2828 N N . LEU A 1 368 ? 2.207 -5.718 16.312 1.00 91.56 368 LEU A N 1
ATOM 2829 C CA . LEU A 1 368 ? 3.301 -4.952 16.919 1.00 91.56 368 LEU A CA 1
ATOM 2830 C C . LEU A 1 368 ? 4.340 -5.809 17.666 1.00 91.56 368 LEU A C 1
ATOM 2832 O O . LEU A 1 368 ? 5.206 -5.247 18.333 1.00 91.56 368 LEU A O 1
ATOM 2836 N N . GLN A 1 369 ? 4.283 -7.142 17.573 1.00 88.56 369 GLN A N 1
ATOM 2837 C CA . GLN A 1 369 ? 5.308 -7.997 18.177 1.00 88.56 369 GLN A CA 1
ATOM 2838 C C . GLN A 1 369 ? 6.686 -7.717 17.567 1.00 88.56 369 GLN A C 1
ATOM 2840 O O . GLN A 1 369 ? 6.826 -7.561 16.350 1.00 88.56 369 GLN A O 1
ATOM 2845 N N . HIS A 1 370 ? 7.716 -7.649 18.410 1.00 82.19 370 HIS A N 1
ATOM 2846 C CA . HIS A 1 370 ? 9.083 -7.407 17.950 1.00 82.19 370 HIS A CA 1
ATOM 2847 C C . HIS A 1 370 ? 9.618 -8.587 17.141 1.00 82.19 370 HIS A C 1
ATOM 2849 O O . HIS A 1 370 ? 10.176 -8.365 16.067 1.00 82.19 370 HIS A O 1
ATOM 2855 N N . ASP A 1 371 ? 9.389 -9.811 17.621 1.00 82.56 371 ASP A N 1
ATOM 2856 C CA . ASP A 1 371 ? 9.715 -11.036 16.898 1.00 82.56 371 ASP A CA 1
ATOM 2857 C C . ASP A 1 371 ? 8.745 -11.228 15.713 1.00 82.56 371 ASP A C 1
ATOM 2859 O O . ASP A 1 371 ? 7.530 -11.322 15.923 1.00 82.56 371 ASP A O 1
ATOM 2863 N N . PRO A 1 372 ? 9.245 -11.284 14.463 1.00 83.50 372 PRO A N 1
ATOM 2864 C CA . PRO A 1 372 ? 8.420 -11.537 13.286 1.00 83.50 372 PRO A CA 1
ATOM 2865 C C . PRO A 1 372 ? 7.609 -12.841 13.335 1.00 83.50 372 PRO A C 1
ATOM 2867 O O . PRO A 1 372 ? 6.570 -12.903 12.676 1.00 83.50 372 PRO A O 1
ATOM 2870 N N . SER A 1 373 ? 8.066 -13.858 14.077 1.00 82.94 373 SER A N 1
ATOM 2871 C CA . SER A 1 373 ? 7.410 -15.170 14.190 1.00 82.94 373 SER A CA 1
ATOM 2872 C C . SER A 1 373 ? 6.184 -15.167 15.113 1.00 82.94 373 SER A C 1
ATOM 2874 O O . SER A 1 373 ? 5.273 -15.970 14.928 1.00 82.94 373 SER A O 1
ATOM 2876 N N . GLU A 1 374 ? 6.110 -14.206 16.038 1.00 86.69 374 GLU A N 1
ATOM 2877 C CA . GLU A 1 374 ? 4.978 -14.004 16.958 1.00 86.69 374 GLU A CA 1
ATOM 2878 C C . GLU A 1 374 ? 3.832 -13.191 16.316 1.00 86.69 374 GLU A C 1
ATOM 2880 O O . GLU A 1 374 ? 2.741 -13.039 16.880 1.00 86.69 374 GLU A O 1
ATOM 2885 N N . ARG A 1 375 ? 4.058 -12.656 15.107 1.00 88.69 375 ARG A N 1
ATOM 2886 C CA . ARG A 1 375 ? 3.036 -11.957 14.314 1.00 88.69 375 ARG A CA 1
ATOM 2887 C C . ARG A 1 375 ? 2.108 -12.970 13.621 1.00 88.69 375 ARG A C 1
ATOM 2889 O O . ARG A 1 375 ? 2.044 -14.153 13.957 1.00 88.69 375 ARG A O 1
ATOM 2896 N N . TYR A 1 376 ? 1.301 -12.503 12.674 1.00 82.75 376 TYR A N 1
ATOM 2897 C CA . TYR A 1 376 ? 0.517 -13.404 11.829 1.00 82.75 376 TYR A CA 1
ATOM 2898 C C . TYR A 1 376 ? 1.426 -14.108 10.819 1.00 82.75 376 TYR A C 1
ATOM 2900 O O . TYR A 1 376 ? 2.281 -13.476 10.204 1.00 82.75 376 TYR A O 1
ATOM 2908 N N . SER A 1 377 ? 1.193 -15.403 10.610 1.00 74.38 377 SER A N 1
ATOM 2909 C CA . SER A 1 377 ? 1.878 -16.197 9.584 1.00 74.38 377 SER A CA 1
ATOM 2910 C C . SER A 1 377 ? 1.385 -15.868 8.173 1.00 74.38 377 SER A C 1
ATOM 2912 O O . SER A 1 377 ? 2.141 -15.990 7.210 1.00 74.38 377 SER A O 1
ATOM 2914 N N . CYS A 1 378 ? 0.123 -15.447 8.030 1.00 77.50 378 CYS A N 1
ATOM 2915 C CA . CYS A 1 378 ? -0.458 -15.074 6.746 1.00 77.50 378 CYS A CA 1
ATOM 2916 C C . CYS A 1 378 ? -1.564 -14.010 6.866 1.00 77.50 378 CYS A C 1
ATOM 2918 O O . CYS A 1 378 ? -2.206 -13.838 7.904 1.00 77.50 378 CYS A O 1
ATOM 2920 N N . LEU A 1 379 ? -1.790 -13.277 5.768 1.00 81.12 379 LEU A N 1
ATOM 2921 C CA . LEU A 1 379 ? -2.766 -12.181 5.704 1.00 81.12 379 LEU A CA 1
ATOM 2922 C C . LEU A 1 379 ? -4.220 -12.672 5.789 1.00 81.12 379 LEU A C 1
ATOM 2924 O O . LEU A 1 379 ? -5.086 -11.923 6.239 1.00 81.12 379 LEU A O 1
ATOM 2928 N N . SER A 1 380 ? -4.497 -13.915 5.381 1.00 76.62 380 SER A N 1
ATOM 2929 C CA . SER A 1 380 ? -5.841 -14.502 5.452 1.00 76.62 380 SER A CA 1
ATOM 2930 C C . SER A 1 380 ? -6.312 -14.716 6.886 1.00 76.62 380 SER A C 1
ATOM 2932 O O . SER A 1 380 ? -7.478 -14.452 7.171 1.00 76.62 380 SER A O 1
ATOM 2934 N N . ASP A 1 381 ? -5.418 -15.121 7.791 1.00 80.25 381 ASP A N 1
ATOM 2935 C CA . ASP A 1 381 ? -5.761 -15.319 9.204 1.00 80.25 381 ASP A CA 1
ATOM 2936 C C . ASP A 1 381 ? -6.144 -13.987 9.856 1.00 80.25 381 ASP A C 1
ATOM 2938 O O . ASP A 1 381 ? -7.180 -13.875 10.511 1.00 80.25 381 ASP A O 1
ATOM 2942 N N . MET A 1 382 ? -5.352 -12.942 9.590 1.00 87.00 382 MET A N 1
ATOM 2943 C CA . MET A 1 382 ? -5.643 -11.589 10.062 1.00 87.00 382 MET A CA 1
ATOM 2944 C C . MET A 1 382 ? -6.963 -11.052 9.486 1.00 87.00 382 MET A C 1
ATOM 2946 O O . MET A 1 382 ? -7.745 -10.429 10.204 1.00 87.00 382 MET A O 1
ATOM 2950 N N . ALA A 1 383 ? -7.233 -11.291 8.197 1.00 84.56 383 ALA A N 1
ATOM 2951 C CA . ALA A 1 383 ? -8.483 -10.876 7.560 1.00 84.56 383 ALA A CA 1
ATOM 2952 C C . ALA A 1 383 ? -9.705 -11.561 8.189 1.00 84.56 383 ALA A C 1
ATOM 2954 O O . ALA A 1 383 ? -10.687 -10.887 8.494 1.00 84.56 383 ALA A O 1
ATOM 2955 N N . ALA A 1 384 ? -9.628 -12.874 8.427 1.00 84.69 384 ALA A N 1
ATOM 2956 C CA . ALA A 1 384 ? -10.709 -13.641 9.039 1.00 84.69 384 ALA A CA 1
ATOM 2957 C C . ALA A 1 384 ? -11.033 -13.145 10.458 1.00 84.69 384 ALA A C 1
ATOM 2959 O O . ALA A 1 384 ? -12.205 -13.016 10.818 1.00 84.69 384 ALA A O 1
ATOM 2960 N N . GLU A 1 385 ? -10.009 -12.811 11.248 1.00 92.31 385 GLU A N 1
ATOM 2961 C CA . GLU A 1 385 ? -10.197 -12.249 12.587 1.00 92.31 385 GLU A CA 1
ATOM 2962 C C . GLU A 1 385 ? -10.880 -10.870 12.533 1.00 92.31 385 GLU A C 1
ATOM 2964 O O . GLU A 1 385 ? -11.834 -10.616 13.269 1.00 92.31 385 GLU A O 1
ATOM 2969 N N . LEU A 1 386 ? -10.477 -9.999 11.602 1.00 91.44 386 LEU A N 1
ATOM 2970 C CA . LEU A 1 386 ? -11.116 -8.692 11.394 1.00 91.44 386 LEU A CA 1
ATOM 2971 C C . LEU A 1 386 ? -12.569 -8.804 10.912 1.00 91.44 386 LEU A C 1
ATOM 2973 O O . LEU A 1 386 ? -13.425 -8.037 11.362 1.00 91.44 386 LEU A O 1
ATOM 2977 N N . ASP A 1 387 ? -12.865 -9.763 10.035 1.00 90.94 387 ASP A N 1
ATOM 2978 C CA . ASP A 1 387 ? -14.222 -10.031 9.554 1.00 90.94 387 ASP A CA 1
ATOM 2979 C C . ASP A 1 387 ? -15.136 -10.508 10.691 1.00 90.94 387 ASP A C 1
ATOM 2981 O O . ASP A 1 387 ? -16.278 -10.049 10.800 1.00 90.94 387 ASP A O 1
ATOM 2985 N N . ALA A 1 388 ? -14.626 -11.355 11.591 1.00 91.06 388 ALA A N 1
ATOM 2986 C CA . ALA A 1 388 ? -15.353 -11.783 12.783 1.00 91.06 388 ALA A CA 1
ATOM 2987 C C . ALA A 1 388 ? -15.671 -10.600 13.717 1.00 91.06 388 ALA A C 1
ATOM 2989 O O . ALA A 1 388 ? -16.796 -10.483 14.211 1.00 91.06 388 ALA A O 1
ATOM 2990 N N . ILE A 1 389 ? -14.722 -9.674 13.907 1.00 90.19 389 ILE A N 1
ATOM 2991 C CA . ILE A 1 389 ? -14.933 -8.456 14.708 1.00 90.19 389 ILE A CA 1
ATOM 2992 C C . ILE A 1 389 ? -15.992 -7.551 14.061 1.00 90.19 389 ILE A C 1
ATOM 2994 O O . ILE A 1 389 ? -16.855 -7.012 14.756 1.00 90.19 389 ILE A O 1
ATOM 2998 N N . ALA A 1 390 ? -15.948 -7.383 12.736 1.00 88.50 390 ALA A N 1
ATOM 2999 C CA . ALA A 1 390 ? -16.928 -6.585 12.003 1.00 88.50 390 ALA A CA 1
ATOM 3000 C C . ALA A 1 390 ? -18.341 -7.182 12.083 1.00 88.50 390 ALA A C 1
ATOM 3002 O O . ALA A 1 390 ? -19.317 -6.438 12.195 1.00 88.50 390 ALA A O 1
ATOM 3003 N N . ALA A 1 391 ? -18.453 -8.512 12.038 1.00 86.81 391 ALA A N 1
ATOM 3004 C CA . ALA A 1 391 ? -19.722 -9.219 12.150 1.00 86.81 391 ALA A CA 1
ATOM 3005 C C . ALA A 1 391 ? -20.331 -9.098 13.554 1.00 86.81 391 ALA A C 1
ATOM 3007 O O . ALA A 1 391 ? -21.531 -8.887 13.662 1.00 86.81 391 ALA A O 1
ATOM 3008 N N . ALA A 1 392 ? -19.515 -9.150 14.611 1.00 81.38 392 ALA A N 1
ATOM 3009 C CA . ALA A 1 392 ? -19.977 -9.043 15.998 1.00 81.38 392 ALA A CA 1
ATOM 3010 C C . ALA A 1 392 ? -20.511 -7.648 16.391 1.00 81.38 392 ALA A C 1
ATOM 3012 O O . ALA A 1 392 ? -21.127 -7.502 17.445 1.00 81.38 392 ALA A O 1
ATOM 3013 N N . LYS A 1 393 ? -20.255 -6.614 15.575 1.00 66.69 393 LYS A N 1
ATOM 3014 C CA . LYS A 1 393 ? -20.805 -5.257 15.751 1.00 66.69 393 LYS A CA 1
ATOM 3015 C C . LYS A 1 393 ? -22.167 -5.043 15.073 1.00 66.69 393 LYS A C 1
ATOM 3017 O O . LYS A 1 393 ? -22.772 -3.999 15.314 1.00 66.69 393 LYS A O 1
ATOM 3022 N N . ARG A 1 394 ? -22.597 -5.955 14.196 1.00 52.59 394 ARG A N 1
ATOM 3023 C CA . ARG A 1 394 ? -23.927 -5.937 13.564 1.00 52.59 394 ARG A CA 1
ATOM 3024 C C . ARG A 1 394 ? -24.916 -6.701 14.424 1.00 52.59 394 ARG A C 1
ATOM 3026 O O . ARG A 1 394 ? -26.087 -6.267 14.440 1.00 52.59 394 ARG A O 1
#

Organism: NCBI:txid3032

InterPro domains:
  IPR000719 Protein kinase domain [PF00069] (10-166)
  IPR000719 Protein kinase domain [PF00069] (269-379)
  IPR000719 Protein kinase domain [PS50011] (5-389)
  IPR000719 Protein kinase domain [SM00220] (5-389)
  IPR002048 EF-hand domain [PF13499] (195-257)
  IPR002048 EF-hand domain [PS50222] (192-227)
  IPR002048 EF-hand domain [PS50222] (228-263)
  IPR002048 EF-hand domain [SM00054] (196-224)
  IPR002048 EF-hand domain [SM00054] (232-260)
  IPR011009 Protein kinase-like domain superfamily [SSF56112] (5-386)
  IPR011992 EF-hand domain pair [SSF47473] (190-257)
  I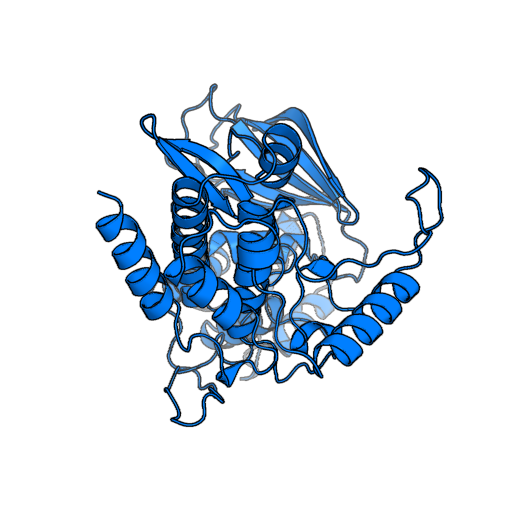PR018247 EF-Hand 1, calcium-binding site [PS00018] (241-253)

pLDDT: mean 74.13, std 18.34, range [26.06, 97.94]

Sequence (394 aa):
LRSSLEMCSVIGQGSFGMVLKARVLRVSDGTVNGLAGVSEGETHVAVKLMKSRKGEEPILMREGLVLSLIDSPHVPRCLDYGLSNGVCYVVMQYVDGISLDELIEREGALESGEAIKVAQDMIRALVSIHSAGFIYRDLKPQNVIRSWQDGKAVYRLIDFGSATGAQGCLFGKWTNTNDGSGVCTLETYGEDTMRKIKSVFDSMDRKKIGVISSADVAQCFRAVGARPLEEQISRMIAKYDVNGDRVISLEEFYDMFGELVAEQDSAFPAGTYAYMSPEQLLCNASTRSVSSDFYSLGVLLYKVVTGKLPYSIDTDFTWKPGAVKSANNERETWQRLLQAAADRDPPTPRRENPDVPAHLCQVICRCLQHDPSERYSCLSDMAAELDAIAAAKR

Solvent-accessible surface area (backbone atoms only — not comparable to full-atom values): 22155 Å² total; per-residue (Å²): 106,81,89,30,43,44,82,73,46,80,77,44,77,57,100,76,36,40,29,30,36,26,37,38,66,49,85,59,100,80,83,42,92,48,51,83,88,61,64,71,72,78,42,57,30,30,37,38,40,28,77,54,55,93,92,55,80,58,60,58,45,46,24,31,51,56,36,59,54,40,75,46,98,19,37,58,47,43,35,46,62,46,48,50,87,57,30,30,31,27,34,27,50,48,80,70,63,46,36,42,40,60,48,34,73,74,67,36,45,45,56,66,72,57,44,49,52,48,50,51,32,49,48,56,32,48,53,34,37,45,56,54,20,30,35,60,63,53,54,41,42,77,34,27,31,46,24,74,55,98,93,36,84,42,45,28,52,50,85,51,76,62,42,24,37,29,75,42,28,54,53,5,32,86,51,92,47,100,77,75,72,61,63,50,40,74,79,39,60,40,72,67,39,50,51,49,55,47,53,53,50,54,68,51,19,76,82,70,77,70,43,39,40,59,68,41,54,52,47,56,36,45,76,36,73,40,83,79,55,69,73,56,50,53,52,59,43,61,73,46,26,85,86,69,81,72,37,33,42,65,68,36,44,49,56,50,48,46,58,66,40,35,76,72,94,57,101,61,81,76,67,60,73,94,37,51,29,68,50,57,76,70,65,46,78,92,60,58,48,72,48,40,46,41,22,7,47,16,41,39,49,38,24,38,50,50,54,41,62,78,79,73,81,94,56,96,70,70,88,54,97,86,67,85,84,55,73,66,60,57,49,56,51,51,50,52,49,50,61,62,40,70,80,47,83,64,70,59,52,45,80,78,24,72,85,50,51,70,66,60,39,50,54,34,49,34,23,48,41,79,54,60,78,68,29,69,94,47,70,65,62,57,46,54,55,51,50,51,55,58,56,76,75,108

Mean predicted aligned error: 11.78 Å

Foldseek 3Di:
DVVFKAWDAWPDDDPFFTKTKIAGADDDPPDWPQCVPPDHDPFIKIKTKGAADPPDDPLLQLLLVLQCLFDAPQEWHWGDWAAAPRMTMTITGDAPFAFQLVVCVVPPADDVLVLLQQLLLVLRRQVRSVLLQKAQQAQARRQWGFGDDPNDTHIHGHDRSQMFGFQARLQADFDDDVPLLTHGHRDDRPPSSLVSLVVVVVVLPVVNPQWHALVSVQVSCVVNVHHDDSVVSQVVQVVQCPVPPRIQGSVSSSVVSNVSRHDDDDVDRDYDLLLFALCSLVPPSSPPHSLRVLSSSLQNSLCNRQVDGQQDDPDPPPDDPPPDDDVVVVSVVSNVRVVVCLVDQGRFSCVRPVSNDPLNSVLSSQSNHNDSVSHDSGSVVSSVSSVVVSVVVD

Nearest PDB structures (foldseek):
  5h9b-assembly1_A  TM=8.449E-01  e=3.129E-15  Drosophila melanogaster
  3kk9-assembly1_A  TM=8.114E-01  e=1.302E-14  Caenorhabditis elegans
  3kl8-assembly5_G  TM=8.035E-01  e=5.145E-12  Caenorhabditis elegans
  3kl8-assembly4_E  TM=8.013E-01  e=7.980E-12  Caenorhabditis elegans
  4tw9-assembly1_A  TM=7.988E-01  e=9.937E-12  Homo sapiens

Radius of gyration: 22.14 Å; Cα contacts (8 Å, |Δi|>4): 636; chains: 1; bounding box: 54×51×61 Å

Secondary structure (DSSP, 8-state):
-TTTEEEEEEEEEETTEEEEEEEE----TTT-TT-TTPPTTT-EEEEEEEEPPTTS--HHHHHHHHHHH---TTSPPEEEEEEETTEEEEEEE---EEEHHHHHHHH-SPPHHHHHHHHHHHHHHHHHHHHTTEE-----GGGEEEEEETTEEEEEE---TT-EE-TTTTT------TTS-----SS-S-HHHHHHHHHHHHHH-TT-SSEE-HHHHHHHHHHTT----HHHHHHHHHHH-SSSSSSEEHHHHHHHHHHHHSPP--SS--S-GGG--HHHHTT-GGG--THHHHHHHHHHHHHHHHSS-SS----S----TT----HHHHHHHHHHHHHHHTTSPPPPHHHH-TTS-HHHHHHHHHHT-SSGGGS-S-HHHHHHHHHHHHHHT-